Protein AF-A0A2Z3Z080-F1 (afdb_monomer_lite)

Secondary structure (DSSP, 8-state):
-PPPPPHHHHHHHHHHHHHHHHHT--TT-EEEEE--SSHHHHHHHHHHHHTT-EEEEEEEE---STTHHHHHHHHHHHHHHTT-EEEEEE----SSSHHHHHHHHHHHHHHHHTTS-EEE---HHHHHHHHHHHHTTT--HHHHT---SEESSSTTTTTT-S-EE-TTTTS-HHHHHHHHHHTTPPPP--GGGG-TT-HHHHIIIIIHHHHHHHH-TTHHHHHHHHHHHHHHHHHHHHHHHHHHHHHTT--TTS-EEHHHHHTS-HHHHHHHHHHHTTTTSSPPPHHHHHHHHHHHHS-SSPPPEE-PPPTT-S----------------GGG----EEEEEEEETTEEEEEEEE----------SSTTTT-EEEEEE-HHHHHHHHHHHHHHHHHHTTT-SS-EEEEEETTTTHHHHHHHHHH-SS-EEEEEEEEEE--SSSS--S-EEEEE--SS--TTSEEEEEEEEESSSHHHHHHHHHHHHT--SEEEEEEEEE-GGG-SS----SEEEEE--SS-EEBTTB-BTTBSTT-SSEEEEPGGGT-

Foldseek 3Di:
DPPDQDPLLVQLLVLLVVLCVVVVHAAAAEEEEEAQLALLRLSNLLSCVVRNYQYEYEYEQAVPDPCSVVSSVVSQVLSVVSVYHYDYHYFHQDDDDDVSSVLRSLLVSLQVQQAAEYEYRDALLQQLLQLVVQVVVVHDLVSNLGDDQKACDDSSVVNHYNIYGHSHHSRDPCSSNVSCVSVVHDGDDDPVLCDPVDPSSCCVPPVVVVCCVVVHVCSSVVSSVSSNVSNVVVVVLLVVLVVLCVVQVAQAQDWAFLVSLLPDDLSSSLSNVVRNPVPVADDDDPVQSVVLVCLRPVDPPDDWGFTHHDPPPPPPPPPPPDDDPDDPPPCVVVQWDWTWTWHDDPRTIHIDTDTPPPPPPVPCPPCVPPPQFPDFPWDLVLLLVLLLVLLVVVLVVCVPPPDAEEEEEEDQLLPLSCVSNCVSHPTHHDYWYWYKDFDDPDDDTPLDIDTPDDTPDQQAQAHYEYGEAEDAQCSVVVVVVVVVVVSHHVHYAYEYAEYAPVRHNDDDDHPHYNDYDHPAQKAECSRDDPPPRPPHSGMGGGDPVVPD

Structure (mmCIF, N/CA/C/O backbone):
data_AF-A0A2Z3Z080-F1
#
_entry.id   AF-A0A2Z3Z080-F1
#
loop_
_atom_site.group_PDB
_atom_site.id
_atom_site.type_symbol
_atom_site.label_atom_id
_atom_site.label_alt_id
_atom_site.label_comp_id
_atom_site.label_asym_id
_atom_site.label_entity_id
_atom_site.label_seq_id
_atom_site.pdbx_PDB_ins_code
_atom_site.Cartn_x
_atom_site.Cartn_y
_atom_site.Cartn_z
_atom_site.occupancy
_atom_site.B_iso_or_equiv
_atom_site.auth_seq_id
_atom_site.auth_comp_id
_atom_site.auth_asym_id
_atom_site.auth_atom_id
_atom_site.pdbx_PDB_model_num
ATOM 1 N N . MET A 1 1 ? -36.704 11.131 33.958 1.00 38.06 1 MET A N 1
ATOM 2 C CA . MET A 1 1 ? -36.272 12.081 32.907 1.00 38.06 1 MET A CA 1
ATOM 3 C C . MET A 1 1 ? -34.969 11.546 32.338 1.00 38.06 1 MET A C 1
ATOM 5 O O . MET A 1 1 ? -33.997 11.517 33.078 1.00 38.06 1 MET A O 1
ATOM 9 N N . ALA A 1 2 ? -34.948 11.023 31.107 1.00 50.69 2 ALA A N 1
ATOM 10 C CA . ALA A 1 2 ? -33.686 10.606 30.492 1.00 50.69 2 ALA A CA 1
ATOM 11 C C . ALA A 1 2 ? -32.767 11.836 30.397 1.00 50.69 2 ALA A C 1
ATOM 13 O O . ALA A 1 2 ? -33.206 12.886 29.921 1.00 50.69 2 ALA A O 1
ATOM 14 N N . ALA A 1 3 ? -31.544 11.738 30.924 1.00 63.19 3 ALA A N 1
ATOM 15 C CA . ALA A 1 3 ? -30.577 12.829 30.879 1.00 63.19 3 ALA A CA 1
ATOM 16 C C . ALA A 1 3 ? -30.390 13.284 29.424 1.00 63.19 3 ALA A C 1
ATOM 18 O O . ALA A 1 3 ? -30.289 12.453 28.517 1.00 63.19 3 ALA A O 1
ATOM 19 N N . ARG A 1 4 ? -30.391 14.603 29.187 1.00 73.94 4 ARG A N 1
ATOM 20 C CA . ARG A 1 4 ? -30.112 15.137 27.849 1.00 73.94 4 ARG A CA 1
ATOM 21 C C . ARG A 1 4 ? -28.736 14.622 27.406 1.00 73.94 4 ARG A C 1
ATOM 23 O O . ARG A 1 4 ? -27.805 14.699 28.207 1.00 73.94 4 ARG A O 1
ATOM 30 N N . PRO A 1 5 ? -28.604 14.092 26.177 1.00 82.06 5 PRO A N 1
ATOM 31 C CA . PRO A 1 5 ? -27.324 13.595 25.697 1.00 82.06 5 PRO A CA 1
ATOM 32 C C . PRO A 1 5 ? -26.305 14.733 25.711 1.00 82.06 5 PRO A C 1
ATOM 34 O O . PRO A 1 5 ? -26.622 15.860 25.322 1.00 82.06 5 PRO A O 1
ATOM 37 N N . GLY A 1 6 ? -25.096 14.436 26.181 1.00 92.31 6 GLY A N 1
ATOM 38 C CA . GLY A 1 6 ? -24.012 15.404 26.176 1.00 92.31 6 GLY A CA 1
ATOM 39 C C . GLY A 1 6 ? -23.554 15.752 24.752 1.00 92.31 6 GLY A C 1
ATOM 40 O O . GLY A 1 6 ? -23.954 15.109 23.769 1.00 92.31 6 GLY A O 1
ATOM 41 N N . PRO A 1 7 ? -22.737 16.808 24.610 1.00 95.44 7 PRO A N 1
ATOM 42 C CA . PRO A 1 7 ? -22.312 17.314 23.309 1.00 95.44 7 PRO A CA 1
ATOM 43 C C . PRO A 1 7 ? -21.553 16.269 22.480 1.00 95.44 7 PRO A C 1
ATOM 45 O O . PRO A 1 7 ? -21.688 16.252 21.256 1.00 95.44 7 PRO A O 1
ATOM 48 N N . ARG A 1 8 ? -20.793 15.366 23.116 1.00 96.38 8 ARG A N 1
ATOM 49 C CA . ARG A 1 8 ? -20.011 14.346 22.399 1.00 96.38 8 ARG A CA 1
ATOM 50 C C . ARG A 1 8 ? -20.914 13.250 21.840 1.00 96.38 8 ARG A C 1
ATOM 52 O O . ARG A 1 8 ? -20.770 12.854 20.685 1.00 96.38 8 ARG A O 1
ATOM 59 N N . THR A 1 9 ? -21.918 12.834 22.606 1.00 96.94 9 THR A N 1
ATOM 60 C CA . THR A 1 9 ? -22.957 11.902 22.151 1.00 96.94 9 THR A CA 1
ATOM 61 C C . THR A 1 9 ? -23.770 12.475 20.996 1.00 96.94 9 THR A C 1
ATOM 63 O O . THR A 1 9 ? -24.058 11.761 20.034 1.00 96.94 9 THR A O 1
ATOM 66 N N . LEU A 1 10 ? -24.109 13.766 21.044 1.00 96.75 10 LEU A N 1
ATOM 67 C CA . LEU A 1 10 ? -24.788 14.437 19.935 1.00 96.75 10 LEU A CA 1
ATOM 68 C C . LEU A 1 10 ? -23.935 14.454 18.659 1.00 96.75 10 LEU A C 1
ATOM 70 O O . LEU A 1 10 ? -24.469 14.179 17.587 1.00 96.75 10 LEU A O 1
ATOM 74 N N . ALA A 1 11 ? -22.625 14.699 18.760 1.00 96.38 11 ALA A N 1
ATOM 75 C CA . ALA A 1 11 ? -21.721 14.672 17.608 1.00 96.38 11 ALA A CA 1
ATOM 76 C C . ALA A 1 11 ? -21.676 13.288 16.931 1.00 96.38 11 ALA A C 1
ATOM 78 O O . ALA A 1 11 ? -21.833 13.187 15.711 1.00 96.38 11 ALA A O 1
ATOM 79 N N . VAL A 1 12 ? -21.552 12.210 17.717 1.00 97.50 12 VAL A N 1
ATOM 80 C CA . VAL A 1 12 ? -21.576 10.825 17.206 1.00 97.50 12 VAL A CA 1
ATOM 81 C C . VAL A 1 12 ? -22.918 10.505 16.540 1.00 97.50 12 VAL A C 1
ATOM 83 O O . VAL A 1 12 ? -22.949 9.982 15.424 1.00 97.50 12 VAL A O 1
ATOM 86 N N . ARG A 1 13 ? -24.039 10.857 17.185 1.00 97.19 13 ARG A N 1
ATOM 87 C CA . ARG A 1 13 ? -25.385 10.632 16.632 1.00 97.19 13 ARG A CA 1
ATOM 88 C C . ARG A 1 13 ? -25.624 11.430 15.353 1.00 97.19 13 ARG A C 1
ATOM 90 O O . ARG A 1 13 ? -26.212 10.896 14.422 1.00 97.19 13 ARG A O 1
ATOM 97 N N . HIS A 1 14 ? -25.146 12.670 15.274 1.00 96.88 14 HIS A N 1
ATOM 98 C CA . HIS A 1 14 ? -25.257 13.490 14.070 1.00 96.88 14 HIS A CA 1
ATOM 99 C C . HIS A 1 14 ? -24.444 12.908 12.904 1.00 96.88 14 HIS A C 1
ATOM 101 O O . HIS A 1 14 ? -24.949 12.839 11.782 1.00 96.88 14 HIS A O 1
ATOM 107 N N . SER A 1 15 ? -23.223 12.430 13.178 1.00 95.94 15 SER A N 1
ATOM 108 C CA . SER A 1 15 ? -22.387 11.718 12.201 1.00 95.94 15 SER A CA 1
ATOM 109 C C . SER A 1 15 ? -23.121 10.500 11.630 1.00 95.94 15 SER A C 1
ATOM 111 O O . SER A 1 15 ? -23.276 10.386 10.414 1.00 95.94 15 SER A O 1
ATOM 113 N N . LEU A 1 16 ? -23.652 9.637 12.505 1.00 97.62 16 LEU A N 1
ATOM 114 C CA . LEU A 1 16 ? -24.431 8.469 12.094 1.00 97.62 16 LEU A CA 1
ATOM 115 C C . LEU A 1 16 ? -25.700 8.865 11.327 1.00 97.62 16 LEU A C 1
ATOM 117 O O . LEU A 1 16 ? -25.965 8.306 10.271 1.00 97.62 16 LEU A O 1
ATOM 121 N N . ALA A 1 17 ? -26.473 9.837 11.812 1.00 96.94 17 ALA A N 1
ATOM 122 C CA . ALA A 1 17 ? -27.711 10.259 11.158 1.00 96.94 17 ALA A CA 1
ATOM 123 C C . ALA A 1 17 ? -27.462 10.794 9.740 1.00 96.94 17 ALA A C 1
ATOM 125 O O . ALA A 1 17 ? -28.257 10.540 8.836 1.00 96.94 17 ALA A O 1
ATOM 126 N N . SER A 1 18 ? -26.355 11.512 9.526 1.00 95.25 18 SER A N 1
ATOM 127 C CA . SER A 1 18 ? -25.945 11.938 8.185 1.00 95.25 18 SER A CA 1
ATOM 128 C C . SER A 1 18 ? -25.622 10.751 7.287 1.00 95.25 18 SER A C 1
ATOM 130 O O . SER A 1 18 ? -26.094 10.695 6.155 1.00 95.25 18 SER A O 1
ATOM 132 N N . PHE A 1 19 ? -24.878 9.779 7.810 1.00 96.06 19 PHE A N 1
ATOM 133 C CA . PHE A 1 19 ? -24.547 8.556 7.090 1.00 96.06 19 PHE A CA 1
ATOM 134 C C . PHE A 1 19 ? -25.789 7.717 6.728 1.00 96.06 19 PHE A C 1
ATOM 136 O O . PHE A 1 19 ? -25.893 7.207 5.612 1.00 96.06 19 PHE A O 1
ATOM 143 N N . LEU A 1 20 ? -26.758 7.590 7.640 1.00 96.88 20 LEU A N 1
ATOM 144 C CA . LEU A 1 20 ? -27.997 6.841 7.401 1.00 96.88 20 LEU A CA 1
ATOM 145 C C . LEU A 1 20 ? -28.837 7.471 6.284 1.00 96.88 20 LEU A C 1
ATOM 147 O O . LEU A 1 20 ? -29.280 6.760 5.386 1.00 96.88 20 LEU A O 1
ATOM 151 N N . ARG A 1 21 ? -28.944 8.809 6.247 1.00 95.06 21 ARG A N 1
ATOM 152 C CA . ARG A 1 21 ? -29.608 9.518 5.137 1.00 95.06 21 ARG A CA 1
ATOM 153 C C . ARG A 1 21 ? -28.969 9.217 3.783 1.00 95.06 21 ARG A C 1
ATOM 155 O O . ARG A 1 21 ? -29.688 8.990 2.818 1.00 95.06 21 ARG A O 1
ATOM 162 N N . THR A 1 22 ? -27.638 9.209 3.710 1.00 90.75 22 THR A N 1
ATOM 163 C CA . THR A 1 22 ? -26.913 8.938 2.458 1.00 90.75 22 THR A CA 1
ATOM 164 C C . THR A 1 22 ? -27.005 7.470 2.039 1.00 90.75 22 THR A C 1
ATOM 166 O O . THR A 1 22 ? -27.097 7.175 0.852 1.00 90.75 22 THR A O 1
ATOM 169 N N . SER A 1 23 ? -26.986 6.542 3.000 1.00 93.56 23 SER A N 1
ATOM 170 C CA . SER A 1 23 ? -27.059 5.099 2.726 1.00 93.56 23 SER A CA 1
ATOM 171 C C . SER A 1 23 ? -28.476 4.585 2.462 1.00 93.56 23 SER A C 1
ATOM 173 O O . SER A 1 23 ? -28.620 3.489 1.923 1.00 93.56 23 SER A O 1
ATOM 175 N N . GLY A 1 24 ? -29.505 5.361 2.815 1.00 94.75 24 GLY A N 1
ATOM 176 C CA . GLY A 1 24 ? -30.911 4.984 2.666 1.00 94.75 24 GLY A CA 1
ATOM 177 C C . GLY A 1 24 ? -31.420 4.018 3.738 1.00 94.75 24 GLY A C 1
ATOM 178 O O . GLY A 1 24 ? -32.505 3.474 3.572 1.00 94.75 24 GLY A O 1
ATOM 179 N N . LEU A 1 25 ? -30.652 3.803 4.811 1.00 95.19 25 LEU A N 1
ATOM 180 C CA . LEU A 1 25 ? -31.049 2.957 5.937 1.00 95.19 25 LEU A CA 1
ATOM 181 C C . LEU A 1 25 ? -31.880 3.745 6.956 1.00 95.19 25 LEU A C 1
ATOM 183 O O . LEU A 1 25 ? -31.600 4.916 7.228 1.00 95.19 25 LEU A O 1
ATOM 187 N N . GLY A 1 26 ? -32.865 3.083 7.552 1.00 94.31 26 GLY A N 1
ATOM 188 C CA . GLY A 1 26 ? -33.778 3.638 8.544 1.00 94.31 26 GLY A CA 1
ATOM 189 C C . GLY A 1 26 ? -34.028 2.703 9.725 1.00 94.31 26 GLY A C 1
ATOM 190 O O . GLY A 1 26 ? -33.391 1.666 9.879 1.00 94.31 26 GLY A O 1
ATOM 191 N N . GLU A 1 27 ? -34.956 3.101 10.590 1.00 94.94 27 GLU A N 1
ATOM 192 C CA . GLU A 1 27 ? -35.362 2.317 11.759 1.00 94.94 27 GLU A CA 1
ATOM 193 C C . GLU A 1 27 ? -35.834 0.907 11.357 1.00 94.94 27 GLU A C 1
ATOM 195 O O . GLU A 1 27 ? -36.561 0.735 10.380 1.00 94.94 27 GLU A O 1
ATOM 200 N N . GLY A 1 28 ? -35.405 -0.106 12.109 1.00 94.50 28 GLY A N 1
ATOM 201 C CA . GLY A 1 28 ? -35.696 -1.517 11.855 1.00 94.50 28 GLY A CA 1
ATOM 202 C C . GLY A 1 28 ? -34.760 -2.209 10.858 1.00 94.50 28 GLY A C 1
ATOM 203 O O . GLY A 1 28 ? -34.748 -3.439 10.817 1.00 94.50 28 GLY A O 1
ATOM 204 N N . ASP A 1 29 ? -33.939 -1.473 10.101 1.00 97.56 29 ASP A N 1
ATOM 205 C CA . ASP A 1 29 ? -33.005 -2.098 9.163 1.00 97.56 29 ASP A CA 1
ATOM 206 C C . ASP A 1 29 ? -31.899 -2.876 9.887 1.00 97.56 29 ASP A C 1
ATOM 208 O O . ASP A 1 29 ? -31.287 -2.408 10.854 1.00 97.56 29 ASP A O 1
ATOM 212 N N . ALA A 1 30 ? -31.614 -4.078 9.381 1.00 97.69 30 ALA A N 1
ATOM 213 C CA . ALA A 1 30 ? -30.645 -4.985 9.979 1.00 97.69 30 ALA A CA 1
ATOM 2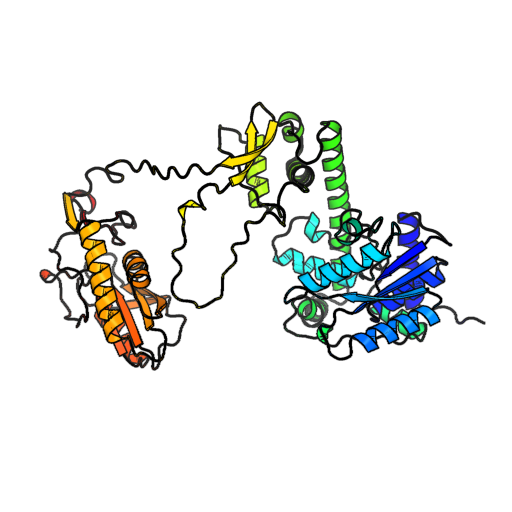14 C C . ALA A 1 30 ? -29.210 -4.666 9.545 1.00 97.69 30 ALA A C 1
ATOM 216 O O . ALA A 1 30 ? -28.875 -4.705 8.358 1.00 97.69 30 ALA A O 1
ATOM 217 N N . VAL A 1 31 ? -28.326 -4.443 10.520 1.00 97.88 31 VAL A N 1
ATOM 218 C CA . VAL A 1 31 ? -26.914 -4.102 10.285 1.00 97.88 31 VAL A CA 1
ATOM 219 C C . VAL A 1 31 ? -25.979 -4.963 11.129 1.00 97.88 31 VAL A C 1
ATOM 221 O O . VAL A 1 31 ? -26.312 -5.376 12.243 1.00 97.88 31 VAL A O 1
ATOM 224 N N . VAL A 1 32 ? -24.773 -5.217 10.614 1.00 98.38 32 VAL A N 1
ATOM 225 C CA . VAL A 1 32 ? -23.707 -5.884 11.372 1.00 98.38 32 VAL A CA 1
ATOM 226 C C . VAL A 1 32 ? -22.625 -4.885 11.767 1.00 98.38 32 VAL A C 1
ATOM 228 O O . VAL A 1 32 ? -21.996 -4.274 10.914 1.00 98.38 32 VAL A O 1
ATOM 231 N N . CYS A 1 33 ? -22.348 -4.740 13.058 1.00 98.12 33 CYS A N 1
ATOM 232 C CA . CYS A 1 33 ? -21.348 -3.807 13.576 1.00 98.12 33 CYS A CA 1
ATOM 233 C C . CYS A 1 33 ? -20.103 -4.555 14.064 1.00 98.12 33 CYS A C 1
ATOM 235 O O . CYS A 1 33 ? -20.171 -5.341 15.007 1.00 98.12 33 CYS A O 1
ATOM 237 N N . GLY A 1 34 ? -18.939 -4.288 13.470 1.00 97.12 34 GLY A N 1
ATOM 238 C CA . GLY A 1 34 ? -17.670 -4.806 13.981 1.00 97.12 34 GLY A CA 1
ATOM 239 C C . GLY A 1 34 ? -17.239 -4.065 15.248 1.00 97.12 34 GLY A C 1
ATOM 240 O O . GLY A 1 34 ? -16.952 -2.867 15.183 1.00 97.12 34 GLY A O 1
ATOM 241 N N . VAL A 1 35 ? -17.152 -4.770 16.381 1.00 95.31 35 VAL A N 1
ATOM 242 C CA . VAL A 1 35 ? -16.845 -4.178 17.695 1.00 95.31 35 VAL A CA 1
ATOM 243 C C . VAL A 1 35 ? -15.589 -4.789 18.299 1.00 95.31 35 VAL A C 1
ATOM 245 O O . VAL A 1 35 ? -15.535 -5.991 18.531 1.00 95.31 35 VAL A O 1
ATOM 248 N N . SER A 1 36 ? -14.578 -3.963 18.582 1.00 90.69 36 SER A N 1
ATOM 249 C CA . SER A 1 36 ? -13.337 -4.400 19.243 1.00 90.69 36 SER A CA 1
ATOM 250 C C . SER A 1 36 ? -13.361 -4.229 20.763 1.00 90.69 36 SER A C 1
ATOM 252 O O . SER A 1 36 ? -12.440 -4.678 21.432 1.00 90.69 36 SER A O 1
ATOM 254 N N . GLY A 1 37 ? -14.373 -3.546 21.307 1.00 87.88 37 GLY A N 1
ATOM 255 C CA . GLY A 1 37 ? -14.436 -3.139 22.716 1.00 87.88 37 GLY A CA 1
ATOM 256 C C . GLY A 1 37 ? -13.801 -1.772 22.993 1.00 87.88 37 GLY A C 1
ATOM 257 O O . GLY A 1 37 ? -13.982 -1.223 24.079 1.00 87.88 37 GLY A O 1
ATOM 258 N N . GLY A 1 38 ? -13.112 -1.187 22.008 1.00 91.38 38 GLY A N 1
ATOM 259 C CA . GLY A 1 38 ? -12.594 0.180 22.083 1.00 91.38 38 GLY A CA 1
ATOM 260 C C . GLY A 1 38 ? -13.682 1.241 21.920 1.00 91.38 38 GLY A C 1
ATOM 261 O O . GLY A 1 38 ? -14.732 0.977 21.323 1.00 91.38 38 GLY A O 1
ATOM 262 N N . GLY A 1 39 ? -13.404 2.454 22.410 1.00 93.56 39 GLY A N 1
ATOM 263 C CA . GLY A 1 39 ? -14.379 3.552 22.480 1.00 93.56 39 GLY A CA 1
ATOM 264 C C . GLY A 1 39 ? -15.040 3.912 21.151 1.00 93.56 39 GLY A C 1
ATOM 265 O O . GLY A 1 39 ? -16.254 4.076 21.110 1.00 93.56 39 GLY A O 1
ATOM 266 N N . ASP A 1 40 ? -14.286 3.924 20.049 1.00 95.88 40 ASP A N 1
ATOM 267 C CA . ASP A 1 40 ? -14.829 4.198 18.710 1.00 95.88 40 ASP A CA 1
ATOM 268 C C . ASP A 1 40 ? -15.944 3.202 18.345 1.00 95.88 40 ASP A C 1
ATOM 270 O O . ASP A 1 40 ? -17.057 3.579 17.972 1.00 95.88 40 ASP A O 1
ATOM 274 N N . SER A 1 41 ? -15.668 1.908 18.518 1.00 96.31 41 SER A N 1
ATOM 275 C CA . SER A 1 41 ? -16.607 0.842 18.166 1.00 96.31 41 SER A CA 1
ATOM 276 C C . SER A 1 41 ? -17.797 0.723 19.114 1.00 96.31 41 SER A C 1
ATOM 278 O O . SER A 1 41 ? -18.903 0.425 18.662 1.00 96.31 41 SER A O 1
ATOM 280 N N . MET A 1 42 ? -17.593 1.012 20.401 1.00 96.88 42 MET A N 1
ATOM 281 C CA . MET A 1 42 ? -18.665 1.021 21.396 1.00 96.88 42 MET A CA 1
ATOM 282 C C . MET A 1 42 ? -19.623 2.197 21.175 1.00 96.88 42 MET A C 1
ATOM 284 O O . MET A 1 42 ? -20.837 1.999 21.179 1.00 96.88 42 MET A O 1
ATOM 288 N N . ALA A 1 43 ? -19.096 3.394 20.893 1.00 97.50 43 ALA A N 1
ATOM 289 C CA . ALA A 1 43 ? -19.905 4.565 20.558 1.00 97.50 43 ALA A CA 1
ATOM 290 C C . ALA A 1 43 ? -20.723 4.345 19.277 1.00 97.50 43 ALA A C 1
ATOM 292 O O . ALA A 1 43 ? -21.905 4.680 19.236 1.00 97.50 43 ALA A O 1
ATOM 293 N N . MET A 1 44 ? -20.120 3.729 18.250 1.00 98.06 44 MET A N 1
ATOM 294 C CA . MET A 1 44 ? -20.827 3.363 17.018 1.00 98.06 44 MET A CA 1
ATOM 295 C C . MET A 1 44 ? -21.999 2.418 17.299 1.00 98.06 44 MET A C 1
ATOM 297 O O . MET A 1 44 ? -23.106 2.670 16.828 1.00 98.06 44 MET A O 1
ATOM 301 N N . ALA A 1 45 ? -21.768 1.345 18.064 1.00 97.50 45 ALA A N 1
ATOM 302 C CA . ALA A 1 45 ? -22.805 0.372 18.397 1.00 97.50 45 ALA A CA 1
ATOM 303 C C . ALA A 1 45 ? -23.952 1.023 19.185 1.00 97.50 45 ALA A C 1
ATOM 305 O O . ALA A 1 45 ? -25.111 0.866 18.808 1.00 97.50 45 ALA A O 1
ATOM 306 N N . ALA A 1 46 ? -23.633 1.821 20.210 1.00 97.44 46 ALA A N 1
ATOM 307 C CA . ALA A 1 46 ? -24.625 2.549 20.999 1.00 97.44 46 ALA A CA 1
ATOM 308 C C . ALA A 1 46 ? -25.447 3.530 20.145 1.00 97.44 46 ALA A C 1
ATOM 310 O O . ALA A 1 46 ? -26.664 3.621 20.296 1.00 97.44 46 ALA A O 1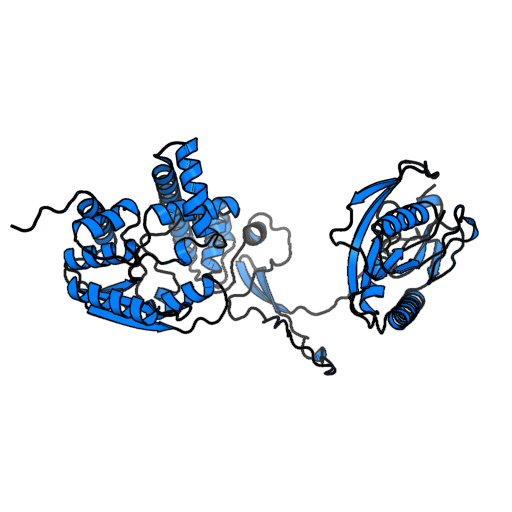
ATOM 311 N N . ALA A 1 47 ? -24.801 4.247 19.219 1.00 97.62 47 ALA A N 1
ATOM 312 C CA . ALA A 1 47 ? -25.488 5.158 18.311 1.00 97.62 47 ALA A CA 1
ATOM 313 C C . ALA A 1 47 ? -26.412 4.415 17.332 1.00 97.62 47 ALA A C 1
ATOM 315 O O . ALA A 1 47 ? -27.523 4.880 17.097 1.00 97.62 47 ALA A O 1
ATOM 316 N N . CYS A 1 48 ? -25.987 3.259 16.805 1.00 98.00 48 CYS A N 1
ATOM 317 C CA . CYS A 1 48 ? -26.805 2.434 15.910 1.00 98.00 48 CYS A CA 1
ATOM 318 C C . CYS A 1 48 ? -28.052 1.890 16.614 1.00 98.00 48 CYS A C 1
ATOM 320 O O . CYS A 1 48 ? -29.144 1.994 16.063 1.00 98.00 48 CYS A O 1
ATOM 322 N N . VAL A 1 49 ? -27.906 1.378 17.842 1.00 97.62 49 VAL A N 1
ATOM 323 C CA . VAL A 1 49 ? -29.059 0.910 18.629 1.00 97.62 49 VAL A CA 1
ATOM 324 C C . VAL A 1 49 ? -29.993 2.073 18.961 1.00 97.62 49 VAL A C 1
ATOM 326 O O . VAL A 1 49 ? -31.204 1.957 18.813 1.00 97.62 49 VAL A O 1
ATOM 329 N N . HIS A 1 50 ? -29.447 3.232 19.341 1.00 96.56 50 HIS A N 1
ATOM 330 C CA . HIS A 1 50 ? -30.261 4.418 19.605 1.00 96.56 50 HIS A CA 1
ATOM 331 C C . HIS A 1 50 ? -31.031 4.912 18.372 1.00 96.56 50 HIS A C 1
ATOM 333 O O . HIS A 1 50 ? -32.131 5.435 18.518 1.00 96.56 50 HIS A O 1
ATOM 339 N N . ALA A 1 51 ? -30.464 4.754 17.174 1.00 96.75 51 ALA A N 1
ATOM 340 C CA . ALA A 1 51 ? -31.124 5.091 15.915 1.00 96.75 51 ALA A CA 1
ATOM 341 C C . ALA A 1 51 ? -32.238 4.098 15.522 1.00 96.75 51 ALA A C 1
ATOM 343 O O . ALA A 1 51 ? -32.857 4.282 14.479 1.00 96.75 51 ALA A O 1
ATOM 344 N N . GLY A 1 52 ? -32.480 3.056 16.328 1.00 97.06 52 GLY A N 1
ATOM 345 C CA . GLY A 1 52 ? -33.530 2.068 16.094 1.00 97.06 52 GLY A CA 1
ATOM 346 C C . GLY A 1 52 ? -33.172 1.003 15.056 1.00 97.06 52 GLY A C 1
ATOM 347 O O . GLY A 1 52 ? -34.059 0.326 14.550 1.00 97.06 52 GLY A O 1
ATOM 348 N N . LEU A 1 53 ? -31.889 0.840 14.714 1.00 97.94 53 LEU A N 1
ATOM 349 C CA . LEU A 1 53 ? -31.443 -0.229 13.815 1.00 97.94 53 LEU A CA 1
ATOM 350 C C . LEU A 1 53 ? -31.519 -1.598 14.503 1.00 97.94 53 LEU A C 1
ATOM 352 O O . LEU A 1 53 ? -31.273 -1.714 15.706 1.00 97.94 53 LEU A O 1
ATOM 356 N N . ASP A 1 54 ? -31.754 -2.657 13.728 1.00 97.69 54 ASP A N 1
ATOM 357 C CA . ASP A 1 54 ? -31.601 -4.032 14.206 1.00 97.69 54 ASP A CA 1
ATOM 358 C C . ASP A 1 54 ? -30.113 -4.428 14.172 1.00 97.69 54 ASP A C 1
ATOM 360 O O . ASP A 1 54 ? -29.567 -4.908 13.172 1.00 97.69 54 ASP A O 1
ATOM 364 N N . VAL A 1 55 ? -29.418 -4.155 15.280 1.00 98.19 55 VAL A N 1
ATOM 365 C CA . VAL A 1 55 ? -27.959 -4.281 15.372 1.00 98.19 55 VAL A CA 1
ATOM 366 C C . VAL A 1 55 ? -27.538 -5.682 15.814 1.00 98.19 55 VAL A C 1
ATOM 368 O O . VAL A 1 55 ? -27.838 -6.128 16.923 1.00 98.19 55 VAL A O 1
ATOM 371 N N . THR A 1 56 ? -26.723 -6.338 14.983 1.00 98.25 56 THR A N 1
ATOM 372 C CA . THR A 1 56 ? -25.892 -7.482 15.387 1.00 98.25 56 THR A CA 1
ATOM 373 C C . THR A 1 56 ? -24.434 -7.036 15.509 1.00 98.25 56 THR A C 1
ATOM 375 O O . THR A 1 56 ? -23.803 -6.683 14.517 1.00 98.25 56 THR A O 1
ATOM 378 N N . THR A 1 57 ? -23.860 -7.037 16.707 1.00 98.06 57 THR A N 1
ATOM 379 C CA . THR A 1 57 ? -22.435 -6.773 16.911 1.00 98.06 57 THR A CA 1
ATOM 380 C C . THR A 1 57 ? -21.617 -8.051 16.787 1.00 98.06 57 THR A C 1
ATOM 382 O O . THR A 1 57 ? -22.024 -9.126 17.227 1.00 98.06 57 THR A O 1
ATOM 385 N N . VAL A 1 58 ? -20.440 -7.927 16.182 1.00 97.69 58 VAL A N 1
ATOM 386 C CA . VAL A 1 58 ? -19.491 -9.027 16.015 1.00 97.69 58 VAL A CA 1
ATOM 387 C C . VAL A 1 58 ? -18.141 -8.596 16.556 1.00 97.69 58 VAL A C 1
ATOM 389 O O . VAL A 1 58 ? -17.515 -7.663 16.038 1.00 97.69 58 VAL A O 1
ATOM 392 N N . THR A 1 59 ? -17.673 -9.305 17.577 1.00 96.12 59 THR A N 1
ATOM 393 C CA . THR A 1 59 ? -16.332 -9.132 18.133 1.00 96.12 59 THR A CA 1
ATOM 394 C C . THR A 1 59 ? -15.428 -10.255 17.659 1.00 96.12 59 THR A C 1
ATOM 396 O O . THR A 1 59 ? -15.712 -11.432 17.870 1.00 96.12 59 THR A O 1
ATOM 399 N N . VAL A 1 60 ? -14.337 -9.888 16.984 1.00 92.69 60 VAL A N 1
ATOM 400 C CA . VAL A 1 60 ? -13.391 -10.854 16.421 1.00 92.69 60 VAL A CA 1
ATOM 401 C C . VAL A 1 60 ? -12.212 -11.048 17.367 1.00 92.69 60 VAL A C 1
ATOM 403 O O . VAL A 1 60 ? -11.376 -10.153 17.509 1.00 92.69 60 VAL A O 1
ATOM 406 N N . ASP A 1 61 ? -12.127 -12.233 17.963 1.00 90.38 61 ASP A N 1
ATOM 407 C CA . ASP A 1 61 ? -10.963 -12.674 18.724 1.00 90.38 61 ASP A CA 1
ATOM 408 C C . ASP A 1 61 ? -9.905 -13.241 17.768 1.00 90.38 61 ASP A C 1
ATOM 410 O O . ASP A 1 61 ? -10.119 -14.245 17.087 1.00 90.38 61 ASP A O 1
ATOM 414 N N . HIS A 1 62 ? -8.760 -12.568 17.705 1.00 82.38 62 HIS A N 1
ATOM 415 C CA . HIS A 1 62 ? -7.643 -12.903 16.829 1.00 82.38 62 HIS A CA 1
ATOM 416 C C . HIS A 1 62 ? -6.588 -13.802 17.499 1.00 82.38 62 HIS A C 1
ATOM 418 O O . HIS A 1 62 ? -5.643 -14.207 16.822 1.00 82.38 62 HIS A O 1
ATOM 424 N N . ARG A 1 63 ? -6.726 -14.109 18.801 1.00 83.50 63 ARG A N 1
ATOM 425 C CA . ARG A 1 63 ? -5.813 -14.955 19.597 1.00 83.50 63 ARG A CA 1
ATOM 426 C C . ARG A 1 63 ? -4.328 -14.559 19.567 1.00 83.50 63 ARG A C 1
ATOM 428 O O . ARG A 1 63 ? -3.468 -15.396 19.821 1.00 83.50 63 ARG A O 1
ATOM 435 N N . LEU A 1 64 ? -4.003 -13.298 19.267 1.00 77.50 64 LEU A N 1
ATOM 436 C CA . LEU A 1 64 ? -2.605 -12.823 19.262 1.00 77.50 64 LEU A CA 1
ATOM 437 C C . LEU A 1 64 ? -2.134 -12.375 20.652 1.00 77.50 64 LEU A C 1
ATOM 439 O O . LEU A 1 64 ? -0.938 -12.198 20.849 1.00 77.50 64 LEU A O 1
ATOM 443 N N . GLN A 1 65 ? -3.051 -12.189 21.608 1.00 76.75 65 GLN A N 1
ATOM 444 C CA . GLN A 1 65 ? -2.736 -11.736 22.965 1.00 76.75 65 GLN A CA 1
ATOM 445 C C . GLN A 1 65 ? -3.336 -12.689 24.012 1.00 76.75 65 GLN A C 1
ATOM 447 O O . GLN A 1 65 ? -4.497 -13.094 23.861 1.00 76.75 65 GLN A O 1
ATOM 452 N N . PRO A 1 66 ? -2.611 -13.020 25.096 1.00 79.31 66 PRO A N 1
ATOM 453 C CA . PRO A 1 66 ? -3.197 -13.697 26.251 1.00 79.31 66 PRO A CA 1
ATOM 454 C C . PRO A 1 66 ? -4.393 -12.907 26.813 1.00 79.31 66 PRO A C 1
ATOM 456 O O . PRO A 1 66 ? -4.313 -11.692 26.976 1.00 79.31 66 PRO A O 1
ATOM 459 N N . GLY A 1 67 ? -5.514 -13.580 27.091 1.00 82.69 67 GLY A N 1
ATOM 460 C CA . GLY A 1 67 ? -6.733 -12.951 27.630 1.00 82.69 67 GLY A CA 1
ATOM 461 C C . GLY A 1 67 ? -7.606 -12.200 26.612 1.00 82.69 67 GLY A C 1
ATOM 462 O O . GLY A 1 67 ? -8.613 -11.599 26.997 1.00 82.69 67 GLY A O 1
ATOM 463 N N . SER A 1 68 ? -7.263 -12.246 25.319 1.00 85.50 68 SER A N 1
ATOM 464 C CA . SER A 1 68 ? -8.075 -11.676 24.227 1.00 85.50 68 SER A CA 1
ATOM 465 C C . SER A 1 68 ? -9.490 -12.265 24.156 1.00 85.50 68 SER A C 1
ATOM 467 O O . SER A 1 68 ? -10.443 -11.555 23.834 1.00 85.50 68 SER A O 1
ATOM 469 N N . ASP A 1 69 ? -9.653 -13.525 24.553 1.00 87.69 69 ASP A N 1
ATOM 470 C CA . ASP A 1 69 ? -10.937 -14.214 24.645 1.00 87.69 69 ASP A CA 1
ATOM 471 C C . ASP A 1 69 ? -11.863 -13.572 25.694 1.00 87.69 69 ASP A C 1
ATOM 473 O O . ASP A 1 69 ? -13.052 -13.363 25.441 1.00 87.69 69 ASP A O 1
ATOM 477 N N . LYS A 1 70 ? -11.320 -13.206 26.864 1.00 89.50 70 LYS A N 1
ATOM 478 C CA . LYS A 1 70 ? -12.062 -12.503 27.915 1.00 89.50 70 LYS A CA 1
ATOM 479 C C . LYS A 1 70 ? -12.455 -11.105 27.456 1.00 89.50 70 LYS A C 1
ATOM 481 O O . LYS A 1 70 ? -13.615 -10.737 27.599 1.00 89.50 70 LYS A O 1
ATOM 486 N N . VAL A 1 71 ? -11.528 -10.361 26.851 1.00 89.19 71 VAL A N 1
ATOM 487 C CA . VAL A 1 71 ? -11.811 -9.028 26.292 1.00 89.19 71 VAL A CA 1
ATOM 488 C C . VAL A 1 71 ? -12.941 -9.095 25.262 1.00 89.19 71 VAL A C 1
ATOM 490 O O . VAL A 1 71 ? -13.866 -8.283 25.304 1.00 89.19 71 VAL A O 1
ATOM 493 N N . ALA A 1 72 ? -12.906 -10.090 24.372 1.00 91.19 72 ALA A N 1
ATOM 494 C CA . ALA A 1 72 ? -13.934 -10.274 23.359 1.00 91.19 72 ALA A CA 1
ATOM 495 C C . ALA A 1 72 ? -15.312 -10.585 23.968 1.00 91.19 72 ALA A C 1
ATOM 497 O O . ALA A 1 72 ? -16.321 -10.014 23.546 1.00 91.19 72 ALA A O 1
ATOM 498 N N . ARG A 1 73 ? -15.360 -11.452 24.990 1.00 92.44 73 ARG A N 1
ATOM 499 C CA . ARG A 1 73 ? -16.597 -11.758 25.729 1.00 92.44 73 ARG A CA 1
ATOM 500 C C . ARG A 1 73 ? -17.137 -10.543 26.485 1.00 92.44 73 ARG A C 1
ATOM 502 O O . ARG A 1 73 ? -18.339 -10.292 26.413 1.00 92.44 73 ARG A O 1
ATOM 509 N N . ASP A 1 74 ? -16.268 -9.782 27.148 1.00 92.69 74 ASP A N 1
ATOM 510 C CA . ASP A 1 74 ? -16.636 -8.577 27.901 1.00 92.69 74 ASP A CA 1
ATOM 511 C C . ASP A 1 74 ? -17.207 -7.497 26.959 1.00 92.69 74 ASP A C 1
ATOM 513 O O . ASP A 1 74 ? -18.221 -6.871 27.269 1.00 92.69 74 ASP A O 1
ATOM 517 N N . ALA A 1 75 ? -16.616 -7.313 25.771 1.00 93.25 75 ALA A N 1
ATOM 518 C CA . ALA A 1 75 ? -17.140 -6.399 24.753 1.00 93.25 75 ALA A CA 1
ATOM 519 C C . ALA A 1 75 ? -18.530 -6.828 24.251 1.00 93.25 75 ALA A C 1
ATOM 521 O O . ALA A 1 75 ? -19.448 -6.009 24.195 1.00 93.25 75 ALA A O 1
ATOM 522 N N . ALA A 1 76 ? -18.713 -8.117 23.945 1.00 94.69 76 ALA A N 1
ATOM 523 C CA . ALA A 1 76 ? -20.004 -8.644 23.511 1.00 94.69 76 ALA A CA 1
ATOM 524 C C . ALA A 1 76 ? -21.085 -8.510 24.597 1.00 94.69 76 ALA A C 1
ATOM 526 O O . ALA A 1 76 ? -22.223 -8.174 24.279 1.00 94.69 76 ALA A O 1
ATOM 527 N N . ALA A 1 77 ? -20.745 -8.728 25.873 1.00 95.19 77 ALA A N 1
ATOM 528 C CA . ALA A 1 77 ? -21.669 -8.535 26.992 1.00 95.19 77 ALA A CA 1
ATOM 529 C C . ALA A 1 77 ? -22.171 -7.085 27.069 1.00 95.19 77 ALA A C 1
ATOM 531 O O . ALA A 1 77 ? -23.380 -6.860 27.087 1.00 95.19 77 ALA A O 1
ATOM 532 N N . ARG A 1 78 ? -21.264 -6.106 26.974 1.00 94.56 78 ARG A N 1
ATOM 533 C CA . ARG A 1 78 ? -21.622 -4.676 26.960 1.00 94.56 78 ARG A CA 1
ATOM 534 C C . ARG A 1 78 ? -22.500 -4.306 25.766 1.00 94.56 78 ARG A C 1
ATOM 536 O O . ARG A 1 78 ? -23.421 -3.512 25.901 1.00 94.56 78 ARG A O 1
ATOM 543 N N . CYS A 1 79 ? -22.267 -4.888 24.589 1.00 95.50 79 CYS A N 1
ATOM 544 C CA . CYS A 1 79 ? -23.157 -4.669 23.445 1.00 95.50 79 CYS A CA 1
ATOM 545 C C . CYS A 1 79 ? -24.582 -5.188 23.689 1.00 95.50 79 CYS A C 1
ATOM 547 O O . CYS A 1 79 ? -25.530 -4.559 23.222 1.00 95.50 79 CYS A O 1
ATOM 549 N N . ARG A 1 80 ? -24.744 -6.291 24.433 1.00 96.69 80 ARG A N 1
ATOM 550 C CA . ARG A 1 80 ? -26.075 -6.792 24.819 1.00 96.69 80 ARG A CA 1
ATOM 551 C C . ARG A 1 80 ? -26.765 -5.859 25.805 1.00 96.69 80 ARG A C 1
ATOM 553 O O . ARG A 1 80 ? -27.949 -5.597 25.642 1.00 96.69 80 ARG A O 1
ATOM 560 N N . GLU A 1 81 ? -26.026 -5.310 26.767 1.00 95.38 81 GLU A N 1
ATOM 561 C CA . GLU A 1 81 ? -26.539 -4.291 27.699 1.00 95.38 81 GLU A CA 1
ATOM 562 C C . GLU A 1 81 ? -27.011 -3.026 26.967 1.00 95.38 81 GLU A C 1
ATOM 564 O O . GLU A 1 81 ? -27.998 -2.412 27.361 1.00 95.38 81 GLU A O 1
ATOM 569 N N . LEU A 1 82 ? -26.348 -2.670 25.861 1.00 93.62 82 LEU A N 1
ATOM 570 C CA . LEU A 1 82 ? -26.753 -1.564 24.991 1.00 93.62 82 LEU A CA 1
ATOM 571 C C . LEU A 1 82 ? -28.000 -1.861 24.144 1.00 93.62 82 LEU A C 1
ATOM 573 O O . LEU A 1 82 ? -28.511 -0.932 23.528 1.00 93.62 82 LEU A O 1
ATOM 577 N N . GLY A 1 83 ? -28.477 -3.110 24.094 1.00 94.81 83 GLY A N 1
ATOM 578 C CA . GLY A 1 83 ? -29.653 -3.525 23.320 1.00 94.81 83 GLY A CA 1
ATOM 579 C C . GLY A 1 83 ? -29.355 -4.165 21.959 1.00 94.81 83 GLY A C 1
ATOM 580 O O . GLY A 1 83 ? -30.280 -4.377 21.181 1.00 94.81 83 GLY A O 1
ATOM 581 N N . ALA A 1 84 ? -28.096 -4.492 21.651 1.00 96.19 84 ALA A N 1
ATOM 582 C CA . ALA A 1 84 ? -27.737 -5.204 20.422 1.00 96.19 84 ALA A CA 1
ATOM 583 C C . ALA A 1 84 ? -27.697 -6.730 20.618 1.00 96.19 84 ALA A C 1
ATOM 585 O O . ALA A 1 84 ? -27.374 -7.239 21.694 1.00 96.19 84 ALA A O 1
ATOM 586 N N . ARG A 1 85 ? -27.913 -7.490 19.538 1.00 97.50 85 ARG A N 1
ATOM 587 C CA . ARG A 1 85 ? -27.497 -8.903 19.485 1.00 97.50 85 ARG A CA 1
ATOM 588 C C . ARG A 1 85 ? -25.974 -8.943 19.379 1.00 97.50 85 ARG A C 1
ATOM 590 O O . ARG A 1 85 ? -25.421 -8.137 18.646 1.00 97.50 85 ARG A O 1
ATOM 597 N N . ALA A 1 86 ? -25.289 -9.844 20.084 1.00 96.88 86 ALA A N 1
ATOM 598 C CA . ALA A 1 86 ? -23.822 -9.853 20.105 1.00 96.88 86 ALA A CA 1
ATOM 599 C C . ALA A 1 86 ? -23.224 -11.254 19.953 1.00 96.88 86 ALA A C 1
ATOM 601 O O . ALA A 1 86 ? -23.525 -12.159 20.744 1.00 96.88 86 ALA A O 1
ATOM 602 N N . GLU A 1 87 ? -22.312 -11.382 18.993 1.00 95.94 87 GLU A N 1
ATOM 603 C CA . GLU A 1 87 ? -21.588 -12.601 18.642 1.00 95.94 87 GLU A CA 1
ATOM 604 C C . GLU A 1 87 ? -20.074 -12.412 18.811 1.00 95.94 87 GLU A C 1
ATOM 606 O O . GLU A 1 87 ? -19.516 -11.353 18.514 1.00 95.94 87 GLU A O 1
ATOM 611 N N . VAL A 1 88 ? -19.392 -13.465 19.267 1.00 96.06 88 VAL A N 1
ATOM 612 C CA . VAL A 1 88 ? -17.926 -13.516 19.322 1.00 96.06 88 VAL A CA 1
ATOM 613 C C . VAL A 1 88 ? -17.453 -14.552 18.316 1.00 96.06 88 VAL A C 1
ATOM 615 O O . VAL A 1 88 ? -17.846 -15.714 18.392 1.00 96.06 88 VAL A O 1
ATOM 618 N N . VAL A 1 89 ? -16.600 -14.134 17.384 1.00 94.19 89 VAL A N 1
ATOM 619 C CA . VAL A 1 89 ? -16.029 -15.009 16.359 1.00 94.19 89 VAL A CA 1
ATOM 620 C C . VAL A 1 89 ? -14.536 -15.112 16.576 1.00 94.19 89 VAL A C 1
ATOM 622 O O . VAL A 1 89 ? -13.827 -14.108 16.580 1.00 94.19 89 VAL A O 1
ATOM 625 N N . THR A 1 90 ? -14.042 -16.333 16.705 1.00 91.38 90 THR A N 1
ATOM 626 C CA . THR A 1 90 ? -12.610 -16.567 16.837 1.00 91.38 90 THR A CA 1
ATOM 627 C C . THR A 1 90 ? -11.982 -16.883 15.486 1.00 91.38 90 THR A C 1
ATOM 629 O O . THR A 1 90 ? -12.513 -17.689 14.720 1.00 91.38 90 THR A O 1
ATOM 632 N N . VAL A 1 91 ? -10.842 -16.262 15.187 1.00 88.44 91 VAL A N 1
ATOM 633 C CA . VAL A 1 91 ? -10.108 -16.460 13.932 1.00 88.44 91 VAL A CA 1
ATOM 634 C C . VAL A 1 91 ? -8.661 -16.852 14.185 1.00 88.44 91 VAL A C 1
ATOM 636 O O . VAL A 1 91 ? -8.016 -16.375 15.114 1.00 88.44 91 VAL A O 1
ATOM 639 N N . THR A 1 92 ? -8.130 -17.688 13.298 1.00 82.69 92 THR A N 1
ATOM 640 C CA . THR A 1 92 ? -6.697 -17.978 13.227 1.00 82.69 92 THR A CA 1
ATOM 641 C C . THR A 1 92 ? -6.067 -17.075 12.174 1.00 82.69 92 THR A C 1
ATOM 643 O O . THR A 1 92 ? -6.488 -17.072 11.015 1.00 82.69 92 THR A O 1
ATOM 646 N N . VAL A 1 93 ? -5.061 -16.295 12.568 1.00 79.81 93 VAL A N 1
ATOM 647 C CA . VAL A 1 93 ? -4.336 -15.403 11.658 1.00 79.81 93 VAL A CA 1
ATOM 648 C C . VAL A 1 93 ? -3.150 -16.155 11.055 1.00 79.81 93 VAL A C 1
ATOM 650 O O . VAL A 1 93 ? -2.216 -16.527 11.757 1.00 79.81 93 VAL A O 1
ATOM 653 N N . ALA A 1 94 ? -3.183 -16.386 9.743 1.00 65.50 94 ALA A N 1
ATOM 654 C CA . ALA A 1 94 ? -2.065 -16.979 9.014 1.00 65.50 94 ALA A CA 1
ATOM 655 C C . ALA A 1 94 ? -1.032 -15.891 8.660 1.00 65.50 94 ALA A C 1
ATOM 657 O O . ALA A 1 94 ? -1.163 -15.221 7.636 1.00 65.50 94 ALA A O 1
ATOM 658 N N . GLY A 1 95 ? -0.026 -15.697 9.518 1.00 63.16 95 GLY A N 1
ATOM 659 C CA . GLY A 1 95 ? 1.125 -14.817 9.265 1.00 63.16 95 GLY A CA 1
ATOM 660 C C . GLY A 1 95 ? 1.361 -13.745 10.334 1.00 63.16 95 GLY A C 1
ATOM 661 O O . GLY A 1 95 ? 0.487 -13.452 11.144 1.00 63.16 95 GLY A O 1
ATOM 662 N N . ALA A 1 96 ? 2.560 -13.156 10.317 1.00 58.72 96 ALA A N 1
ATOM 663 C CA . ALA A 1 96 ? 2.954 -12.074 11.219 1.00 58.72 96 ALA A CA 1
ATOM 664 C C . ALA A 1 96 ? 2.529 -10.693 10.674 1.00 58.72 96 ALA A C 1
ATOM 666 O O . ALA A 1 96 ? 2.640 -10.431 9.475 1.00 58.72 96 ALA A O 1
ATOM 667 N N . GLY A 1 97 ? 2.069 -9.801 11.560 1.00 64.38 97 GLY A N 1
ATOM 668 C CA . GLY A 1 97 ? 1.787 -8.388 11.263 1.00 64.38 97 GLY A CA 1
ATOM 669 C C . GLY A 1 97 ? 0.302 -7.995 11.157 1.00 64.38 97 GLY A C 1
ATOM 670 O O . GLY A 1 97 ? -0.603 -8.828 11.162 1.00 64.38 97 GLY A O 1
ATOM 671 N N . GLU A 1 98 ? 0.047 -6.685 11.041 1.00 69.81 98 GLU A N 1
ATOM 672 C CA . GLU A 1 98 ? -1.304 -6.085 11.073 1.00 69.81 98 GLU A CA 1
ATOM 673 C C . GLU A 1 98 ? -2.170 -6.473 9.854 1.00 69.81 98 GLU A C 1
ATOM 675 O O . GLU A 1 98 ? -3.387 -6.640 9.961 1.00 69.81 98 GLU A O 1
ATOM 680 N N . GLY A 1 99 ? -1.555 -6.649 8.679 1.00 76.25 99 GLY A N 1
ATOM 681 C CA . GLY A 1 99 ? -2.254 -6.924 7.416 1.00 76.25 99 GLY A CA 1
ATOM 682 C C . GLY A 1 99 ? -3.055 -8.239 7.408 1.00 76.25 99 GLY A C 1
ATOM 683 O O . GLY A 1 99 ? -4.263 -8.208 7.127 1.00 76.25 99 GLY A O 1
ATOM 684 N N . PRO A 1 100 ? -2.432 -9.391 7.729 1.00 77.94 100 PRO A N 1
ATOM 685 C CA . PRO A 1 100 ? -3.130 -10.672 7.856 1.00 77.94 100 PRO A CA 1
ATOM 686 C C . PRO A 1 100 ? -4.256 -10.646 8.896 1.00 77.94 100 PRO A C 1
ATOM 688 O O . PRO A 1 100 ? -5.364 -11.101 8.603 1.00 77.94 100 PRO A O 1
ATOM 691 N N . ALA A 1 101 ? -4.024 -10.036 10.066 1.00 80.44 101 ALA A N 1
ATOM 692 C CA . ALA A 1 101 ? -5.034 -9.907 11.119 1.00 80.44 101 ALA A CA 1
ATOM 693 C C . ALA A 1 101 ? -6.236 -9.064 10.658 1.00 80.44 101 ALA A C 1
ATOM 695 O O . ALA A 1 101 ? -7.394 -9.464 10.812 1.00 80.44 101 ALA A O 1
ATOM 696 N N . ARG A 1 102 ? -5.975 -7.928 9.997 1.00 84.50 102 ARG A N 1
ATOM 697 C CA . ARG A 1 102 ? -7.010 -7.064 9.410 1.00 84.50 102 ARG A CA 1
ATOM 698 C C . ARG A 1 102 ? -7.836 -7.809 8.360 1.00 84.50 102 ARG A C 1
ATOM 700 O O . ARG A 1 102 ? -9.058 -7.666 8.339 1.00 84.50 102 ARG A O 1
ATOM 707 N N . THR A 1 103 ? -7.190 -8.614 7.519 1.00 85.06 103 THR A N 1
ATOM 708 C CA . THR A 1 103 ? -7.856 -9.416 6.479 1.00 85.06 103 THR A CA 1
ATOM 709 C C . THR A 1 103 ? -8.735 -10.509 7.086 1.00 85.06 103 THR A C 1
ATOM 711 O O . THR A 1 103 ? -9.896 -10.643 6.696 1.00 85.06 103 THR A O 1
ATOM 714 N N . ALA A 1 104 ? -8.221 -11.253 8.071 1.00 87.94 104 ALA A N 1
ATOM 715 C CA . ALA A 1 104 ? -8.979 -12.279 8.787 1.00 87.94 104 ALA A CA 1
ATOM 716 C C . ALA A 1 104 ? -10.224 -11.689 9.467 1.00 87.94 104 ALA A C 1
ATOM 718 O O . ALA A 1 104 ? -11.321 -12.230 9.321 1.00 87.94 104 ALA A O 1
ATOM 719 N N . ARG A 1 105 ? -10.078 -10.523 10.113 1.00 91.19 105 ARG A N 1
ATOM 720 C CA . ARG A 1 105 ? -11.188 -9.785 10.727 1.00 91.19 105 ARG A CA 1
ATOM 721 C C . ARG A 1 105 ? -12.285 -9.444 9.723 1.00 91.19 105 ARG A C 1
ATOM 723 O O . ARG A 1 105 ? -13.448 -9.730 9.978 1.00 91.19 105 ARG A O 1
ATOM 730 N N . TYR A 1 106 ? -11.938 -8.857 8.577 1.00 93.44 106 TYR A N 1
ATOM 731 C CA . TYR A 1 106 ? -12.950 -8.495 7.580 1.00 93.44 106 TYR A CA 1
ATOM 732 C C . TYR A 1 106 ? -13.643 -9.708 6.964 1.00 93.44 106 TYR A C 1
ATOM 734 O O . TYR A 1 106 ? -14.847 -9.653 6.737 1.00 93.44 106 TYR A O 1
ATOM 742 N N . ARG A 1 107 ? -12.923 -10.814 6.750 1.00 92.38 107 ARG A N 1
ATOM 743 C CA . ARG A 1 107 ? -13.544 -12.060 6.283 1.00 92.38 107 ARG A CA 1
ATOM 744 C C . ARG A 1 107 ? -14.535 -12.623 7.301 1.00 92.38 107 ARG A C 1
ATOM 746 O O . ARG A 1 107 ? -15.608 -13.060 6.908 1.00 92.38 107 ARG A O 1
ATOM 753 N N . ALA A 1 108 ? -14.202 -12.595 8.592 1.00 93.19 108 ALA A N 1
ATOM 754 C CA . ALA A 1 108 ? -15.116 -13.032 9.648 1.00 93.19 108 ALA A CA 1
ATOM 755 C C . ALA A 1 108 ? -16.384 -12.169 9.705 1.00 93.19 108 ALA A C 1
ATOM 757 O O . ALA A 1 108 ? -17.484 -12.711 9.704 1.00 93.19 108 ALA A O 1
ATOM 758 N N . LEU A 1 109 ? -16.232 -10.840 9.666 1.00 95.69 109 LEU A N 1
ATOM 759 C CA . LEU A 1 109 ? -17.368 -9.915 9.632 1.00 95.69 109 LEU A CA 1
ATOM 760 C C . LEU A 1 109 ? -18.277 -10.164 8.421 1.00 95.69 109 LEU A C 1
ATOM 762 O O . LEU A 1 109 ? -19.491 -10.216 8.575 1.00 95.69 109 LEU A O 1
ATOM 766 N N . GLY A 1 110 ? -17.696 -10.356 7.232 1.00 94.69 110 GLY A N 1
ATOM 767 C CA . GLY A 1 110 ? -18.460 -10.593 6.006 1.00 94.69 110 GLY A CA 1
ATOM 768 C C . GLY A 1 110 ? -19.266 -11.890 6.038 1.00 94.69 110 GLY A C 1
ATOM 769 O O . GLY A 1 110 ? -20.419 -11.899 5.619 1.00 94.69 110 GLY A O 1
ATOM 770 N N . ARG A 1 111 ? -18.706 -12.959 6.619 1.00 94.69 111 ARG A N 1
ATOM 771 C CA . ARG A 1 111 ? -19.418 -14.239 6.773 1.00 94.69 111 ARG A CA 1
ATOM 772 C C . ARG A 1 111 ? -20.640 -14.118 7.680 1.00 94.69 111 ARG A C 1
ATOM 774 O O . ARG A 1 111 ? -21.675 -14.690 7.365 1.00 94.69 111 ARG A O 1
ATOM 781 N N . VAL A 1 112 ? -20.529 -13.368 8.779 1.00 95.00 112 VAL A N 1
ATOM 782 C CA . VAL A 1 112 ? -21.661 -13.128 9.693 1.00 95.00 112 VAL A CA 1
ATOM 783 C C . VAL A 1 112 ? -22.688 -12.178 9.072 1.00 95.00 112 VAL A C 1
ATOM 785 O O . VAL A 1 112 ? -23.884 -12.293 9.336 1.00 95.00 112 VAL A O 1
ATOM 788 N N . ALA A 1 113 ? -22.246 -11.255 8.215 1.00 94.56 113 ALA A N 1
ATOM 789 C CA . ALA A 1 113 ? -23.114 -10.278 7.570 1.00 94.56 113 ALA A CA 1
ATOM 790 C C . ALA A 1 113 ? -24.288 -10.922 6.824 1.00 94.56 113 ALA A C 1
ATOM 792 O O . ALA A 1 113 ? -25.407 -10.426 6.941 1.00 94.56 113 ALA A O 1
ATOM 793 N N . ALA A 1 114 ? -24.063 -12.044 6.131 1.00 91.31 114 ALA A N 1
ATOM 794 C CA . ALA A 1 114 ? -25.110 -12.796 5.433 1.00 91.31 114 ALA A CA 1
ATOM 795 C C . ALA A 1 114 ? -26.014 -11.888 4.565 1.00 91.31 114 ALA A C 1
ATOM 797 O O . ALA A 1 114 ? -27.235 -11.907 4.678 1.00 91.31 114 ALA A O 1
ATOM 798 N N . GLY A 1 115 ? -25.400 -11.028 3.746 1.00 93.69 115 GLY A N 1
ATOM 799 C CA . GLY A 1 115 ? -26.085 -10.063 2.878 1.00 93.69 115 GLY A CA 1
ATOM 800 C C . GLY A 1 115 ? -26.442 -8.723 3.533 1.00 93.69 115 GLY A C 1
ATOM 801 O O . GLY A 1 115 ? -26.823 -7.791 2.830 1.00 93.69 115 GLY A O 1
ATOM 802 N N . ARG A 1 116 ? -26.278 -8.568 4.851 1.00 97.12 116 ARG A N 1
ATOM 803 C CA . ARG A 1 116 ? -26.468 -7.283 5.550 1.00 97.12 116 ARG A CA 1
ATOM 804 C C . ARG A 1 116 ? -25.257 -6.359 5.365 1.00 97.12 116 ARG A C 1
ATOM 806 O O . ARG A 1 116 ? -24.145 -6.844 5.118 1.00 97.12 116 ARG A O 1
ATOM 813 N N . PRO A 1 117 ? -25.427 -5.032 5.486 1.00 97.94 117 PRO A N 1
ATOM 814 C CA . PRO A 1 117 ? -24.296 -4.115 5.497 1.00 97.94 117 PRO A CA 1
ATOM 815 C C . PRO A 1 117 ? -23.471 -4.278 6.777 1.00 97.94 117 PRO A C 1
ATOM 817 O O . PRO A 1 117 ? -24.005 -4.557 7.854 1.00 97.94 117 PRO A O 1
ATOM 820 N N . VAL A 1 118 ? -22.156 -4.086 6.658 1.00 98.44 118 VAL A N 1
ATOM 821 C CA . VAL A 1 118 ? -21.226 -4.138 7.796 1.00 98.44 118 VAL A CA 1
ATOM 822 C C . VAL A 1 118 ? -20.719 -2.744 8.123 1.00 98.44 118 VAL A C 1
ATOM 824 O O . VAL A 1 118 ? -20.163 -2.082 7.253 1.00 98.44 118 VAL A O 1
ATOM 827 N N . PHE A 1 119 ? -20.815 -2.315 9.378 1.00 98.31 119 PHE A N 1
ATOM 828 C CA . PHE A 1 119 ? -20.251 -1.057 9.861 1.00 98.31 119 PHE A CA 1
ATOM 829 C C . PHE A 1 119 ? -18.974 -1.277 10.665 1.00 98.31 119 PHE A C 1
ATOM 831 O O . PHE A 1 119 ? -18.856 -2.214 11.459 1.00 98.31 119 PHE A O 1
ATOM 838 N N . VAL A 1 120 ? -18.010 -0.376 10.478 1.00 97.44 120 VAL A N 1
ATOM 839 C CA . VAL A 1 120 ? -16.776 -0.309 11.266 1.00 97.44 120 VAL A CA 1
ATOM 840 C C . VAL A 1 120 ? -16.505 1.122 11.716 1.00 97.44 120 VAL A C 1
ATOM 842 O O . VAL A 1 120 ? -16.699 2.077 10.964 1.00 97.44 120 VAL A O 1
ATOM 845 N N . ALA A 1 121 ? -16.006 1.260 12.940 1.00 95.75 121 ALA A N 1
ATOM 846 C CA . ALA A 1 121 ? -15.853 2.547 13.604 1.00 95.75 121 ALA A CA 1
ATOM 847 C C . ALA A 1 121 ? -14.530 3.242 13.260 1.00 95.75 121 ALA A C 1
ATOM 849 O O . ALA A 1 121 ? -13.676 3.408 14.124 1.00 95.75 121 ALA A O 1
ATOM 850 N N . HIS A 1 122 ? -14.353 3.611 11.990 1.00 94.69 122 HIS A N 1
ATOM 851 C CA . HIS A 1 122 ? -13.301 4.565 11.633 1.00 94.69 122 HIS A CA 1
ATOM 852 C C . HIS A 1 122 ? -13.805 5.994 11.857 1.00 94.69 122 HIS A C 1
ATOM 854 O O . HIS A 1 122 ? -14.938 6.302 11.476 1.00 94.69 122 HIS A O 1
ATOM 860 N N . THR A 1 123 ? -12.968 6.841 12.446 1.00 93.12 123 THR A N 1
ATOM 861 C CA . THR A 1 123 ? -13.267 8.244 12.768 1.00 93.12 123 THR A CA 1
ATOM 862 C C . THR A 1 123 ? -12.589 9.212 11.796 1.00 93.12 123 THR A C 1
ATOM 864 O O . THR A 1 123 ? -11.794 8.800 10.948 1.00 93.12 123 THR A O 1
ATOM 867 N N . ALA A 1 124 ? -12.879 10.511 11.919 1.00 89.75 124 ALA A N 1
ATOM 868 C CA . ALA A 1 124 ? -12.176 11.565 11.182 1.00 89.75 124 ALA A CA 1
ATOM 869 C C . ALA A 1 124 ? -10.647 11.481 11.376 1.00 89.75 124 ALA A C 1
ATOM 871 O O . ALA A 1 124 ? -9.885 11.609 10.419 1.00 89.75 124 ALA A O 1
ATOM 872 N N . ASP A 1 125 ? -10.193 11.169 12.593 1.00 89.00 125 ASP A N 1
ATOM 873 C CA . ASP A 1 125 ? -8.778 10.972 12.908 1.00 89.00 125 ASP A CA 1
ATOM 874 C C . ASP A 1 125 ? -8.136 9.855 12.062 1.00 89.00 125 ASP A C 1
ATOM 876 O O . ASP A 1 125 ? -7.003 10.005 11.609 1.00 89.00 125 ASP A O 1
ATOM 880 N N . ASP A 1 126 ? -8.844 8.747 11.796 1.00 89.81 126 ASP A N 1
ATOM 881 C CA . ASP A 1 126 ? -8.318 7.664 10.948 1.00 89.81 126 ASP A CA 1
ATOM 882 C C . ASP A 1 126 ? -8.129 8.107 9.487 1.00 89.81 126 ASP A C 1
ATOM 884 O O . ASP A 1 126 ? -7.268 7.574 8.778 1.00 89.81 126 ASP A O 1
ATOM 888 N N . ASP A 1 127 ? -8.930 9.074 9.036 1.00 87.06 127 ASP A N 1
ATOM 889 C CA . ASP A 1 127 ? -8.831 9.677 7.708 1.00 87.06 127 ASP A CA 1
ATOM 890 C C . ASP A 1 127 ? -7.598 10.591 7.617 1.00 87.06 127 ASP A C 1
ATOM 892 O O . ASP A 1 127 ? -6.806 10.472 6.679 1.00 87.06 127 ASP A O 1
ATOM 896 N N . ALA A 1 128 ? -7.367 11.422 8.642 1.00 87.44 128 ALA A N 1
ATOM 897 C CA . ALA A 1 128 ? -6.167 12.254 8.764 1.00 87.44 128 ALA A CA 1
ATOM 898 C C . ALA A 1 128 ? -4.878 11.414 8.839 1.00 87.44 128 ALA A C 1
ATOM 900 O O . ALA A 1 128 ? -3.923 11.669 8.100 1.00 87.44 128 ALA A O 1
ATOM 901 N N . GLU A 1 129 ? -4.863 10.366 9.671 1.00 89.06 129 GLU A N 1
ATOM 902 C CA . GLU A 1 129 ? -3.761 9.397 9.745 1.00 89.06 129 GLU A CA 1
ATOM 903 C C . GLU A 1 129 ? -3.516 8.742 8.371 1.00 89.06 129 GLU A C 1
ATOM 905 O O . GLU A 1 129 ? -2.377 8.620 7.908 1.00 89.06 129 GLU A O 1
ATOM 910 N N . GLY A 1 130 ? -4.594 8.340 7.689 1.00 88.06 130 GLY A N 1
ATOM 911 C CA . GLY A 1 130 ? -4.547 7.723 6.365 1.00 88.06 130 GLY A CA 1
ATOM 912 C C . GLY A 1 130 ? -3.976 8.638 5.281 1.00 88.06 130 GLY A C 1
ATOM 913 O O . GLY A 1 130 ? -3.208 8.164 4.435 1.00 88.06 130 GLY A O 1
ATOM 914 N N . LEU A 1 131 ? -4.308 9.931 5.319 1.00 88.88 131 LEU A N 1
ATOM 915 C CA . LEU A 1 131 ? -3.778 10.941 4.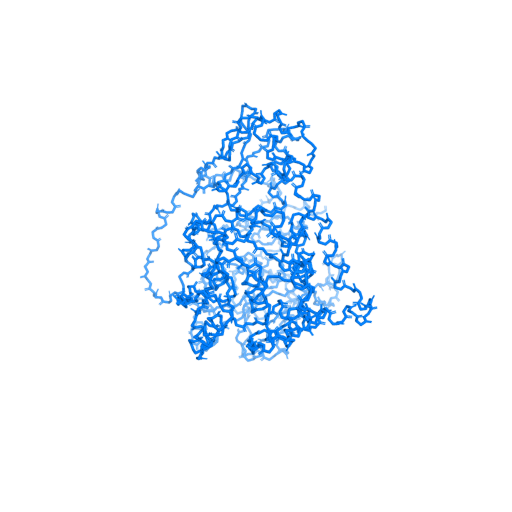406 1.00 88.88 131 LEU A CA 1
ATOM 916 C C . LEU A 1 131 ? -2.261 11.093 4.579 1.00 88.88 131 LEU A C 1
ATOM 918 O O . LEU A 1 131 ? -1.526 10.969 3.598 1.00 88.88 131 LEU A O 1
ATOM 922 N N . LEU A 1 132 ? -1.783 11.271 5.816 1.00 88.31 132 LEU A N 1
ATOM 923 C CA . LEU A 1 132 ? -0.351 11.414 6.117 1.00 88.31 132 LEU A CA 1
ATOM 924 C C . LEU A 1 132 ? 0.457 10.199 5.646 1.00 88.31 132 LEU A C 1
ATOM 926 O O . LEU A 1 132 ? 1.466 10.338 4.955 1.00 88.31 132 LEU A O 1
ATOM 930 N N . LEU A 1 133 ? -0.038 8.993 5.932 1.00 86.06 133 LEU A N 1
ATOM 931 C CA . LEU A 1 133 ? 0.587 7.748 5.476 1.00 86.06 133 LEU A CA 1
ATOM 932 C C . LEU A 1 133 ? 0.559 7.570 3.953 1.00 86.06 133 LEU A C 1
ATOM 934 O O . LEU A 1 133 ? 1.307 6.761 3.405 1.00 86.06 133 LEU A O 1
ATOM 938 N N . SER A 1 134 ? -0.348 8.244 3.251 1.00 84.44 134 SER A N 1
ATOM 939 C CA . SER A 1 134 ? -0.474 8.140 1.795 1.00 84.44 134 SER A CA 1
ATOM 940 C C . SER A 1 134 ? 0.372 9.181 1.064 1.00 84.44 134 SER A C 1
ATOM 942 O O . SER A 1 134 ? 0.881 8.868 -0.018 1.00 84.44 134 SER A O 1
ATOM 944 N N . LEU A 1 135 ? 0.590 10.354 1.671 1.00 83.44 135 LEU A N 1
ATOM 945 C CA . LEU A 1 135 ? 1.492 11.397 1.172 1.00 83.44 135 LEU A CA 1
ATOM 946 C C . LEU A 1 135 ? 2.930 10.884 1.041 1.00 83.44 135 LEU A C 1
ATOM 948 O O . LEU A 1 135 ? 3.540 11.031 -0.015 1.00 83.44 135 LEU A O 1
ATOM 952 N N . THR A 1 136 ? 3.439 10.188 2.059 1.00 75.44 136 THR A N 1
ATOM 953 C CA . THR A 1 136 ? 4.816 9.657 2.065 1.00 75.44 136 THR A CA 1
ATOM 954 C C . THR A 1 136 ? 5.057 8.549 1.036 1.00 75.44 136 THR A C 1
ATOM 956 O O . THR A 1 136 ? 6.198 8.271 0.681 1.00 75.44 136 THR A O 1
ATOM 959 N N . ARG A 1 137 ? 3.993 7.923 0.517 1.00 71.75 137 ARG A N 1
ATOM 960 C CA . ARG A 1 137 ? 4.070 6.824 -0.462 1.00 71.75 137 ARG A CA 1
ATOM 961 C C . ARG A 1 137 ? 3.943 7.279 -1.921 1.00 71.75 137 ARG A C 1
ATOM 963 O O . ARG A 1 137 ? 3.851 6.430 -2.805 1.00 71.75 137 ARG A O 1
ATOM 970 N N . GLY A 1 138 ? 3.907 8.590 -2.184 1.00 62.22 138 GLY A N 1
ATOM 971 C CA . GLY A 1 138 ? 3.764 9.134 -3.543 1.00 62.22 138 GLY A CA 1
ATOM 972 C C . GLY A 1 138 ? 2.432 8.751 -4.195 1.00 62.22 138 GLY A C 1
ATOM 973 O O . GLY A 1 138 ? 2.366 8.439 -5.386 1.00 62.22 138 GLY A O 1
ATOM 974 N N . SER A 1 139 ? 1.367 8.685 -3.394 1.00 67.38 139 SER A N 1
ATOM 975 C CA . SER A 1 139 ? 0.104 8.102 -3.831 1.00 67.38 139 SER A CA 1
ATOM 976 C C . SER A 1 139 ? -0.759 9.098 -4.618 1.00 67.38 139 SER A C 1
ATOM 978 O O . SER A 1 139 ? -0.826 10.274 -4.282 1.00 67.38 139 SER A O 1
ATOM 980 N N . GLY A 1 140 ? -1.455 8.626 -5.660 1.00 74.31 140 GLY A N 1
ATOM 981 C CA . GLY A 1 140 ? -2.383 9.460 -6.438 1.00 74.31 140 GLY A CA 1
ATOM 982 C C . GLY A 1 140 ? -3.624 9.887 -5.642 1.00 74.31 140 GLY A C 1
ATOM 983 O O . GLY A 1 140 ? -3.870 9.389 -4.542 1.00 74.31 140 GLY A O 1
ATOM 984 N N . THR A 1 141 ? -4.454 10.755 -6.228 1.00 80.06 141 THR A N 1
ATOM 985 C CA . THR A 1 141 ? -5.642 11.337 -5.567 1.00 80.06 141 THR A CA 1
ATOM 986 C C . THR A 1 141 ? -6.592 10.299 -4.969 1.00 80.06 141 THR A C 1
ATOM 988 O O . THR A 1 141 ? -7.135 10.529 -3.900 1.00 80.06 141 THR A O 1
ATOM 991 N N . GLY A 1 142 ? -6.723 9.111 -5.572 1.00 78.38 142 GLY A N 1
ATOM 992 C CA . GLY A 1 142 ? -7.529 8.021 -5.003 1.00 78.38 142 GLY A CA 1
ATOM 993 C C . GLY A 1 142 ? -7.021 7.464 -3.664 1.00 78.38 142 GLY A C 1
ATOM 994 O O . GLY A 1 142 ? -7.825 7.003 -2.863 1.00 78.38 142 GLY A O 1
ATOM 995 N N . SER A 1 143 ? -5.715 7.510 -3.395 1.00 81.44 143 SER A N 1
ATOM 996 C CA . SER A 1 143 ? -5.153 7.082 -2.105 1.00 81.44 143 SER A CA 1
ATOM 997 C C . SER A 1 143 ? -5.152 8.207 -1.073 1.00 81.44 143 SER A C 1
ATOM 999 O O . SER A 1 143 ? -5.337 7.950 0.111 1.00 81.44 143 SER A O 1
ATOM 1001 N N . LEU A 1 144 ? -4.940 9.450 -1.520 1.00 85.94 144 LEU A N 1
ATOM 1002 C CA . LEU A 1 144 ? -5.016 10.636 -0.661 1.00 85.94 144 LEU A CA 1
ATOM 1003 C C . LEU A 1 144 ? -6.456 10.958 -0.251 1.00 85.94 144 LEU A C 1
ATOM 1005 O O . LEU A 1 144 ? -6.673 11.557 0.793 1.00 85.94 144 LEU A O 1
ATOM 1009 N N . ALA A 1 145 ? -7.433 10.499 -1.030 1.00 85.12 145 ALA A N 1
ATOM 1010 C CA . ALA A 1 145 ? -8.847 10.594 -0.710 1.00 85.12 145 ALA A CA 1
ATOM 1011 C C . ALA A 1 145 ? -9.229 9.907 0.610 1.00 85.12 145 ALA A C 1
ATOM 1013 O O . ALA A 1 145 ? -10.355 10.072 1.037 1.00 85.12 145 ALA A O 1
ATOM 1014 N N . GLY A 1 146 ? -8.367 9.115 1.258 1.00 85.69 146 GLY A N 1
ATOM 1015 C CA . GLY A 1 146 ? -8.666 8.518 2.562 1.00 85.69 146 GLY A CA 1
ATOM 1016 C C . GLY A 1 146 ? -9.775 7.449 2.532 1.00 85.69 146 GLY A C 1
ATOM 1017 O O . GLY A 1 146 ? -10.044 6.821 1.507 1.00 85.69 146 GLY A O 1
ATOM 1018 N N . LEU A 1 147 ? -10.449 7.220 3.660 1.00 88.19 147 LEU A N 1
ATOM 1019 C CA . LEU A 1 147 ? -11.445 6.159 3.881 1.00 88.19 147 LEU A CA 1
ATOM 1020 C C . LEU A 1 147 ? -12.859 6.516 3.397 1.00 88.19 147 LEU A C 1
ATOM 1022 O O . LEU A 1 147 ? -13.483 7.414 3.939 1.00 88.19 147 LEU A O 1
ATOM 1026 N N . ARG A 1 148 ? -13.414 5.791 2.417 1.00 89.44 148 ARG A N 1
ATOM 1027 C CA . ARG A 1 148 ? -14.768 6.082 1.896 1.00 89.44 148 ARG A CA 1
ATOM 1028 C C . ARG A 1 148 ? -15.856 5.722 2.906 1.00 89.44 148 ARG A C 1
ATOM 1030 O O . ARG A 1 148 ? -15.758 4.680 3.554 1.00 89.44 148 ARG A O 1
ATOM 1037 N N . GLU A 1 149 ? -16.912 6.527 2.989 1.00 90.69 149 GLU A N 1
ATOM 1038 C CA . GLU A 1 149 ? -18.060 6.249 3.866 1.00 90.69 149 GLU A CA 1
ATOM 1039 C C . GLU A 1 149 ? -18.725 4.918 3.521 1.00 90.69 149 GLU A C 1
ATOM 1041 O O . GLU A 1 149 ? -18.942 4.094 4.408 1.00 90.69 149 GLU A O 1
ATOM 1046 N N . MET A 1 150 ? -18.960 4.675 2.231 1.00 92.56 150 MET A N 1
ATOM 1047 C CA . MET A 1 150 ? -19.518 3.430 1.713 1.00 92.56 150 MET A CA 1
ATOM 1048 C C . MET A 1 150 ? -18.526 2.766 0.760 1.00 92.56 150 MET A C 1
ATOM 1050 O O . MET A 1 150 ? -17.850 3.415 -0.040 1.00 92.56 150 MET A O 1
ATOM 1054 N N . SER A 1 151 ? -18.370 1.450 0.867 1.00 91.50 151 SER A N 1
ATOM 1055 C CA . SER A 1 151 ? -17.497 0.675 -0.015 1.00 91.50 151 SER A CA 1
ATOM 1056 C C . SER A 1 151 ? -18.189 -0.605 -0.463 1.00 91.50 151 SER A C 1
ATOM 1058 O O . SER A 1 151 ? -18.406 -1.511 0.337 1.00 91.50 151 SER A O 1
ATOM 1060 N N . HIS A 1 152 ? -18.463 -0.693 -1.765 1.00 89.88 152 HIS A N 1
ATOM 1061 C CA . HIS A 1 152 ? -19.047 -1.871 -2.422 1.00 89.88 152 HIS A CA 1
ATOM 1062 C C . HIS A 1 152 ? -17.990 -2.856 -2.946 1.00 89.88 152 HIS A C 1
ATOM 1064 O O . HIS A 1 152 ? -18.319 -3.923 -3.442 1.00 89.88 152 HIS A O 1
ATOM 1070 N N . ARG A 1 153 ? -16.705 -2.497 -2.851 1.00 84.19 153 ARG A N 1
ATOM 1071 C CA . ARG A 1 153 ? -15.565 -3.354 -3.200 1.00 84.19 153 ARG A CA 1
ATOM 1072 C C . ARG A 1 153 ? -14.615 -3.397 -2.015 1.00 84.19 153 ARG A C 1
ATOM 1074 O O . ARG A 1 153 ? -13.900 -2.429 -1.755 1.00 84.19 153 ARG A O 1
ATOM 1081 N N . HIS A 1 154 ? -14.664 -4.476 -1.244 1.00 88.81 154 HIS A N 1
ATOM 1082 C CA . HIS A 1 154 ? -13.859 -4.634 -0.038 1.00 88.81 154 HIS A CA 1
ATOM 1083 C C . HIS A 1 154 ? -13.831 -6.113 0.382 1.00 88.81 154 HIS A C 1
ATOM 1085 O O . HIS A 1 154 ? -14.861 -6.765 0.245 1.00 88.81 154 HIS A O 1
ATOM 1091 N N . PRO A 1 155 ? -12.761 -6.621 1.031 1.00 88.00 155 PRO A N 1
ATOM 1092 C CA . PRO A 1 155 ? -12.687 -8.018 1.489 1.00 88.00 155 PRO A CA 1
ATOM 1093 C C . PRO A 1 155 ? -13.833 -8.517 2.386 1.00 88.00 155 PRO A C 1
ATOM 1095 O O . PRO A 1 155 ? -13.967 -9.714 2.606 1.00 88.00 155 PRO A O 1
ATOM 1098 N N . VAL A 1 156 ? -14.620 -7.603 2.959 1.00 93.44 156 VAL A N 1
ATOM 1099 C CA . VAL A 1 156 ? -15.818 -7.933 3.751 1.00 93.44 156 VAL A CA 1
ATOM 1100 C C . VAL A 1 156 ? -17.024 -8.222 2.852 1.00 93.44 156 VAL A C 1
ATOM 1102 O O . VAL A 1 156 ? -17.835 -9.080 3.178 1.00 93.44 156 VAL A O 1
ATOM 1105 N N . VAL A 1 157 ? -17.111 -7.535 1.710 1.00 94.00 157 VAL A N 1
ATOM 1106 C CA . VAL A 1 157 ? -18.134 -7.738 0.679 1.00 94.00 157 VAL A CA 1
ATOM 1107 C C . VAL A 1 157 ? -17.868 -9.058 -0.024 1.00 94.00 157 VAL A C 1
ATOM 1109 O O . VAL A 1 157 ? -18.746 -9.910 -0.074 1.00 94.00 157 VAL A O 1
ATOM 1112 N N . ASP A 1 158 ? -16.609 -9.296 -0.404 1.00 89.50 158 ASP A N 1
ATOM 1113 C CA . ASP A 1 158 ? -16.162 -10.568 -0.988 1.00 89.50 158 ASP A CA 1
ATOM 1114 C C . ASP A 1 158 ? -16.444 -11.776 -0.070 1.00 89.50 158 ASP A C 1
ATOM 1116 O O . ASP A 1 158 ? -16.496 -12.915 -0.524 1.00 89.50 158 ASP A O 1
ATOM 1120 N N . ALA A 1 159 ? -16.605 -11.537 1.237 1.00 92.31 159 ALA A N 1
ATOM 1121 C CA . ALA A 1 159 ? -16.881 -12.557 2.242 1.00 92.31 159 ALA A CA 1
ATOM 1122 C C . ALA A 1 159 ? -18.368 -12.700 2.618 1.00 92.31 159 ALA A C 1
ATOM 1124 O O . ALA A 1 159 ? -18.671 -13.573 3.431 1.00 92.31 159 ALA A O 1
ATOM 1125 N N . GLY A 1 160 ? -19.272 -11.885 2.056 1.00 93.81 160 GLY A N 1
ATOM 1126 C CA . GLY A 1 160 ? -20.724 -12.043 2.223 1.00 93.81 160 GLY A CA 1
ATOM 1127 C C . GLY A 1 160 ? -21.504 -10.814 2.705 1.00 93.81 160 GLY A C 1
ATOM 1128 O O . GLY A 1 160 ? -22.719 -10.913 2.857 1.00 93.81 160 GLY A O 1
ATOM 1129 N N . ALA A 1 161 ? -20.868 -9.663 2.949 1.00 96.88 161 ALA A N 1
ATOM 1130 C CA . ALA A 1 161 ? -21.589 -8.417 3.250 1.00 96.88 161 ALA A CA 1
ATOM 1131 C C . ALA A 1 161 ? -22.138 -7.752 1.977 1.00 96.88 161 ALA A C 1
ATOM 1133 O O . ALA A 1 161 ? -21.511 -7.846 0.926 1.00 96.88 161 ALA A O 1
ATOM 1134 N N . SER A 1 162 ? -23.245 -7.006 2.063 1.00 96.88 162 SER A N 1
ATOM 1135 C CA . SER A 1 162 ? -23.732 -6.221 0.909 1.00 96.88 162 SER A CA 1
ATOM 1136 C C . SER A 1 162 ? -22.821 -5.039 0.580 1.00 96.88 162 SER A C 1
ATOM 1138 O O . SER A 1 162 ? -22.550 -4.752 -0.585 1.00 96.88 162 SER A O 1
ATOM 1140 N N . TRP A 1 163 ? -22.331 -4.347 1.609 1.00 96.88 163 TRP A N 1
ATOM 1141 C CA . TRP A 1 163 ? -21.353 -3.267 1.508 1.00 96.88 163 TRP A CA 1
ATOM 1142 C C . TRP A 1 163 ? -20.757 -2.943 2.885 1.00 96.88 163 TRP A C 1
ATOM 1144 O O . TRP A 1 163 ? -21.266 -3.367 3.925 1.00 96.88 163 TRP A O 1
ATOM 1154 N N . LEU A 1 164 ? -19.643 -2.206 2.894 1.00 97.50 164 LEU A N 1
ATOM 1155 C CA . LEU A 1 164 ? -18.983 -1.733 4.113 1.00 97.50 164 LEU A CA 1
ATOM 1156 C C . LEU A 1 164 ? -19.280 -0.252 4.368 1.00 97.50 164 LEU A C 1
ATOM 1158 O O . LEU A 1 164 ? -19.005 0.576 3.502 1.00 97.50 164 LEU A O 1
ATOM 1162 N N . GLY A 1 165 ? -19.764 0.070 5.566 1.00 97.12 165 GLY A N 1
ATOM 1163 C CA . GLY A 1 165 ? -20.030 1.420 6.057 1.00 97.12 165 GLY A CA 1
ATOM 1164 C C . GLY A 1 165 ? -19.019 1.906 7.097 1.00 97.12 165 GLY A C 1
ATOM 1165 O O . GLY A 1 165 ? -18.505 1.128 7.907 1.00 97.12 165 GLY A O 1
ATOM 1166 N N . ARG A 1 166 ? -18.753 3.213 7.096 1.00 96.69 166 ARG A N 1
ATOM 1167 C CA . ARG A 1 166 ? -17.919 3.922 8.082 1.00 96.69 166 ARG A CA 1
ATOM 1168 C C . ARG A 1 166 ? -18.674 5.150 8.616 1.00 96.69 166 ARG A C 1
ATOM 1170 O O . ARG A 1 166 ? -18.343 6.274 8.248 1.00 96.69 166 ARG A O 1
ATOM 1177 N N . PRO A 1 167 ? -19.691 4.954 9.472 1.00 96.69 167 PRO A N 1
ATOM 1178 C CA . PRO A 1 167 ? -20.629 6.014 9.862 1.00 96.69 167 PRO A CA 1
ATOM 1179 C C . PRO A 1 167 ? -20.018 7.148 10.700 1.00 96.69 167 PRO A C 1
ATOM 1181 O O . PRO A 1 167 ? -20.658 8.180 10.900 1.00 96.69 167 PRO A O 1
ATOM 1184 N N . LEU A 1 168 ? -18.801 6.966 11.219 1.00 96.12 168 LEU A N 1
ATOM 1185 C CA . LEU A 1 168 ? -18.165 7.892 12.157 1.00 96.12 168 LEU A CA 1
ATOM 1186 C C . LEU A 1 168 ? -17.082 8.780 11.528 1.00 96.12 168 LEU A C 1
ATOM 1188 O O . LEU A 1 168 ? -16.396 9.488 12.254 1.00 96.12 168 LEU A O 1
ATOM 1192 N N . LEU A 1 169 ? -16.946 8.819 10.198 1.00 92.00 169 LEU A N 1
ATOM 1193 C CA . LEU A 1 169 ? -15.914 9.631 9.528 1.00 92.00 169 LEU A CA 1
ATOM 1194 C C . LEU A 1 169 ? -16.089 11.153 9.680 1.00 92.00 169 LEU A C 1
ATOM 1196 O O . LEU A 1 169 ? -15.177 11.911 9.349 1.00 92.00 169 LEU A O 1
ATOM 1200 N N . ALA A 1 170 ? -17.238 11.624 10.176 1.00 90.38 170 ALA A N 1
ATOM 1201 C CA . ALA A 1 170 ? -17.433 13.025 10.547 1.00 90.38 170 ALA A CA 1
ATOM 1202 C C . ALA A 1 170 ? -17.250 13.295 12.052 1.00 90.38 170 ALA A C 1
ATOM 1204 O O . ALA A 1 170 ? -17.178 14.459 12.439 1.00 90.38 170 ALA A O 1
ATOM 1205 N N . ALA A 1 171 ? -17.151 12.255 12.883 1.00 93.31 171 ALA A N 1
ATOM 1206 C CA . ALA A 1 171 ? -16.894 12.361 14.316 1.00 93.31 171 ALA A CA 1
ATOM 1207 C C . ALA A 1 171 ? -15.408 12.131 14.619 1.00 93.31 171 ALA A C 1
ATOM 1209 O O . ALA A 1 171 ? -14.741 11.333 13.959 1.00 93.31 171 ALA A O 1
ATOM 1210 N N . THR A 1 172 ? -14.883 12.818 15.630 1.00 92.12 172 THR A N 1
ATOM 1211 C CA . THR A 1 172 ? -13.502 12.616 16.087 1.00 92.12 172 THR A CA 1
ATOM 1212 C C . THR A 1 172 ? -13.412 11.488 17.110 1.00 92.12 172 THR A C 1
ATOM 1214 O O . THR A 1 172 ? -14.403 11.090 17.728 1.00 92.12 172 THR A O 1
ATOM 1217 N N . ARG A 1 173 ? -12.195 11.014 17.372 1.00 91.19 173 ARG A N 1
ATOM 1218 C CA . ARG A 1 173 ? -11.922 10.068 18.463 1.00 91.19 173 ARG A CA 1
ATOM 1219 C C . ARG A 1 173 ? -12.215 10.650 19.851 1.00 91.19 173 ARG A C 1
ATOM 1221 O O . ARG A 1 173 ? -12.500 9.915 20.798 1.00 91.19 173 ARG A O 1
ATOM 1228 N N . ALA A 1 174 ? -12.138 11.974 19.992 1.00 91.62 174 ALA A N 1
ATOM 1229 C CA . ALA A 1 174 ? -12.561 12.658 21.209 1.00 91.62 174 ALA A CA 1
ATOM 1230 C C . ALA A 1 174 ? -14.089 12.592 21.384 1.00 91.62 174 ALA A C 1
ATOM 1232 O O . ALA A 1 174 ? -14.567 12.427 22.506 1.00 91.62 174 ALA A O 1
ATOM 1233 N N . ASP A 1 175 ? -14.852 12.655 20.288 1.00 95.25 175 ASP A N 1
ATOM 1234 C CA . ASP A 1 175 ? -16.314 12.544 20.316 1.00 95.25 175 ASP A CA 1
ATOM 1235 C C . ASP A 1 175 ? -16.784 11.140 20.677 1.00 95.25 175 ASP A C 1
ATOM 1237 O O . ASP A 1 175 ? -17.656 10.981 21.526 1.00 95.25 175 ASP A O 1
ATOM 1241 N N . THR A 1 176 ? -16.177 10.106 20.103 1.00 96.44 176 THR A N 1
ATOM 1242 C CA . THR A 1 176 ? -16.534 8.712 20.402 1.00 96.44 176 THR A CA 1
ATOM 1243 C C . THR A 1 176 ? -16.204 8.318 21.840 1.00 96.44 176 THR A C 1
ATOM 1245 O O . THR A 1 176 ? -17.056 7.767 22.542 1.00 96.44 176 THR A O 1
ATOM 1248 N N . ARG A 1 177 ? -14.997 8.639 22.327 1.00 95.19 177 ARG A N 1
ATOM 1249 C CA . ARG A 1 177 ? -14.613 8.383 23.724 1.00 95.19 177 ARG A CA 1
ATOM 1250 C C . ARG A 1 177 ? -15.436 9.213 24.702 1.00 95.19 177 ARG A C 1
ATOM 1252 O O . ARG A 1 177 ? -15.892 8.678 25.709 1.00 95.19 177 ARG A O 1
ATOM 1259 N N . GLY A 1 178 ? -15.663 10.488 24.389 1.00 95.75 178 GLY A N 1
ATOM 1260 C CA . GLY A 1 178 ? -16.519 11.361 25.184 1.00 95.75 178 GLY A CA 1
ATOM 1261 C C . GLY A 1 178 ? -17.959 10.854 25.248 1.00 95.75 178 GLY A C 1
ATOM 1262 O O . GLY A 1 178 ? -18.542 10.826 26.324 1.00 95.75 178 GLY A O 1
ATOM 1263 N N . SER A 1 179 ? -18.506 10.363 24.132 1.00 96.94 179 SER A N 1
ATOM 1264 C CA . SER A 1 179 ? -19.839 9.758 24.105 1.00 96.94 179 SER A CA 1
ATOM 1265 C C . SER A 1 179 ? -19.913 8.498 24.965 1.00 96.94 179 SER A C 1
ATOM 1267 O O . SER A 1 179 ? -20.876 8.332 25.707 1.00 96.94 179 SER A O 1
ATOM 1269 N N . CYS A 1 180 ? -18.888 7.639 24.937 1.00 95.94 180 CYS A N 1
ATOM 1270 C CA . CYS A 1 180 ? -18.837 6.486 25.838 1.00 95.94 180 CYS A CA 1
ATOM 1271 C C . CYS A 1 180 ? -18.869 6.921 27.308 1.00 95.94 180 CYS A C 1
ATOM 1273 O O . CYS A 1 180 ? -19.639 6.362 28.080 1.00 95.94 180 CYS A O 1
ATOM 1275 N N . ALA A 1 181 ? -18.094 7.944 27.683 1.00 95.06 181 ALA A N 1
ATOM 1276 C CA . ALA A 1 181 ? -18.086 8.472 29.046 1.00 95.06 181 ALA A CA 1
ATOM 1277 C C . ALA A 1 181 ? -19.444 9.076 29.452 1.00 95.06 181 ALA A C 1
ATOM 1279 O O . ALA A 1 181 ? -19.956 8.764 30.524 1.00 95.06 181 ALA A O 1
ATOM 1280 N N . GLU A 1 182 ? -20.061 9.884 28.584 1.00 95.56 182 GLU A N 1
ATOM 1281 C CA . GLU A 1 182 ? -21.388 10.479 28.806 1.00 95.56 182 GLU A CA 1
ATOM 1282 C C . GLU A 1 182 ? -22.497 9.423 28.958 1.00 95.56 182 GLU A C 1
ATOM 1284 O O . GLU A 1 182 ? -23.458 9.639 29.693 1.00 95.56 182 GLU A O 1
ATOM 1289 N N . LEU A 1 183 ? -22.364 8.283 28.274 1.00 93.38 183 LEU A N 1
ATOM 1290 C CA . LEU A 1 183 ? -23.304 7.160 28.329 1.00 93.38 183 LEU A CA 1
ATOM 1291 C C . LEU A 1 183 ? -22.954 6.120 29.410 1.00 93.38 183 LEU A C 1
ATOM 1293 O O . LEU A 1 183 ? -23.660 5.123 29.533 1.00 93.38 183 LEU A O 1
ATOM 1297 N N . GLY A 1 184 ? -21.873 6.316 30.175 1.00 93.44 184 GLY A N 1
ATOM 1298 C CA . GLY A 1 184 ? -21.421 5.362 31.196 1.00 93.44 184 GLY A CA 1
ATOM 1299 C C . GLY A 1 184 ? -20.878 4.040 30.635 1.00 93.44 184 GLY A C 1
ATOM 1300 O O . GLY A 1 184 ? -20.837 3.033 31.339 1.00 93.44 184 GLY A O 1
ATOM 1301 N N . ILE A 1 185 ? -20.460 4.014 29.368 1.00 93.12 185 ILE A N 1
ATOM 1302 C CA . ILE A 1 185 ? -19.959 2.816 28.692 1.00 93.12 185 ILE A CA 1
ATOM 1303 C C . ILE A 1 185 ? -18.487 2.606 29.044 1.00 93.12 185 ILE A C 1
ATOM 1305 O O . ILE A 1 185 ? -17.624 3.422 28.714 1.00 93.12 185 ILE A O 1
ATOM 1309 N N . THR A 1 186 ? -18.178 1.459 29.649 1.00 89.69 186 THR A N 1
ATOM 1310 C CA . THR A 1 186 ? -16.790 1.067 29.918 1.00 89.69 186 THR A CA 1
ATOM 1311 C C . THR A 1 186 ? -16.115 0.578 28.638 1.00 89.69 186 THR A C 1
ATOM 1313 O O . THR A 1 186 ? -16.540 -0.403 28.020 1.00 89.69 186 THR A O 1
ATOM 1316 N N . VAL A 1 187 ? -15.026 1.241 28.257 1.00 91.31 187 VAL A N 1
ATOM 1317 C CA . VAL A 1 187 ? -14.250 0.934 27.049 1.00 91.31 187 VAL A CA 1
ATOM 1318 C C . VAL A 1 187 ? -12.979 0.168 27.399 1.00 91.31 187 VAL A C 1
ATOM 1320 O O . VAL A 1 187 ? -12.431 0.312 28.489 1.00 91.31 187 VAL A O 1
ATOM 1323 N N . TRP A 1 188 ? -12.512 -0.665 26.475 1.00 86.88 188 TRP A N 1
ATOM 1324 C CA . TRP A 1 188 ? -11.207 -1.310 26.563 1.00 86.88 188 TRP A CA 1
ATOM 1325 C C . TRP A 1 188 ? -10.184 -0.543 25.719 1.00 86.88 188 TRP A C 1
ATOM 1327 O O . TRP A 1 188 ? -10.405 -0.314 24.530 1.00 86.88 188 TRP A O 1
ATOM 1337 N N . ASP A 1 189 ? -9.062 -0.158 26.322 1.00 80.88 189 ASP A N 1
ATOM 1338 C CA . ASP A 1 189 ? -7.925 0.416 25.604 1.00 80.88 189 ASP A CA 1
ATOM 1339 C C . ASP A 1 189 ? -6.880 -0.677 25.340 1.00 80.88 189 ASP A C 1
ATOM 1341 O O . ASP A 1 189 ? -6.192 -1.125 26.255 1.00 80.88 189 ASP A O 1
ATOM 1345 N N . ASP A 1 190 ? -6.766 -1.106 24.079 1.00 74.75 190 ASP A N 1
ATOM 1346 C CA . ASP A 1 190 ? -5.779 -2.109 23.656 1.00 74.75 190 ASP A CA 1
ATOM 1347 C C . ASP A 1 190 ? -4.341 -1.592 23.875 1.00 74.75 190 ASP A C 1
ATOM 1349 O O . ASP A 1 190 ? -3.980 -0.555 23.298 1.00 74.75 190 ASP A O 1
ATOM 1353 N N 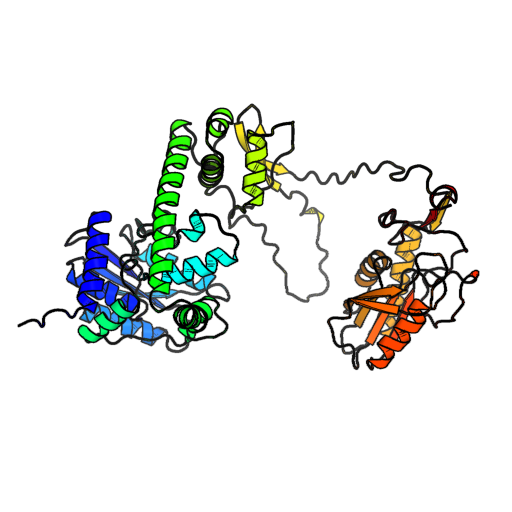. PRO A 1 191 ? -3.495 -2.302 24.648 1.00 69.12 191 PRO A N 1
ATOM 1354 C CA . PRO A 1 191 ? -2.092 -1.944 24.848 1.00 69.12 191 PRO A CA 1
ATOM 1355 C C . PRO A 1 191 ? -1.285 -1.833 23.545 1.00 69.12 191 PRO A C 1
ATOM 1357 O O . PRO A 1 191 ? -0.390 -0.991 23.450 1.00 69.12 191 PRO A O 1
ATOM 1360 N N . HIS A 1 192 ? -1.625 -2.610 22.507 1.00 65.31 192 HIS A N 1
ATOM 1361 C CA . HIS A 1 192 ? -0.917 -2.575 21.221 1.00 65.31 192 HIS A CA 1
ATOM 1362 C C . HIS A 1 192 ? -1.098 -1.246 20.473 1.00 65.31 192 HIS A C 1
ATOM 1364 O O . HIS A 1 192 ? -0.255 -0.888 19.652 1.00 65.31 192 HIS A O 1
ATOM 1370 N N . ASN A 1 193 ? -2.125 -0.451 20.799 1.00 67.12 193 ASN A N 1
ATOM 1371 C CA . ASN A 1 193 ? -2.326 0.881 20.213 1.00 67.12 193 ASN A CA 1
ATOM 1372 C C . ASN A 1 193 ? -1.248 1.906 20.615 1.00 67.12 193 ASN A C 1
ATOM 1374 O O . ASN A 1 193 ? -1.260 3.028 20.104 1.00 67.12 193 ASN A O 1
ATOM 1378 N N . ARG A 1 194 ? -0.357 1.549 21.549 1.00 61.75 194 ARG A N 1
ATOM 1379 C CA . ARG A 1 194 ? 0.748 2.390 22.031 1.00 61.75 194 ARG A CA 1
ATOM 1380 C C . ARG A 1 194 ? 2.129 1.835 21.671 1.00 61.75 194 ARG A C 1
ATOM 1382 O O . ARG A 1 194 ? 3.127 2.413 22.081 1.00 61.75 194 ARG A O 1
ATOM 1389 N N . HIS A 1 195 ? 2.207 0.734 20.918 1.00 66.81 195 HIS A N 1
ATOM 1390 C CA . HIS A 1 195 ? 3.493 0.121 20.584 1.00 66.81 195 HIS A CA 1
ATOM 1391 C C . HIS A 1 195 ? 4.285 1.014 19.607 1.00 66.81 195 HIS A C 1
ATOM 1393 O O . HIS A 1 195 ? 3.704 1.440 18.599 1.00 66.81 195 HIS A O 1
ATOM 1399 N N . PRO A 1 196 ? 5.576 1.302 19.860 1.00 61.50 196 PRO A N 1
ATOM 1400 C CA . PRO A 1 196 ? 6.378 2.188 19.010 1.00 61.50 196 PRO A CA 1
ATOM 1401 C C . PRO A 1 196 ? 6.661 1.581 17.628 1.00 61.50 196 PRO A C 1
ATOM 1403 O O . PRO A 1 196 ? 6.741 2.304 16.644 1.00 61.50 196 PRO A O 1
ATOM 1406 N N . ASP A 1 197 ? 6.710 0.255 17.501 1.00 66.19 197 ASP A N 1
ATOM 1407 C CA . ASP A 1 197 ? 7.035 -0.400 16.219 1.00 66.19 197 ASP A CA 1
ATOM 1408 C C . ASP A 1 197 ? 5.922 -0.319 15.158 1.00 66.19 197 ASP A C 1
ATOM 1410 O O . ASP A 1 197 ? 6.123 -0.666 13.993 1.00 66.19 197 ASP A O 1
ATOM 1414 N N . ILE A 1 198 ? 4.724 0.142 15.531 1.00 73.31 198 ILE A N 1
ATOM 1415 C CA . ILE A 1 198 ? 3.591 0.250 14.611 1.00 73.31 198 ILE A CA 1
ATOM 1416 C C . ILE A 1 198 ? 3.558 1.665 14.029 1.00 73.31 198 ILE A C 1
ATOM 1418 O O . ILE A 1 198 ? 3.238 2.628 14.720 1.00 73.31 198 ILE A O 1
ATOM 1422 N N . LEU A 1 199 ? 3.799 1.802 12.720 1.00 80.62 199 LEU A N 1
ATOM 1423 C CA . LEU A 1 199 ? 3.837 3.109 12.044 1.00 80.62 199 LEU A CA 1
ATOM 1424 C C . LEU A 1 199 ? 2.571 3.956 12.288 1.00 80.62 199 LEU A C 1
ATOM 1426 O O . LEU A 1 199 ? 2.669 5.153 12.535 1.00 80.62 199 LEU A O 1
ATOM 1430 N N . ARG A 1 200 ? 1.379 3.340 12.270 1.00 81.56 200 ARG A N 1
ATOM 1431 C CA . ARG A 1 200 ? 0.111 4.023 12.602 1.00 81.56 200 ARG A CA 1
ATOM 1432 C C . ARG A 1 200 ? 0.080 4.545 14.044 1.00 81.56 200 ARG A C 1
ATOM 1434 O O . ARG A 1 200 ? -0.409 5.646 14.272 1.00 81.56 200 ARG A O 1
ATOM 1441 N N . SER A 1 201 ? 0.625 3.783 14.994 1.00 83.44 201 SER A N 1
ATOM 1442 C CA . SER A 1 201 ? 0.751 4.194 16.399 1.00 83.44 201 SER A CA 1
ATOM 1443 C C . SER A 1 201 ? 1.664 5.414 16.522 1.00 83.44 201 SER A C 1
ATOM 1445 O O . SER A 1 201 ? 1.274 6.402 17.139 1.00 83.44 201 SER A O 1
ATOM 1447 N N . ARG A 1 202 ? 2.818 5.415 15.843 1.00 85.44 202 ARG A N 1
ATOM 1448 C CA . ARG A 1 202 ? 3.728 6.573 15.816 1.00 85.44 202 ARG A CA 1
ATOM 1449 C C . ARG A 1 202 ? 3.096 7.812 15.186 1.00 85.44 202 ARG A C 1
ATOM 1451 O O . ARG A 1 202 ? 3.221 8.903 15.729 1.00 85.44 202 ARG A O 1
ATOM 1458 N N . VAL A 1 203 ? 2.354 7.663 14.084 1.00 87.25 203 VAL A N 1
ATOM 1459 C CA . VAL A 1 203 ? 1.629 8.801 13.484 1.00 87.25 203 VAL A CA 1
ATOM 1460 C C . VAL A 1 203 ? 0.645 9.412 14.484 1.00 87.25 203 VAL A C 1
ATOM 1462 O O . VAL A 1 203 ? 0.576 10.632 14.614 1.00 87.25 203 VAL A O 1
ATOM 1465 N N . ARG A 1 204 ? -0.083 8.572 15.223 1.00 85.88 204 ARG A N 1
ATOM 1466 C CA . ARG A 1 204 ? -1.066 9.014 16.216 1.00 85.88 204 ARG A CA 1
ATOM 1467 C C . ARG A 1 204 ? -0.439 9.648 17.457 1.00 85.88 204 ARG A C 1
ATOM 1469 O O . ARG A 1 204 ? -0.973 10.636 17.953 1.00 85.88 204 ARG A O 1
ATOM 1476 N N . ASN A 1 205 ? 0.629 9.052 17.980 1.00 86.00 205 ASN A N 1
ATOM 1477 C CA . ASN A 1 205 ? 1.167 9.372 19.303 1.00 86.00 205 ASN A CA 1
ATOM 1478 C C . ASN A 1 205 ? 2.370 10.330 19.262 1.00 86.00 205 ASN A C 1
ATOM 1480 O O . ASN A 1 205 ? 2.635 10.989 20.261 1.00 86.00 205 ASN A O 1
ATOM 1484 N N . GLU A 1 206 ? 3.070 10.433 18.130 1.00 89.56 206 GLU A N 1
ATOM 1485 C CA . GLU A 1 206 ? 4.225 11.325 17.946 1.00 89.56 206 GLU A CA 1
ATOM 1486 C C . GLU A 1 206 ? 3.890 12.424 16.927 1.00 89.56 206 GLU A C 1
ATOM 1488 O O . GLU A 1 206 ? 3.832 13.601 17.272 1.00 89.56 206 GLU A O 1
ATOM 1493 N N . LEU A 1 207 ? 3.593 12.046 15.676 1.00 89.69 207 LEU A N 1
ATOM 1494 C CA . LEU A 1 207 ? 3.521 13.002 14.565 1.00 89.69 207 LEU A CA 1
ATOM 1495 C C . LEU A 1 207 ? 2.346 13.980 14.675 1.00 89.69 207 LEU A C 1
ATOM 1497 O O . LEU A 1 207 ? 2.556 15.184 14.570 1.00 89.69 207 LEU A O 1
ATOM 1501 N N . LEU A 1 208 ? 1.116 13.490 14.861 1.00 88.12 208 LEU A N 1
ATOM 1502 C CA . LEU A 1 208 ? -0.061 14.361 14.959 1.00 88.12 208 LEU A CA 1
ATOM 1503 C C . LEU A 1 208 ? 0.050 15.348 16.135 1.00 88.12 208 LEU A C 1
ATOM 1505 O O . LEU A 1 208 ? -0.179 16.535 15.910 1.00 88.12 208 LEU A O 1
ATOM 1509 N N . PRO A 1 209 ? 0.453 14.932 17.354 1.00 89.69 209 PRO A N 1
ATOM 1510 C CA . PRO A 1 209 ? 0.743 15.865 18.439 1.00 89.69 209 PRO A CA 1
ATOM 1511 C C . PRO A 1 209 ? 1.780 16.929 18.070 1.00 89.69 209 PRO A C 1
ATOM 1513 O O . PRO A 1 209 ? 1.507 18.110 18.269 1.00 89.69 209 PRO A O 1
ATOM 1516 N N . THR A 1 210 ? 2.914 16.548 17.470 1.00 92.12 210 THR A N 1
ATOM 1517 C CA . THR A 1 210 ? 3.929 17.515 17.020 1.00 92.12 210 THR A CA 1
ATOM 1518 C C . THR A 1 210 ? 3.378 18.468 15.962 1.00 92.12 210 THR A C 1
ATOM 1520 O O . THR A 1 210 ? 3.622 19.667 16.020 1.00 92.12 210 THR A O 1
ATOM 1523 N N . MET A 1 211 ? 2.587 17.978 15.007 1.00 91.25 211 MET A N 1
ATOM 1524 C CA . MET A 1 211 ? 1.961 18.844 14.010 1.00 91.25 211 MET A CA 1
ATOM 1525 C C . MET A 1 211 ? 0.957 19.813 14.642 1.00 91.25 211 MET A C 1
ATOM 1527 O O . MET A 1 211 ? 0.897 20.961 14.219 1.00 91.25 211 MET A O 1
ATOM 1531 N N . ARG A 1 212 ? 0.190 19.395 15.657 1.00 90.12 212 ARG A N 1
ATOM 1532 C CA . ARG A 1 212 ? -0.718 20.296 16.388 1.00 90.12 212 ARG A CA 1
ATOM 1533 C C . ARG A 1 212 ? 0.035 21.368 17.166 1.00 90.12 212 ARG A C 1
ATOM 1535 O O . ARG A 1 212 ? -0.444 22.494 17.228 1.00 90.12 212 ARG A O 1
ATOM 1542 N N . ASP A 1 213 ? 1.177 21.013 17.743 1.00 92.69 213 ASP A N 1
ATOM 1543 C CA . ASP A 1 213 ? 2.046 21.948 18.458 1.00 92.69 213 ASP A CA 1
ATOM 1544 C C . ASP A 1 213 ? 2.632 23.002 17.505 1.00 92.69 213 ASP A C 1
ATOM 1546 O O . ASP A 1 213 ? 2.532 24.200 17.752 1.00 92.69 213 ASP A O 1
ATOM 1550 N N . VAL A 1 214 ? 3.138 22.564 16.347 1.00 94.62 214 VAL A N 1
ATOM 1551 C CA . VAL A 1 214 ? 3.805 23.442 15.372 1.00 94.62 214 VAL A CA 1
ATOM 1552 C C . VAL A 1 214 ? 2.821 24.242 14.507 1.00 94.62 214 VAL A C 1
ATOM 1554 O O . VAL A 1 214 ? 3.039 25.423 14.251 1.00 94.62 214 VAL A O 1
ATOM 1557 N N . LEU A 1 215 ? 1.756 23.608 14.008 1.00 91.62 215 LEU A N 1
ATOM 1558 C CA . LEU A 1 215 ? 0.829 24.178 13.014 1.00 91.62 215 LEU A CA 1
ATOM 1559 C C . LEU A 1 215 ? -0.505 24.635 13.623 1.00 91.62 215 LEU A C 1
ATOM 1561 O O . LEU A 1 215 ? -1.304 25.293 12.953 1.00 91.62 215 LEU A O 1
ATOM 1565 N N . GLY A 1 216 ? -0.760 24.289 14.885 1.00 90.19 216 GLY A N 1
ATOM 1566 C CA . GLY A 1 216 ? -1.951 24.668 15.633 1.00 90.19 216 GLY A CA 1
ATOM 1567 C C . GLY A 1 216 ? -2.996 23.549 15.792 1.00 90.19 216 GLY A C 1
ATOM 1568 O O . GLY A 1 216 ? -3.003 22.543 15.069 1.00 90.19 216 GLY A O 1
ATOM 1569 N N . PRO A 1 217 ? -3.953 23.733 16.721 1.00 83.19 217 PRO A N 1
ATOM 1570 C CA . PRO A 1 217 ? -4.890 22.690 17.154 1.00 83.19 217 PRO A CA 1
ATOM 1571 C C . PRO A 1 217 ? -5.902 22.259 16.080 1.00 83.19 217 PRO A C 1
ATOM 1573 O O . PRO A 1 217 ? -6.519 21.205 16.204 1.00 83.19 217 PRO A O 1
ATOM 1576 N N . ALA A 1 218 ? -6.077 23.044 15.012 1.00 85.62 218 ALA A N 1
ATOM 1577 C CA . ALA A 1 218 ? -7.007 22.740 13.922 1.00 85.62 218 ALA A CA 1
ATOM 1578 C C . ALA A 1 218 ? -6.442 21.761 12.868 1.00 85.62 218 ALA A C 1
ATOM 1580 O O . ALA A 1 218 ? -7.143 21.431 11.907 1.00 85.62 218 ALA A O 1
ATOM 1581 N N . THR A 1 219 ? -5.198 21.299 13.031 1.00 87.00 219 THR A N 1
ATOM 1582 C CA . THR A 1 219 ? -4.472 20.497 12.032 1.00 87.00 219 THR A CA 1
ATOM 1583 C C . THR A 1 219 ? -5.215 19.225 11.620 1.00 87.00 219 THR A C 1
ATOM 1585 O O . THR A 1 219 ? -5.411 18.983 10.431 1.00 87.00 219 THR A O 1
ATOM 1588 N N . ASP A 1 220 ? -5.708 18.442 12.576 1.00 84.50 220 ASP A N 1
ATOM 1589 C CA . ASP A 1 220 ? -6.411 17.181 12.308 1.00 84.50 220 ASP A CA 1
ATOM 1590 C C . ASP A 1 220 ? -7.673 17.395 11.463 1.00 84.50 220 ASP A C 1
ATOM 1592 O O . ASP A 1 220 ? -7.954 16.654 10.516 1.00 84.50 220 ASP A O 1
ATOM 1596 N N . HIS A 1 221 ? -8.420 18.457 11.776 1.00 83.38 221 HIS A N 1
ATOM 1597 C CA . HIS A 1 221 ? -9.614 18.842 11.035 1.00 83.38 221 HIS A CA 1
ATOM 1598 C C . HIS A 1 221 ? -9.274 19.316 9.622 1.00 83.38 221 HIS A C 1
ATOM 1600 O O . HIS A 1 221 ? -10.009 19.000 8.687 1.00 83.38 221 HIS A O 1
ATOM 1606 N N . ALA A 1 222 ? -8.171 20.049 9.451 1.00 88.56 222 ALA A N 1
ATOM 1607 C CA . ALA A 1 222 ? -7.700 20.474 8.138 1.00 88.56 222 ALA A CA 1
ATOM 1608 C C . ALA A 1 222 ? -7.283 19.271 7.276 1.00 88.56 222 ALA A C 1
ATOM 1610 O O . ALA A 1 222 ? -7.709 19.175 6.127 1.00 88.56 222 ALA A O 1
ATOM 1611 N N . LEU A 1 223 ? -6.536 18.314 7.840 1.00 89.75 223 LEU A N 1
ATOM 1612 C CA . LEU A 1 223 ? -6.146 17.076 7.155 1.00 89.75 223 LEU A CA 1
ATOM 1613 C C . LEU A 1 223 ? -7.370 16.248 6.745 1.00 89.75 223 LEU A C 1
ATOM 1615 O O . LEU A 1 223 ? -7.493 15.867 5.582 1.00 89.75 223 LEU A O 1
ATOM 1619 N N . SER A 1 224 ? -8.309 16.036 7.669 1.00 86.31 224 SER A N 1
ATOM 1620 C CA . SER A 1 224 ? -9.550 15.295 7.399 1.00 86.31 224 SER A CA 1
ATOM 1621 C C . SER A 1 224 ? -10.394 15.969 6.310 1.00 86.31 224 SER A C 1
ATOM 1623 O O . SER A 1 224 ? -10.931 15.310 5.421 1.00 86.31 224 SER A O 1
ATOM 1625 N N . ARG A 1 225 ? -10.490 17.307 6.337 1.00 86.56 225 ARG A N 1
ATOM 1626 C CA . ARG A 1 225 ? -11.202 18.088 5.313 1.00 86.56 225 ARG A CA 1
ATOM 1627 C C . ARG A 1 225 ? -10.537 17.959 3.945 1.00 86.56 225 ARG A C 1
ATOM 1629 O O . ARG A 1 225 ? -11.239 17.751 2.962 1.00 86.56 225 ARG A O 1
ATOM 1636 N N . SER A 1 226 ? -9.210 18.038 3.882 1.00 89.25 226 SER A N 1
ATOM 1637 C CA . SER A 1 226 ? -8.456 17.851 2.639 1.00 89.25 226 SER A CA 1
ATOM 1638 C C . SER A 1 226 ? -8.660 16.453 2.055 1.00 89.25 226 SER A C 1
ATOM 1640 O O . SER A 1 226 ? -8.920 16.330 0.860 1.00 89.25 226 SER A O 1
ATOM 1642 N N . ALA A 1 227 ? -8.619 15.405 2.886 1.00 88.38 227 ALA A N 1
ATOM 1643 C CA . ALA A 1 227 ? -8.912 14.040 2.444 1.00 88.38 227 ALA A CA 1
ATOM 1644 C C . ALA A 1 227 ? -10.337 13.927 1.869 1.00 88.38 227 ALA A C 1
ATOM 1646 O O . ALA A 1 227 ? -10.529 13.326 0.813 1.00 88.38 227 ALA A O 1
ATOM 1647 N N . ARG A 1 228 ? -11.326 14.572 2.506 1.00 84.62 228 ARG A N 1
ATOM 1648 C CA . ARG A 1 228 ? -12.717 14.610 2.025 1.00 84.62 228 ARG A CA 1
ATOM 1649 C C . ARG A 1 228 ? -12.876 15.324 0.681 1.00 84.62 228 ARG A C 1
ATOM 1651 O O . ARG A 1 228 ? -13.505 14.763 -0.205 1.00 84.62 228 ARG A O 1
ATOM 1658 N N . LEU A 1 229 ? -12.278 16.501 0.500 1.00 88.00 229 LEU A N 1
ATOM 1659 C CA . LEU A 1 229 ? -12.330 17.217 -0.784 1.00 88.00 229 LEU A CA 1
ATOM 1660 C C . LEU A 1 229 ? -11.695 16.384 -1.908 1.00 88.00 229 LEU A C 1
ATOM 1662 O O . LEU A 1 229 ? -12.279 16.210 -2.973 1.00 88.00 229 LEU A O 1
ATOM 1666 N N . LEU A 1 230 ? -10.540 15.768 -1.635 1.00 89.88 230 LEU A N 1
ATOM 1667 C CA . LEU A 1 230 ? -9.882 14.863 -2.583 1.00 89.88 230 LEU A CA 1
ATOM 1668 C C . LEU A 1 230 ? -10.730 13.627 -2.907 1.00 89.88 230 LEU A C 1
ATOM 1670 O O . LEU A 1 230 ? -10.620 13.079 -4.006 1.00 89.88 230 LEU A O 1
ATOM 1674 N N . ARG A 1 231 ? -11.553 13.169 -1.958 1.00 87.81 231 ARG A N 1
ATOM 1675 C CA . ARG A 1 231 ? -12.490 12.059 -2.146 1.00 87.81 231 ARG A CA 1
ATOM 1676 C C . ARG A 1 231 ? -13.603 12.421 -3.112 1.00 87.81 231 ARG A C 1
ATOM 1678 O O . ARG A 1 231 ? -13.850 11.641 -4.018 1.00 87.81 231 ARG A O 1
ATOM 1685 N N . GLU A 1 232 ? -14.226 13.584 -2.964 1.00 86.62 232 GLU A N 1
ATOM 1686 C CA . GLU A 1 232 ? -15.290 14.037 -3.871 1.00 86.62 232 GLU A CA 1
ATOM 1687 C C . GLU A 1 232 ? -14.800 14.061 -5.329 1.00 86.62 232 GLU A C 1
ATOM 1689 O O . GLU A 1 232 ? -15.416 13.453 -6.211 1.00 86.62 232 GLU A O 1
ATOM 1694 N N . ASP A 1 233 ? -13.616 14.634 -5.559 1.00 90.00 233 ASP A N 1
ATOM 1695 C CA . ASP A 1 233 ? -12.975 14.644 -6.876 1.00 90.00 233 ASP A CA 1
ATOM 1696 C C . ASP A 1 233 ? -12.630 13.232 -7.368 1.00 90.00 233 ASP A C 1
ATOM 1698 O O . ASP A 1 233 ? -12.835 12.884 -8.537 1.00 90.00 233 ASP A O 1
ATOM 1702 N N . ALA A 1 234 ? -12.074 12.391 -6.490 1.00 89.19 234 ALA A N 1
ATOM 1703 C CA . ALA A 1 234 ? -11.696 11.034 -6.854 1.00 89.19 234 ALA A CA 1
ATOM 1704 C C . ALA A 1 234 ? -12.909 10.176 -7.230 1.00 89.19 234 ALA A C 1
ATOM 1706 O O . ALA A 1 234 ? -12.820 9.414 -8.195 1.00 89.19 234 ALA A O 1
ATOM 1707 N N . ASP A 1 235 ? -14.018 10.327 -6.511 1.00 86.88 235 ASP A N 1
ATOM 1708 C CA . ASP A 1 235 ? -15.263 9.585 -6.690 1.00 86.88 235 ASP A CA 1
ATOM 1709 C C . ASP A 1 235 ? -15.962 9.994 -7.988 1.00 86.88 235 ASP A C 1
ATOM 1711 O O . ASP A 1 235 ? -16.422 9.129 -8.744 1.00 86.88 235 ASP A O 1
ATOM 1715 N N . LEU A 1 236 ? -15.969 11.292 -8.306 1.00 90.12 236 LEU A N 1
ATOM 1716 C CA . LEU A 1 236 ? -16.454 11.792 -9.590 1.00 90.12 236 LEU A CA 1
ATOM 1717 C C . LEU A 1 236 ? -15.635 11.221 -10.754 1.00 90.12 236 LEU A C 1
ATOM 1719 O O . LEU A 1 236 ? -16.203 10.720 -11.727 1.00 90.12 236 LEU A O 1
ATOM 1723 N N . LEU A 1 237 ? -14.304 11.266 -10.658 1.00 91.56 237 LEU A N 1
ATOM 1724 C CA . LEU A 1 237 ? -13.420 10.770 -11.712 1.00 91.56 237 LEU A CA 1
ATOM 1725 C C . LEU A 1 237 ? -13.510 9.245 -11.891 1.00 91.56 237 LEU A C 1
ATOM 1727 O O . LEU A 1 237 ? -13.463 8.769 -13.024 1.00 91.56 237 LEU A O 1
ATOM 1731 N N . ASP A 1 238 ? -13.655 8.479 -10.806 1.00 89.44 238 ASP A N 1
ATOM 1732 C CA . ASP A 1 238 ? -13.911 7.031 -10.876 1.00 89.44 238 ASP A CA 1
ATOM 1733 C C . ASP A 1 238 ? -15.269 6.746 -11.539 1.00 89.44 238 ASP A C 1
ATOM 1735 O O . ASP A 1 238 ? -15.376 5.877 -12.405 1.00 89.44 238 ASP A O 1
ATOM 1739 N N . SER A 1 239 ? -16.299 7.532 -11.209 1.00 89.94 239 SER A N 1
ATOM 1740 C CA . SER A 1 239 ? -17.631 7.406 -11.813 1.00 89.94 239 SER A CA 1
ATOM 1741 C C . SER A 1 239 ? -17.623 7.724 -13.309 1.00 89.94 239 SER A C 1
ATOM 1743 O O . SER A 1 239 ? -18.243 7.015 -14.100 1.00 89.94 239 SER A O 1
ATOM 1745 N N . LEU A 1 240 ? -16.898 8.767 -13.723 1.00 93.31 240 LEU A N 1
ATOM 1746 C CA . LEU A 1 240 ? -16.701 9.098 -15.136 1.00 93.31 240 LEU A CA 1
ATOM 1747 C C . LEU A 1 240 ? -15.954 7.978 -15.872 1.00 93.31 240 LEU A C 1
ATOM 1749 O O . LEU A 1 240 ? -16.350 7.618 -16.978 1.00 93.31 240 LEU A O 1
ATOM 1753 N N . ALA A 1 241 ? -14.925 7.387 -15.254 1.00 92.25 241 ALA A N 1
ATOM 1754 C CA . ALA A 1 241 ? -14.161 6.299 -15.860 1.00 92.25 241 ALA A CA 1
ATOM 1755 C C . ALA A 1 241 ? -15.031 5.052 -16.058 1.00 92.25 241 ALA A C 1
ATOM 1757 O O . ALA A 1 241 ? -15.003 4.435 -17.122 1.00 92.25 241 ALA A O 1
ATOM 1758 N N . ALA A 1 242 ? -15.838 4.705 -15.051 1.00 89.69 242 ALA A N 1
ATOM 1759 C CA . ALA A 1 242 ? -16.778 3.594 -15.126 1.00 89.69 242 ALA A CA 1
ATOM 1760 C C . ALA A 1 242 ? -17.848 3.812 -16.209 1.00 89.69 242 ALA A C 1
ATOM 1762 O O . ALA A 1 242 ? -18.145 2.889 -16.970 1.00 89.69 242 ALA A O 1
ATOM 1763 N N . ARG A 1 243 ? -18.389 5.035 -16.331 1.00 91.06 243 ARG A N 1
ATOM 1764 C CA . ARG A 1 243 ? -19.332 5.390 -17.405 1.00 91.06 243 ARG A CA 1
ATOM 1765 C C . ARG A 1 243 ? -18.696 5.287 -18.788 1.00 91.06 243 ARG A C 1
ATOM 1767 O O . ARG A 1 243 ? -19.324 4.726 -19.678 1.00 91.06 243 ARG A O 1
ATOM 1774 N N . ALA A 1 244 ? -17.464 5.768 -18.958 1.00 91.94 244 ALA A N 1
ATOM 1775 C CA . ALA A 1 244 ? -16.748 5.676 -20.230 1.00 91.94 244 ALA A CA 1
ATOM 1776 C C . ALA A 1 244 ? -16.527 4.214 -20.660 1.00 91.94 244 ALA A C 1
ATOM 1778 O O . ALA A 1 244 ? -16.765 3.871 -21.813 1.00 91.94 244 ALA A O 1
ATOM 1779 N N . LEU A 1 245 ? -16.148 3.334 -19.725 1.00 91.00 245 LEU A N 1
ATOM 1780 C CA . LEU A 1 245 ? -16.012 1.895 -19.993 1.00 91.00 245 LEU A CA 1
ATOM 1781 C C . LEU A 1 245 ? -17.354 1.235 -20.340 1.00 91.00 245 LEU A C 1
ATOM 1783 O O . LEU A 1 245 ? -17.436 0.461 -21.289 1.00 91.00 245 LEU A O 1
ATOM 1787 N N . THR A 1 246 ? -18.416 1.583 -19.610 1.00 89.06 246 THR A N 1
ATOM 1788 C CA . THR A 1 246 ? -19.765 1.048 -19.860 1.00 89.06 246 THR A CA 1
ATOM 1789 C C . THR A 1 246 ? -20.294 1.489 -21.226 1.00 89.06 246 THR A C 1
ATOM 1791 O O . THR A 1 246 ? -20.832 0.672 -21.965 1.00 89.06 246 THR A O 1
ATOM 1794 N N . GLY A 1 247 ? -20.096 2.758 -21.597 1.00 88.38 247 GLY A N 1
ATOM 1795 C CA . GLY A 1 247 ? -20.469 3.284 -22.915 1.00 88.38 247 GLY A CA 1
ATOM 1796 C C . GLY A 1 247 ? -19.704 2.630 -24.070 1.00 88.38 247 GLY A C 1
ATOM 1797 O O . GLY A 1 247 ? -20.226 2.546 -25.175 1.00 88.38 247 GLY A O 1
ATOM 1798 N N . ALA A 1 248 ? -18.506 2.106 -23.802 1.00 87.06 248 ALA A N 1
ATOM 1799 C CA . ALA A 1 248 ? -17.720 1.322 -24.752 1.00 87.06 248 ALA A CA 1
ATOM 1800 C C . ALA A 1 248 ? -18.172 -0.143 -24.872 1.00 87.06 248 ALA A C 1
ATOM 1802 O O . ALA A 1 248 ? -17.568 -0.905 -25.626 1.00 87.06 248 ALA A O 1
ATOM 1803 N N . GLY A 1 249 ? -19.173 -0.567 -24.092 1.00 86.19 249 GLY A N 1
ATOM 1804 C CA . GLY A 1 249 ? -19.609 -1.961 -24.022 1.00 86.19 249 GLY A CA 1
ATOM 1805 C C . GLY A 1 249 ? -18.535 -2.909 -23.479 1.00 86.19 249 GLY A C 1
ATOM 1806 O O . GLY A 1 249 ? -18.580 -4.097 -23.769 1.00 86.19 249 GLY A O 1
ATOM 1807 N N . THR A 1 250 ? -17.548 -2.395 -22.736 1.00 82.75 250 THR A N 1
ATOM 1808 C CA . THR A 1 250 ? -16.403 -3.172 -22.242 1.00 82.75 250 THR A CA 1
ATOM 1809 C C . THR A 1 250 ? -16.569 -3.468 -20.752 1.00 82.75 250 THR A C 1
ATOM 1811 O O . THR A 1 250 ? -16.715 -2.543 -19.947 1.00 82.75 250 THR A O 1
ATOM 1814 N N . VAL A 1 251 ? -16.493 -4.742 -20.357 1.00 81.75 251 VAL A N 1
ATOM 1815 C CA . VAL A 1 251 ? -16.389 -5.134 -18.939 1.00 81.75 251 VAL A CA 1
ATOM 1816 C C . VAL A 1 251 ? -14.923 -5.370 -18.536 1.00 81.75 251 VAL A C 1
ATOM 1818 O O . VAL A 1 251 ? -14.044 -5.425 -19.400 1.00 81.75 251 VAL A O 1
ATOM 1821 N N . PRO A 1 252 ? -14.588 -5.445 -17.231 1.00 80.25 252 PRO A N 1
ATOM 1822 C CA . PRO A 1 252 ? -13.213 -5.706 -16.811 1.00 80.25 252 PRO A CA 1
ATOM 1823 C C . PRO A 1 252 ? -12.639 -6.979 -17.451 1.00 80.25 252 PRO A C 1
ATOM 1825 O O . PRO A 1 252 ? -13.252 -8.038 -17.365 1.00 80.25 252 PRO A O 1
ATOM 1828 N N . GLY A 1 253 ? -11.459 -6.864 -18.067 1.00 75.38 253 GLY A N 1
ATOM 1829 C CA . GLY A 1 253 ? -10.768 -7.957 -18.762 1.00 75.38 253 GLY A CA 1
ATOM 1830 C C . GLY A 1 253 ? -11.010 -8.052 -20.276 1.00 75.38 253 GLY A C 1
ATOM 1831 O O . GLY A 1 253 ? -10.147 -8.590 -20.972 1.00 75.38 253 GLY A O 1
ATOM 1832 N N . ASP A 1 254 ? -12.099 -7.484 -20.802 1.00 87.06 254 ASP A N 1
ATOM 1833 C CA . ASP A 1 254 ? -12.429 -7.534 -22.236 1.00 87.06 254 ASP A CA 1
ATOM 1834 C C . ASP A 1 254 ? -11.484 -6.681 -23.098 1.00 87.06 254 ASP A C 1
ATOM 1836 O O . ASP A 1 254 ? -10.835 -5.768 -22.586 1.00 87.06 254 ASP A O 1
ATOM 1840 N N . PRO A 1 255 ? -11.404 -6.907 -24.420 1.00 92.31 255 PRO A N 1
ATOM 1841 C CA . PRO A 1 255 ? -10.714 -5.989 -25.318 1.00 92.31 255 PRO A CA 1
ATOM 1842 C C . PRO A 1 255 ? -11.268 -4.561 -25.205 1.00 92.31 255 PRO A C 1
ATOM 1844 O O . PRO A 1 255 ? -12.450 -4.320 -25.434 1.00 92.31 255 PRO A O 1
ATOM 1847 N N . LEU A 1 256 ? -10.402 -3.604 -24.877 1.00 94.50 256 LEU A N 1
ATOM 1848 C CA . LEU A 1 256 ? -10.754 -2.201 -24.670 1.00 94.50 256 LEU A CA 1
ATOM 1849 C C . LEU A 1 256 ? -10.382 -1.371 -25.912 1.00 94.50 256 LEU A C 1
ATOM 1851 O O . LEU A 1 256 ? -9.189 -1.239 -26.208 1.00 94.50 256 LEU A O 1
ATOM 1855 N N . PRO A 1 257 ? -11.345 -0.781 -26.644 1.00 95.44 257 PRO A N 1
ATOM 1856 C CA . PRO A 1 257 ? -11.051 0.008 -27.839 1.00 95.44 257 PRO A CA 1
ATOM 1857 C C . PRO A 1 257 ? -10.130 1.198 -27.560 1.00 95.44 257 PRO A C 1
ATOM 1859 O O . PRO A 1 257 ? -10.411 2.044 -26.710 1.00 95.44 257 PRO A O 1
ATOM 1862 N N . VAL A 1 258 ? -9.031 1.297 -28.314 1.00 95.25 258 VAL A N 1
ATOM 1863 C CA . VAL A 1 258 ? -8.061 2.391 -28.156 1.00 95.25 258 VAL A CA 1
ATOM 1864 C C . VAL A 1 258 ? -8.688 3.736 -28.513 1.00 95.25 258 VAL A C 1
ATOM 1866 O O . VAL A 1 258 ? -8.356 4.723 -27.868 1.00 95.25 258 VAL A O 1
ATOM 1869 N N . SER A 1 259 ? -9.599 3.782 -29.491 1.00 93.81 259 SER A N 1
ATOM 1870 C CA . SER A 1 259 ? -10.316 5.005 -29.889 1.00 93.81 259 SER A CA 1
ATOM 1871 C C . SER A 1 259 ? -11.072 5.627 -28.714 1.00 93.81 259 SER A C 1
ATOM 1873 O O . SER A 1 259 ? -10.842 6.786 -28.388 1.00 93.81 259 SER A O 1
ATOM 1875 N N . VAL A 1 260 ? -11.868 4.822 -28.004 1.00 92.94 260 VAL A N 1
ATOM 1876 C CA . VAL A 1 260 ? -12.626 5.248 -26.816 1.00 92.94 260 VAL A CA 1
ATOM 1877 C C . VAL A 1 260 ? -11.697 5.819 -25.750 1.00 92.94 260 VAL A C 1
ATOM 1879 O O . VAL A 1 260 ? -11.985 6.855 -25.158 1.00 92.94 260 VAL A O 1
ATOM 1882 N N . VAL A 1 261 ? -10.584 5.136 -25.476 1.00 94.81 261 VAL A N 1
ATOM 1883 C CA . VAL A 1 261 ? -9.637 5.565 -24.442 1.00 94.81 261 VAL A CA 1
ATOM 1884 C C . VAL A 1 261 ? -8.895 6.833 -24.866 1.00 94.81 261 VAL A C 1
ATOM 1886 O O . VAL A 1 261 ? -8.703 7.724 -24.042 1.00 94.81 261 VAL A O 1
ATOM 1889 N N . ALA A 1 262 ? -8.476 6.928 -26.128 1.00 94.69 262 ALA A N 1
ATOM 1890 C CA . ALA A 1 262 ? -7.712 8.055 -26.659 1.00 94.69 262 ALA A CA 1
ATOM 1891 C C . ALA A 1 262 ? -8.486 9.380 -26.588 1.00 94.69 262 ALA A C 1
ATOM 1893 O O . ALA A 1 262 ? -7.872 10.420 -26.357 1.00 94.69 262 ALA A O 1
ATOM 1894 N N . GLU A 1 263 ? -9.814 9.335 -26.713 1.00 94.12 263 GLU A N 1
ATOM 1895 C CA . GLU A 1 263 ? -10.701 10.499 -26.575 1.00 94.12 263 GLU A CA 1
ATOM 1896 C C . GLU A 1 263 ? -10.773 11.045 -25.141 1.00 94.12 263 GLU A C 1
ATOM 1898 O O . GLU A 1 263 ? -11.169 12.191 -24.925 1.00 94.12 263 GLU A O 1
ATOM 1903 N N . GLN A 1 264 ? -10.375 10.255 -24.139 1.00 95.75 264 GLN A N 1
ATOM 1904 C CA . GLN A 1 264 ? -10.471 10.668 -22.744 1.00 95.75 264 GLN A CA 1
ATOM 1905 C C . GLN A 1 264 ? -9.237 11.464 -22.284 1.00 95.75 264 GLN A C 1
ATOM 1907 O O . GLN A 1 264 ? -8.099 11.148 -22.659 1.00 95.75 264 GLN A O 1
ATOM 1912 N N . PRO A 1 265 ? -9.406 12.441 -21.372 1.00 94.88 265 PRO A N 1
ATOM 1913 C CA . PRO A 1 265 ? -8.290 13.132 -20.733 1.00 94.88 265 PRO A CA 1
ATOM 1914 C C . PRO A 1 265 ? -7.369 12.179 -19.958 1.00 94.88 265 PRO A C 1
ATOM 1916 O O . PRO A 1 265 ? -7.811 11.192 -19.368 1.00 94.88 265 PRO A O 1
ATOM 1919 N N . GLY A 1 266 ? -6.077 12.508 -19.867 1.00 92.62 266 GLY A N 1
ATOM 1920 C CA . GLY A 1 266 ? -5.064 11.650 -19.232 1.00 92.62 266 GLY A CA 1
ATOM 1921 C C . GLY A 1 266 ? -5.372 11.169 -17.801 1.00 92.62 266 GLY A C 1
ATOM 1922 O O . GLY A 1 266 ? -5.077 10.014 -17.482 1.00 92.62 266 GLY A O 1
ATOM 1923 N N . PRO A 1 267 ? -5.943 11.987 -16.892 1.00 90.12 267 PRO A N 1
ATOM 1924 C CA . PRO A 1 267 ? -6.399 11.505 -15.584 1.00 90.12 267 PRO A CA 1
ATOM 1925 C C . PRO A 1 267 ? -7.492 10.432 -15.676 1.00 90.12 267 PRO A C 1
ATOM 1927 O O . PRO A 1 267 ? -7.471 9.473 -14.903 1.00 90.12 267 PRO A O 1
ATOM 1930 N N . LEU A 1 268 ? -8.408 10.570 -16.637 1.00 93.38 268 LEU A N 1
ATOM 1931 C CA . LEU A 1 268 ? -9.528 9.659 -16.830 1.00 93.38 268 LEU A CA 1
ATOM 1932 C C . LEU A 1 268 ? -9.069 8.336 -17.451 1.00 93.38 268 LEU A C 1
ATOM 1934 O O . LEU A 1 268 ? -9.412 7.283 -16.922 1.00 93.38 268 LEU A O 1
ATOM 1938 N N . ARG A 1 269 ? -8.180 8.374 -18.456 1.00 94.81 269 ARG A N 1
ATOM 1939 C CA . ARG A 1 269 ? -7.544 7.169 -19.031 1.00 94.81 269 ARG A CA 1
ATOM 1940 C C . ARG A 1 269 ? -6.877 6.303 -17.966 1.00 94.81 269 ARG A C 1
ATOM 1942 O O . ARG A 1 269 ? -7.139 5.108 -17.864 1.00 94.81 269 ARG A O 1
ATOM 1949 N N . ARG A 1 270 ? -6.077 6.924 -17.090 1.00 92.12 270 ARG A N 1
ATOM 1950 C CA . ARG A 1 270 ? -5.399 6.229 -15.980 1.00 92.12 270 ARG A CA 1
ATOM 1951 C C . ARG A 1 270 ? -6.374 5.523 -15.038 1.00 92.12 270 ARG A C 1
ATOM 1953 O O . ARG A 1 270 ? -6.053 4.445 -14.538 1.00 92.12 270 ARG A O 1
ATOM 1960 N N . ARG A 1 271 ? -7.551 6.107 -14.791 1.00 91.94 271 ARG A N 1
ATOM 1961 C CA . ARG A 1 271 ? -8.611 5.467 -13.998 1.00 91.94 271 ARG A CA 1
ATOM 1962 C C . ARG A 1 271 ? -9.315 4.367 -14.779 1.00 91.94 271 ARG A C 1
ATOM 1964 O O . ARG A 1 271 ? -9.497 3.289 -14.220 1.00 91.94 271 ARG A O 1
ATOM 1971 N N . MET A 1 272 ? -9.609 4.576 -16.062 1.00 93.69 272 MET A N 1
ATOM 1972 C CA . MET A 1 272 ? -10.161 3.533 -16.932 1.00 93.69 272 MET A CA 1
ATOM 1973 C C . MET A 1 272 ? -9.278 2.286 -16.931 1.00 93.69 272 MET A C 1
ATOM 1975 O O . MET A 1 272 ? -9.803 1.205 -16.707 1.00 93.69 272 MET A O 1
ATOM 1979 N N . TYR A 1 273 ? -7.950 2.413 -17.052 1.00 93.56 273 TYR A N 1
ATOM 1980 C CA . TYR A 1 273 ? -7.043 1.258 -16.974 1.00 93.56 273 TYR A CA 1
ATOM 1981 C C . TYR A 1 273 ? -7.162 0.503 -15.645 1.00 93.56 273 TYR A C 1
ATOM 1983 O O . TYR A 1 273 ? -7.198 -0.724 -15.639 1.00 93.56 273 TYR A O 1
ATOM 1991 N N . ARG A 1 274 ? -7.249 1.214 -14.510 1.00 90.62 274 ARG A N 1
ATOM 1992 C CA . ARG A 1 274 ? -7.427 0.578 -13.192 1.00 90.62 274 ARG A CA 1
ATOM 1993 C C . ARG A 1 274 ? -8.765 -0.160 -13.097 1.00 90.62 274 ARG A C 1
ATOM 1995 O O . ARG A 1 274 ? -8.797 -1.281 -12.595 1.00 90.62 274 ARG A O 1
ATOM 2002 N N . HIS A 1 275 ? -9.850 0.451 -13.571 1.00 89.38 275 HIS A N 1
ATOM 2003 C CA . HIS A 1 275 ? -11.175 -0.173 -13.581 1.00 89.38 275 HIS A CA 1
ATOM 2004 C C . HIS A 1 275 ? -11.220 -1.391 -14.508 1.00 89.38 275 HIS A C 1
ATOM 2006 O O . HIS A 1 275 ? -11.683 -2.450 -14.093 1.00 89.38 275 HIS A O 1
ATOM 2012 N N . TRP A 1 276 ? -10.683 -1.252 -15.717 1.00 92.44 276 TRP A N 1
ATOM 2013 C CA . TRP A 1 276 ? -10.618 -2.296 -16.734 1.00 92.44 276 TRP A CA 1
ATOM 2014 C C . TRP A 1 276 ? -9.796 -3.512 -16.286 1.00 92.44 276 TRP A C 1
ATOM 2016 O O . TRP A 1 276 ? -10.214 -4.645 -16.491 1.00 92.44 276 TRP A O 1
ATOM 2026 N N . LEU A 1 277 ? -8.665 -3.298 -15.606 1.00 90.69 277 LEU A N 1
ATOM 2027 C CA . LEU A 1 277 ? -7.779 -4.376 -15.141 1.00 90.69 277 LEU A CA 1
ATOM 2028 C C . LEU A 1 277 ? -8.149 -4.937 -13.760 1.00 90.69 277 LEU A C 1
ATOM 2030 O O . LEU A 1 277 ? -7.467 -5.830 -13.247 1.00 90.69 277 LEU A O 1
ATOM 2034 N N . THR A 1 278 ? -9.218 -4.433 -13.135 1.00 85.88 278 THR A N 1
ATOM 2035 C CA . THR A 1 278 ? -9.672 -4.925 -11.828 1.00 85.88 278 THR A CA 1
ATOM 2036 C C . THR A 1 278 ? -9.982 -6.422 -11.910 1.00 85.88 278 THR A C 1
ATOM 2038 O O . THR A 1 278 ? -10.690 -6.865 -12.806 1.00 85.88 278 THR A O 1
ATOM 2041 N N . GLY A 1 279 ? -9.433 -7.211 -10.982 1.00 77.44 279 GLY A N 1
ATOM 2042 C CA . GLY A 1 279 ? -9.608 -8.670 -10.943 1.00 77.44 279 GLY A CA 1
ATOM 2043 C C . GLY A 1 279 ? -8.739 -9.447 -11.939 1.00 77.44 279 GLY A C 1
ATOM 2044 O O . GLY A 1 279 ? -8.512 -10.635 -11.733 1.00 77.44 279 GLY A O 1
ATOM 2045 N N . THR A 1 280 ? -8.187 -8.778 -12.956 1.00 82.94 280 THR A N 1
ATOM 2046 C CA . THR A 1 280 ? -7.310 -9.401 -13.960 1.00 82.94 280 THR A CA 1
ATOM 2047 C C . THR A 1 280 ? -5.834 -9.278 -13.580 1.00 82.94 280 THR A C 1
ATOM 2049 O O . THR A 1 280 ? -5.046 -10.175 -13.864 1.00 82.94 280 THR A O 1
ATOM 2052 N N . THR A 1 281 ? -5.443 -8.193 -12.900 1.00 85.50 281 THR A N 1
ATOM 2053 C CA . THR A 1 281 ? -4.053 -7.936 -12.483 1.00 85.50 281 THR A CA 1
ATOM 2054 C C . THR A 1 281 ? -3.923 -7.755 -10.972 1.00 85.50 281 THR A C 1
ATOM 2056 O O . THR A 1 281 ? -4.888 -7.475 -10.261 1.00 85.50 281 THR A O 1
ATOM 2059 N N . GLY A 1 282 ? -2.690 -7.835 -10.474 1.00 84.38 282 GLY A N 1
ATOM 2060 C CA . GLY A 1 282 ? -2.314 -7.342 -9.151 1.00 84.38 282 GLY A CA 1
ATOM 2061 C C . GLY A 1 282 ? -2.261 -5.809 -9.088 1.00 84.38 282 GLY A C 1
ATOM 2062 O O . GLY A 1 282 ? -2.662 -5.106 -10.019 1.00 84.38 282 GLY A O 1
ATOM 2063 N N . ALA A 1 283 ? -1.753 -5.274 -7.976 1.00 82.44 283 ALA A N 1
ATOM 2064 C CA . ALA A 1 283 ? -1.738 -3.834 -7.716 1.00 82.44 283 ALA A CA 1
ATOM 2065 C C . ALA A 1 283 ? -0.895 -3.050 -8.744 1.00 82.44 283 ALA A C 1
ATOM 2067 O O . ALA A 1 283 ? 0.311 -3.254 -8.879 1.00 82.44 283 ALA A O 1
ATOM 2068 N N . LEU A 1 284 ? -1.523 -2.103 -9.447 1.00 86.12 284 LEU A N 1
ATOM 2069 C CA . LEU A 1 284 ? -0.867 -1.290 -10.474 1.00 86.12 284 LEU A CA 1
ATOM 2070 C C . LEU A 1 284 ? -0.205 -0.034 -9.883 1.00 86.12 284 LEU A C 1
ATOM 2072 O O . LEU A 1 284 ? -0.884 0.846 -9.338 1.00 86.12 284 LEU A O 1
ATOM 2076 N N . ALA A 1 285 ? 1.114 0.073 -10.057 1.00 85.38 285 ALA A N 1
ATOM 2077 C CA . ALA A 1 285 ? 1.901 1.271 -9.778 1.00 85.38 285 ALA A CA 1
ATOM 2078 C C . ALA A 1 285 ? 1.750 2.338 -10.880 1.00 85.38 285 ALA A C 1
ATOM 2080 O O . ALA A 1 285 ? 1.306 2.047 -11.991 1.00 85.38 285 ALA A O 1
ATOM 2081 N N . SER A 1 286 ? 2.173 3.573 -10.583 1.00 84.31 286 SER A N 1
ATOM 2082 C CA . SER A 1 286 ? 2.148 4.692 -11.542 1.00 84.31 286 SER A CA 1
ATOM 2083 C C . SER A 1 286 ? 2.912 4.364 -12.833 1.00 84.31 286 SER A C 1
ATOM 2085 O O . SER A 1 286 ? 2.392 4.571 -13.925 1.00 84.31 286 SER A O 1
ATOM 2087 N N . GLY A 1 287 ? 4.087 3.732 -12.715 1.00 87.56 287 GLY A N 1
ATOM 2088 C CA . GLY A 1 287 ? 4.893 3.323 -13.870 1.00 87.56 287 GLY A CA 1
ATOM 2089 C C . GLY A 1 287 ? 4.182 2.342 -14.810 1.00 87.56 287 GLY A C 1
ATOM 2090 O O . GLY A 1 287 ? 4.328 2.456 -16.024 1.00 87.56 287 GLY A O 1
ATOM 2091 N N . HIS A 1 288 ? 3.359 1.425 -14.284 1.00 91.56 288 HIS A N 1
ATOM 2092 C CA . HIS A 1 288 ? 2.550 0.538 -15.129 1.00 91.56 288 HIS A CA 1
ATOM 2093 C C . HIS A 1 288 ? 1.517 1.338 -15.924 1.00 91.56 288 HIS A C 1
ATOM 2095 O O . HIS A 1 288 ? 1.394 1.153 -17.130 1.00 91.56 288 HIS A O 1
ATOM 2101 N N . LEU A 1 289 ? 0.815 2.263 -15.265 1.00 92.25 289 LEU A N 1
ATOM 2102 C CA . LEU A 1 289 ? -0.216 3.072 -15.912 1.00 92.25 289 LEU A CA 1
ATOM 2103 C C . LEU A 1 289 ? 0.351 3.993 -16.988 1.00 92.25 289 LEU A C 1
ATOM 2105 O O . LEU A 1 289 ? -0.247 4.087 -18.051 1.00 92.25 289 LEU A O 1
ATOM 2109 N N . SER A 1 290 ? 1.497 4.632 -16.745 1.00 92.12 290 SER A N 1
ATOM 2110 C CA . SER A 1 290 ? 2.144 5.483 -17.750 1.00 92.12 290 SER A CA 1
ATOM 2111 C C . SER A 1 290 ? 2.572 4.683 -18.980 1.00 92.12 290 SER A C 1
ATOM 2113 O O . SER A 1 290 ? 2.395 5.136 -20.106 1.00 92.12 290 SER A O 1
ATOM 2115 N N . ARG A 1 291 ? 3.087 3.462 -18.784 1.00 93.94 291 ARG A N 1
ATOM 2116 C CA . ARG A 1 291 ? 3.472 2.580 -19.894 1.00 93.94 291 ARG A CA 1
ATOM 2117 C C . ARG A 1 291 ? 2.263 2.062 -20.672 1.00 93.94 291 ARG A C 1
ATOM 2119 O O . ARG A 1 291 ? 2.336 1.989 -21.892 1.00 93.94 291 ARG A O 1
ATOM 2126 N N . ILE A 1 292 ? 1.163 1.730 -19.991 1.00 95.31 292 ILE A N 1
ATOM 2127 C CA . ILE A 1 292 ? -0.107 1.386 -20.649 1.00 95.31 292 ILE A CA 1
ATOM 2128 C C . ILE A 1 292 ? -0.625 2.591 -21.445 1.00 95.31 292 ILE A C 1
ATOM 2130 O O . ILE A 1 292 ? -1.008 2.429 -22.598 1.00 95.31 292 ILE A O 1
ATOM 2134 N N . ASP A 1 293 ? -0.575 3.801 -20.876 1.00 96.25 293 ASP A N 1
ATOM 2135 C CA . ASP A 1 293 ? -1.024 5.018 -21.561 1.00 96.25 293 ASP A CA 1
ATOM 2136 C C . ASP A 1 293 ? -0.219 5.302 -22.832 1.00 96.25 293 ASP A C 1
ATOM 2138 O O . ASP A 1 293 ? -0.790 5.705 -23.844 1.00 96.25 293 ASP A O 1
ATOM 2142 N N . ALA A 1 294 ? 1.086 5.014 -22.819 1.00 94.94 294 ALA A N 1
ATOM 2143 C CA . ALA A 1 294 ? 1.939 5.154 -23.995 1.00 94.94 294 ALA A CA 1
ATOM 2144 C C . ALA A 1 294 ? 1.493 4.258 -25.166 1.00 94.94 294 ALA A C 1
ATOM 2146 O O . ALA A 1 294 ? 1.645 4.663 -26.316 1.00 94.94 294 ALA A O 1
ATOM 2147 N N . LEU A 1 295 ? 0.887 3.087 -24.906 1.00 95.19 295 LEU A N 1
ATOM 2148 C CA . LEU A 1 295 ? 0.315 2.235 -25.962 1.00 95.19 295 LEU A CA 1
ATOM 2149 C C . LEU A 1 295 ? -0.852 2.917 -26.697 1.00 95.19 295 LEU A C 1
ATOM 2151 O O . LEU A 1 295 ? -1.157 2.564 -27.838 1.00 95.19 295 LEU A O 1
ATOM 2155 N N . VAL A 1 296 ? -1.511 3.879 -26.050 1.00 94.75 296 VAL A N 1
ATOM 2156 C CA . VAL A 1 296 ? -2.642 4.638 -26.595 1.00 94.75 296 VAL A CA 1
ATOM 2157 C C . VAL A 1 296 ? -2.154 5.917 -27.269 1.00 94.75 296 VAL A C 1
ATOM 2159 O O . VAL A 1 296 ? -2.442 6.124 -28.446 1.00 94.75 296 VAL A O 1
ATOM 2162 N N . THR A 1 297 ? -1.403 6.752 -26.547 1.00 93.81 297 THR A N 1
ATOM 2163 C CA . THR A 1 297 ? -1.083 8.132 -26.957 1.00 93.81 297 THR A CA 1
ATOM 2164 C C . THR A 1 297 ? 0.195 8.277 -27.774 1.00 93.81 297 THR A C 1
ATOM 2166 O O . THR A 1 297 ? 0.302 9.209 -28.564 1.00 93.81 297 THR A O 1
ATOM 2169 N N . GLY A 1 298 ? 1.157 7.371 -27.600 1.00 89.56 298 GLY A N 1
ATOM 2170 C CA . GLY A 1 298 ? 2.482 7.440 -28.217 1.00 89.56 298 GLY A CA 1
ATOM 2171 C C . GLY A 1 298 ? 2.825 6.158 -28.959 1.00 89.56 298 GLY A C 1
ATOM 2172 O O . GLY A 1 298 ? 3.915 5.624 -28.784 1.00 89.56 298 GLY A O 1
ATOM 2173 N N . TRP A 1 299 ? 1.878 5.600 -29.716 1.00 89.19 299 TRP A N 1
ATOM 2174 C CA . TRP A 1 299 ? 2.091 4.330 -30.405 1.00 89.19 299 TRP A CA 1
ATOM 2175 C C . TRP A 1 299 ? 3.028 4.473 -31.607 1.00 89.19 299 TRP A C 1
ATOM 2177 O O . TRP A 1 299 ? 2.712 5.157 -32.575 1.00 89.19 299 TRP A O 1
ATOM 2187 N N . HIS A 1 300 ? 4.144 3.756 -31.560 1.00 88.81 300 HIS A N 1
ATOM 2188 C CA . HIS A 1 300 ? 5.157 3.664 -32.608 1.00 88.81 300 HIS A CA 1
ATOM 2189 C C . HIS A 1 300 ? 5.609 2.204 -32.832 1.00 88.81 300 HIS A C 1
ATOM 2191 O O . HIS A 1 300 ? 6.712 1.952 -33.309 1.00 88.81 300 HIS A O 1
ATOM 2197 N N . GLY A 1 301 ? 4.775 1.228 -32.444 1.00 81.75 301 GLY A N 1
ATOM 2198 C CA . GLY A 1 301 ? 5.098 -0.202 -32.527 1.00 81.75 301 GLY A CA 1
ATOM 2199 C C . GLY A 1 301 ? 5.818 -0.766 -31.298 1.00 81.75 301 GLY A C 1
ATOM 2200 O O . GLY A 1 301 ? 6.422 -1.833 -31.380 1.00 81.75 301 GLY A O 1
ATOM 2201 N N . GLN A 1 302 ? 5.775 -0.069 -30.158 1.00 87.38 302 GLN A N 1
ATOM 2202 C CA . GLN A 1 302 ? 6.378 -0.551 -28.919 1.00 87.38 302 GLN A CA 1
ATOM 2203 C C . GLN A 1 302 ? 5.754 -1.867 -28.436 1.00 87.38 302 GLN A C 1
ATOM 2205 O O . GLN A 1 302 ? 4.568 -2.146 -28.617 1.00 87.38 302 GLN A O 1
ATOM 2210 N N . GLY A 1 303 ? 6.580 -2.672 -27.772 1.00 87.81 303 GLY A N 1
ATOM 2211 C CA . GLY A 1 303 ? 6.173 -3.961 -27.237 1.00 87.81 303 GLY A CA 1
ATOM 2212 C C . GLY A 1 303 ? 5.155 -3.888 -26.082 1.00 87.81 303 GLY A C 1
ATOM 2213 O O . GLY A 1 303 ? 4.859 -2.821 -25.538 1.00 87.81 303 GLY A O 1
ATOM 2214 N N . PRO A 1 304 ? 4.632 -5.053 -25.675 1.00 92.06 304 PRO A N 1
ATOM 2215 C CA . PRO A 1 304 ? 3.658 -5.192 -24.595 1.00 92.06 304 PRO A CA 1
ATOM 2216 C C . PRO A 1 304 ? 4.198 -4.757 -23.220 1.00 92.06 304 PRO A C 1
ATOM 2218 O O . PRO A 1 304 ? 5.390 -4.854 -22.925 1.00 92.06 304 PRO A O 1
ATOM 2221 N N . VAL A 1 305 ? 3.299 -4.312 -22.341 1.00 93.00 305 VAL A N 1
ATOM 2222 C CA . VAL A 1 305 ? 3.607 -3.814 -20.993 1.00 93.00 305 VAL A CA 1
ATOM 2223 C C . VAL A 1 305 ? 3.337 -4.899 -19.959 1.00 93.00 305 VAL A C 1
ATOM 2225 O O . VAL A 1 305 ? 2.203 -5.335 -19.795 1.00 93.00 305 VAL A O 1
ATOM 2228 N N . ALA A 1 306 ? 4.369 -5.314 -19.224 1.00 91.06 306 ALA A N 1
ATOM 2229 C CA . ALA A 1 306 ? 4.218 -6.266 -18.127 1.00 91.06 306 ALA A CA 1
ATOM 2230 C C . ALA A 1 306 ? 3.401 -5.675 -16.969 1.00 91.06 306 ALA A C 1
ATOM 2232 O O . ALA A 1 306 ? 3.636 -4.535 -16.557 1.00 91.06 306 ALA A O 1
ATOM 2233 N N . VAL A 1 307 ? 2.475 -6.471 -16.432 1.00 90.75 307 VAL A N 1
ATOM 2234 C CA . VAL A 1 307 ? 1.628 -6.106 -15.290 1.00 90.75 307 VAL A CA 1
ATOM 2235 C C . VAL A 1 307 ? 1.667 -7.198 -14.209 1.00 90.75 307 VAL A C 1
ATOM 2237 O O . VAL A 1 307 ? 1.923 -8.362 -14.521 1.00 90.75 307 VAL A O 1
ATOM 2240 N N . PRO A 1 308 ? 1.450 -6.858 -12.925 1.00 87.44 308 PRO A N 1
ATOM 2241 C CA . PRO A 1 308 ? 1.497 -7.836 -11.839 1.00 87.44 308 PRO A CA 1
ATOM 2242 C C . PRO A 1 308 ? 0.372 -8.873 -11.929 1.00 87.44 308 PRO A C 1
ATOM 2244 O O . PRO A 1 308 ? -0.737 -8.551 -12.354 1.00 87.44 308 PRO A O 1
ATOM 2247 N N . TRP A 1 309 ? 0.623 -10.088 -11.442 1.00 81.38 309 TRP A N 1
ATOM 2248 C CA . TRP A 1 309 ? -0.394 -11.137 -11.310 1.00 81.38 309 TRP A CA 1
ATOM 2249 C C . TRP A 1 309 ? -1.377 -10.855 -10.156 1.00 81.38 309 TRP A C 1
ATOM 2251 O O . TRP A 1 309 ? -0.963 -10.298 -9.133 1.00 81.38 309 TRP A O 1
ATOM 2261 N N . PRO A 1 310 ? -2.661 -11.243 -10.275 1.00 75.94 310 PRO A N 1
ATOM 2262 C CA . PRO A 1 310 ? -3.607 -11.197 -9.163 1.00 75.94 310 PRO A CA 1
ATOM 2263 C C . PRO A 1 310 ? -3.232 -12.250 -8.103 1.00 75.94 310 PRO A C 1
ATOM 2265 O O . PRO A 1 310 ? -2.832 -13.364 -8.435 1.00 75.94 310 PRO A O 1
ATOM 2268 N N . ALA A 1 311 ? -3.357 -11.927 -6.812 1.00 55.66 311 ALA A N 1
ATOM 2269 C CA . ALA A 1 311 ? -3.137 -12.891 -5.727 1.00 55.66 311 ALA A CA 1
ATOM 2270 C C . ALA A 1 311 ? -4.361 -13.829 -5.649 1.00 55.66 311 ALA A C 1
ATOM 2272 O O . ALA A 1 311 ? -5.423 -13.370 -5.227 1.00 55.66 311 ALA A O 1
ATOM 2273 N N . PRO A 1 312 ? -4.257 -15.088 -6.129 1.00 50.44 312 PRO A N 1
ATOM 2274 C CA . PRO A 1 312 ? -3.261 -16.056 -5.657 1.00 50.44 312 PRO A CA 1
ATOM 2275 C C . PRO A 1 312 ? -2.326 -16.641 -6.737 1.00 50.44 312 PRO A C 1
ATOM 2277 O O . PRO A 1 312 ? -1.559 -17.546 -6.433 1.00 50.44 312 PRO A O 1
ATOM 2280 N N . TYR A 1 313 ? -2.344 -16.121 -7.967 1.00 48.00 313 TYR A N 1
ATOM 2281 C CA . TYR A 1 313 ? -1.514 -16.589 -9.090 1.00 48.00 313 TYR A CA 1
ATOM 2282 C C . TYR A 1 313 ? -0.113 -15.973 -9.137 1.00 48.00 313 TYR A C 1
ATOM 2284 O O . TYR A 1 313 ? 0.621 -16.187 -10.100 1.00 48.00 313 TYR A O 1
ATOM 2292 N N . ALA A 1 314 ? 0.293 -15.222 -8.109 1.00 41.28 314 ALA A N 1
ATOM 2293 C CA . ALA A 1 314 ? 1.712 -14.958 -7.921 1.00 41.28 314 ALA A CA 1
ATOM 2294 C C . ALA A 1 314 ? 2.393 -16.329 -7.798 1.00 41.28 314 ALA A C 1
ATOM 2296 O O . ALA A 1 314 ? 2.050 -17.056 -6.862 1.00 41.28 314 ALA A O 1
ATOM 2297 N N . PRO A 1 315 ? 3.311 -16.716 -8.708 1.00 36.59 315 PRO A N 1
ATOM 2298 C CA . PRO A 1 315 ? 4.097 -17.918 -8.504 1.00 36.59 315 PRO A CA 1
ATOM 2299 C C . PRO A 1 315 ? 4.715 -17.756 -7.126 1.00 36.59 315 PRO A C 1
ATOM 2301 O O . PRO A 1 315 ? 5.451 -16.794 -6.885 1.00 36.59 315 PRO A O 1
ATOM 2304 N N . THR A 1 316 ? 4.339 -18.616 -6.186 1.00 34.47 316 THR A N 1
ATOM 2305 C CA . THR A 1 316 ? 4.979 -18.639 -4.884 1.00 34.47 316 THR A CA 1
ATOM 2306 C C . THR A 1 316 ? 6.439 -18.952 -5.161 1.00 34.47 316 THR A C 1
ATOM 2308 O O . THR A 1 316 ? 6.802 -20.112 -5.341 1.00 34.47 316 THR A O 1
ATOM 2311 N N . LEU A 1 317 ? 7.290 -17.925 -5.192 1.00 35.34 317 LEU A N 1
ATOM 2312 C CA . LEU A 1 317 ? 8.692 -18.074 -4.843 1.00 35.34 317 LEU A CA 1
ATOM 2313 C C . LEU A 1 317 ? 8.677 -18.463 -3.371 1.00 35.34 317 LEU A C 1
ATOM 2315 O O . LEU A 1 317 ? 8.800 -17.637 -2.468 1.00 35.34 317 LEU A O 1
ATOM 2319 N N . ARG A 1 318 ? 8.404 -19.745 -3.133 1.00 29.34 318 ARG A N 1
ATOM 2320 C CA . ARG A 1 318 ? 8.556 -20.383 -1.846 1.00 29.34 318 ARG A CA 1
ATOM 2321 C C . ARG A 1 318 ? 10.050 -20.276 -1.569 1.00 29.34 318 ARG A C 1
ATOM 2323 O O . ARG A 1 318 ? 10.830 -21.081 -2.064 1.00 29.34 318 ARG A O 1
ATOM 2330 N N . ARG A 1 319 ? 10.462 -19.233 -0.840 1.00 33.06 319 ARG A N 1
ATOM 2331 C CA . ARG A 1 319 ? 11.751 -19.218 -0.147 1.00 33.06 319 ARG A CA 1
ATOM 2332 C C . ARG A 1 319 ? 11.713 -20.424 0.783 1.00 33.06 319 ARG A C 1
ATOM 2334 O O . ARG A 1 319 ? 11.153 -20.350 1.874 1.00 33.06 319 ARG A O 1
ATOM 2341 N N . ALA A 1 320 ? 12.220 -21.555 0.307 1.00 28.67 320 ALA A N 1
ATOM 2342 C CA . ALA A 1 320 ? 12.483 -22.710 1.133 1.00 28.67 320 ALA A CA 1
ATOM 2343 C C . ALA A 1 320 ? 13.616 -22.312 2.082 1.00 28.67 320 ALA A C 1
ATOM 2345 O O . ALA A 1 320 ? 14.792 -22.426 1.762 1.00 28.67 320 ALA A O 1
ATOM 2346 N N . ARG A 1 321 ? 13.254 -21.780 3.252 1.00 34.41 321 ARG A N 1
ATOM 2347 C CA . ARG A 1 321 ? 14.117 -21.874 4.425 1.00 34.41 321 ARG A CA 1
ATOM 2348 C C . ARG A 1 321 ? 14.020 -23.315 4.907 1.00 34.41 321 ARG A C 1
ATOM 2350 O O . ARG A 1 321 ? 13.195 -23.596 5.760 1.00 34.41 321 ARG A O 1
ATOM 2357 N N . HIS A 1 322 ? 14.801 -24.210 4.318 1.00 30.59 322 HIS A N 1
ATOM 2358 C CA . HIS A 1 322 ? 15.194 -25.458 4.960 1.00 30.59 322 HIS A CA 1
ATOM 2359 C C . HIS A 1 322 ? 16.582 -25.843 4.462 1.00 30.59 322 HIS A C 1
ATOM 2361 O O . HIS A 1 322 ? 16.784 -26.146 3.291 1.00 30.59 322 HIS A O 1
ATOM 2367 N N . HIS A 1 323 ? 17.526 -25.786 5.398 1.00 34.84 323 HIS A N 1
ATOM 2368 C CA . HIS A 1 323 ? 18.756 -26.558 5.391 1.00 34.84 323 HIS A CA 1
ATOM 2369 C C . HIS A 1 323 ? 18.392 -28.038 5.208 1.00 34.84 323 HIS A C 1
ATOM 2371 O O . HIS A 1 323 ? 17.830 -28.661 6.110 1.00 34.84 323 HIS A O 1
ATOM 2377 N N . THR A 1 324 ? 18.667 -28.601 4.036 1.00 26.69 324 THR A N 1
ATOM 2378 C CA . THR A 1 324 ? 18.853 -30.045 3.853 1.00 26.69 324 THR A CA 1
ATOM 2379 C C . THR A 1 324 ? 19.770 -30.233 2.642 1.00 26.69 324 THR A C 1
ATOM 2381 O O . THR A 1 324 ? 19.489 -29.647 1.594 1.00 26.69 324 THR A O 1
ATOM 2384 N N . PRO A 1 325 ? 20.882 -30.978 2.760 1.00 36.16 325 PRO A N 1
ATOM 2385 C CA . PRO A 1 325 ? 21.778 -31.204 1.641 1.00 36.16 325 PRO A CA 1
ATOM 2386 C C . PRO A 1 325 ? 21.173 -32.255 0.703 1.00 36.16 325 PRO A C 1
ATOM 2388 O O . PRO A 1 325 ? 20.573 -33.228 1.150 1.00 36.16 325 PRO A O 1
ATOM 2391 N N . ALA A 1 326 ? 21.362 -32.040 -0.598 1.00 37.34 326 ALA A N 1
ATOM 2392 C CA . ALA A 1 326 ? 20.986 -32.922 -1.702 1.00 37.34 326 ALA A CA 1
ATOM 2393 C C . ALA A 1 326 ? 19.476 -33.109 -1.962 1.00 37.34 326 ALA A C 1
ATOM 2395 O O . ALA A 1 326 ? 18.822 -34.043 -1.506 1.00 37.34 326 ALA A O 1
ATOM 2396 N N . THR A 1 327 ? 18.950 -32.306 -2.885 1.00 29.73 327 THR A N 1
ATOM 2397 C CA . THR A 1 327 ? 18.123 -32.848 -3.971 1.00 29.73 327 THR A CA 1
ATOM 2398 C C . THR A 1 327 ? 18.342 -31.965 -5.189 1.00 29.73 327 THR A C 1
ATOM 2400 O O . THR A 1 327 ? 18.089 -30.763 -5.138 1.00 29.73 327 THR A O 1
ATOM 2403 N N . THR A 1 328 ? 18.871 -32.545 -6.263 1.00 31.22 328 THR A N 1
ATOM 2404 C CA . THR A 1 328 ? 18.984 -31.916 -7.578 1.00 31.22 328 THR A CA 1
ATOM 2405 C C . THR A 1 328 ? 17.662 -31.236 -7.918 1.00 31.22 328 THR A C 1
ATOM 2407 O O . THR A 1 328 ? 16.638 -31.902 -8.073 1.00 31.22 328 THR A O 1
ATOM 2410 N N . ILE A 1 329 ? 17.665 -29.904 -7.989 1.00 34.16 329 ILE A N 1
ATOM 2411 C CA . ILE A 1 329 ? 16.528 -29.161 -8.523 1.00 34.16 329 ILE A CA 1
ATOM 2412 C C . ILE A 1 329 ? 16.499 -29.486 -10.011 1.00 34.16 329 ILE A C 1
ATOM 2414 O O . ILE A 1 329 ? 17.339 -29.012 -10.775 1.00 34.16 329 ILE A O 1
ATOM 2418 N N . ASP A 1 330 ? 15.551 -30.321 -10.422 1.00 35.41 330 ASP A N 1
ATOM 2419 C CA . ASP A 1 330 ? 15.264 -30.527 -11.832 1.00 35.41 330 ASP A CA 1
ATOM 2420 C C . ASP A 1 330 ? 14.639 -29.244 -12.407 1.00 35.41 330 ASP A C 1
ATOM 2422 O O . ASP A 1 330 ? 13.429 -29.010 -12.360 1.00 35.41 330 ASP A O 1
ATOM 2426 N N . LEU A 1 331 ? 15.502 -28.376 -12.936 1.00 39.78 331 LEU A N 1
ATOM 2427 C CA . LEU A 1 331 ? 15.127 -27.135 -13.614 1.00 39.78 331 LEU A CA 1
ATOM 2428 C C . LEU A 1 331 ? 14.397 -27.390 -14.948 1.00 39.78 331 LEU A C 1
ATOM 2430 O O . LEU A 1 331 ? 13.907 -26.439 -15.563 1.00 39.78 331 LEU A O 1
ATOM 2434 N N . SER A 1 332 ? 14.272 -28.644 -15.410 1.00 37.56 332 SER A N 1
ATOM 2435 C CA . SER A 1 332 ? 13.538 -28.968 -16.640 1.00 37.56 332 SER A CA 1
ATOM 2436 C C . SER A 1 332 ? 12.029 -28.720 -16.522 1.00 37.56 332 SER A C 1
ATOM 2438 O O . SER A 1 332 ? 11.383 -28.444 -17.535 1.00 37.56 332 SER A O 1
ATOM 2440 N N . GLN A 1 333 ? 11.477 -28.692 -15.301 1.00 38.22 333 GLN A N 1
ATOM 2441 C CA . GLN A 1 333 ? 10.069 -28.353 -15.056 1.00 38.22 333 GLN A CA 1
ATOM 2442 C C . GLN A 1 333 ? 9.793 -26.842 -14.951 1.00 38.22 333 GLN A C 1
ATOM 2444 O O . GLN A 1 333 ? 8.638 -26.423 -14.904 1.00 38.22 333 GLN A O 1
ATOM 2449 N N . GLN A 1 334 ? 10.822 -25.986 -14.978 1.00 40.19 334 GLN A N 1
ATOM 2450 C CA . GLN A 1 334 ? 10.674 -24.525 -14.890 1.00 40.19 334 GLN A CA 1
ATOM 2451 C C . GLN A 1 334 ? 10.472 -23.841 -16.260 1.00 40.19 334 GLN A C 1
ATOM 2453 O O . GLN A 1 334 ? 10.724 -22.644 -16.417 1.00 40.19 334 GLN A O 1
ATOM 2458 N N . ARG A 1 335 ? 10.039 -24.597 -17.278 1.00 40.47 335 ARG A N 1
ATOM 2459 C CA . ARG A 1 335 ? 10.109 -24.183 -18.690 1.00 40.47 335 ARG A CA 1
ATOM 2460 C C . ARG A 1 335 ? 9.005 -23.252 -19.193 1.00 40.47 335 ARG A C 1
ATOM 2462 O O . ARG A 1 335 ? 9.155 -22.742 -20.294 1.00 40.47 335 ARG A O 1
ATOM 2469 N N . ASP A 1 336 ? 7.981 -22.924 -18.404 1.00 43.06 336 ASP A N 1
ATOM 2470 C CA . ASP A 1 336 ? 6.865 -22.088 -18.882 1.00 43.06 336 ASP A CA 1
ATOM 2471 C C . ASP A 1 336 ? 6.490 -20.950 -17.919 1.00 43.06 336 ASP A C 1
ATOM 2473 O O . ASP A 1 336 ? 5.393 -20.889 -17.358 1.00 43.06 336 ASP A O 1
ATOM 2477 N N . THR A 1 337 ? 7.398 -19.982 -17.744 1.00 49.69 337 THR A N 1
ATOM 2478 C CA . THR A 1 337 ? 7.045 -18.728 -17.056 1.00 49.69 337 THR A CA 1
ATOM 2479 C C . THR A 1 337 ? 6.253 -17.820 -17.998 1.00 49.69 337 THR A C 1
ATOM 2481 O O . THR A 1 337 ? 6.794 -17.161 -18.885 1.00 49.69 337 THR A O 1
ATOM 2484 N N . HIS A 1 338 ? 4.936 -17.794 -17.812 1.00 63.97 338 HIS A N 1
ATOM 2485 C CA . HIS A 1 338 ? 4.060 -16.847 -18.489 1.00 63.97 338 HIS A CA 1
ATOM 2486 C C . HIS A 1 338 ? 4.184 -15.474 -17.810 1.00 63.97 338 HIS A C 1
ATOM 2488 O O . HIS A 1 338 ? 4.186 -15.370 -16.580 1.00 63.97 338 HIS A O 1
ATOM 2494 N N . ARG A 1 339 ? 4.296 -14.398 -18.593 1.00 80.62 339 ARG A N 1
ATOM 2495 C CA . ARG A 1 339 ? 4.171 -13.018 -18.101 1.00 80.62 339 ARG A CA 1
ATOM 2496 C C . ARG A 1 339 ? 2.796 -12.487 -18.481 1.00 80.62 339 ARG A C 1
ATOM 2498 O O . ARG A 1 339 ? 2.458 -12.481 -19.663 1.00 80.62 339 ARG A O 1
ATOM 2505 N N . LEU A 1 340 ? 2.033 -12.019 -17.496 1.00 87.94 340 LEU A N 1
ATOM 2506 C CA . LEU A 1 340 ? 0.813 -11.261 -17.752 1.00 87.94 340 LEU A CA 1
ATOM 2507 C C . LEU A 1 340 ? 1.195 -9.876 -18.284 1.00 87.94 340 LEU A C 1
ATOM 2509 O O . LEU A 1 340 ? 1.980 -9.149 -17.667 1.00 87.94 340 LEU A O 1
ATOM 2513 N N . VAL A 1 341 ? 0.665 -9.524 -19.450 1.00 92.12 341 VAL A N 1
ATOM 2514 C CA . VAL A 1 341 ? 0.930 -8.244 -20.103 1.00 92.12 341 VAL A CA 1
ATOM 2515 C C . VAL A 1 341 ? -0.356 -7.574 -20.560 1.00 92.12 341 VAL A C 1
ATOM 2517 O O . VAL A 1 341 ? -1.351 -8.237 -20.835 1.00 92.12 341 VAL A O 1
ATOM 2520 N N . VAL A 1 342 ? -0.293 -6.256 -20.712 1.00 94.25 342 VAL A N 1
ATOM 2521 C CA . VAL A 1 342 ? -1.228 -5.468 -21.514 1.00 94.25 342 VAL A CA 1
ATOM 2522 C C . VAL A 1 342 ? -0.561 -5.165 -22.847 1.00 94.25 342 VAL A C 1
ATOM 2524 O O . VAL A 1 342 ? 0.581 -4.702 -22.880 1.00 94.25 342 VAL A O 1
ATOM 2527 N N . ARG A 1 343 ? -1.255 -5.411 -23.955 1.00 93.94 343 ARG A N 1
ATOM 2528 C CA . ARG A 1 343 ? -0.749 -5.113 -25.298 1.00 93.94 343 ARG A CA 1
ATOM 2529 C C . ARG A 1 343 ? -1.795 -4.393 -26.129 1.00 93.94 343 ARG A C 1
ATOM 2531 O O . ARG A 1 343 ? -2.987 -4.572 -25.906 1.00 93.94 343 ARG A O 1
ATOM 2538 N N . ARG A 1 344 ? -1.338 -3.619 -27.113 1.00 94.19 344 ARG A N 1
ATOM 2539 C CA . ARG A 1 344 ? -2.192 -3.087 -28.175 1.00 94.19 344 ARG A CA 1
ATOM 2540 C C . ARG A 1 344 ? -2.125 -4.018 -29.380 1.00 94.19 344 ARG A C 1
ATOM 2542 O O . ARG A 1 344 ? -1.037 -4.283 -29.884 1.00 94.19 344 ARG A O 1
ATOM 2549 N N . ARG A 1 345 ? -3.273 -4.500 -29.852 1.00 91.75 345 ARG A N 1
ATOM 2550 C CA . ARG A 1 345 ? -3.392 -5.319 -31.066 1.00 91.75 345 ARG A CA 1
ATOM 2551 C C . ARG A 1 345 ? -4.665 -4.926 -31.801 1.00 91.75 345 ARG A C 1
ATOM 2553 O O . ARG A 1 345 ? -5.689 -4.741 -31.166 1.00 91.75 345 ARG A O 1
ATOM 2560 N N . SER A 1 346 ? -4.600 -4.755 -33.120 1.00 89.94 346 SER A N 1
ATOM 2561 C CA . SER A 1 346 ? -5.783 -4.474 -33.957 1.00 89.94 346 SER A CA 1
ATOM 2562 C C . SER A 1 346 ? -6.678 -3.325 -33.448 1.00 89.94 346 SER A C 1
ATOM 2564 O O . SER A 1 346 ? -7.896 -3.398 -33.535 1.00 89.94 346 SER A O 1
ATOM 2566 N N . GLY A 1 347 ? -6.082 -2.265 -32.886 1.00 91.44 347 GLY A N 1
ATOM 2567 C CA . GLY A 1 347 ? -6.829 -1.096 -32.395 1.00 91.44 347 GLY A CA 1
ATOM 2568 C C . GLY A 1 347 ? -7.500 -1.258 -31.025 1.00 91.44 347 GLY A C 1
ATOM 2569 O O . GLY A 1 347 ? -8.179 -0.335 -30.583 1.00 91.44 347 GLY A O 1
ATOM 2570 N N . VAL A 1 348 ? -7.273 -2.369 -30.323 1.00 94.69 348 VAL A N 1
ATOM 2571 C CA . VAL A 1 348 ? -7.748 -2.600 -28.951 1.00 94.69 348 VAL A CA 1
ATOM 2572 C C . VAL A 1 348 ? -6.572 -2.819 -27.997 1.00 94.69 348 VAL A C 1
ATOM 2574 O O . VAL A 1 348 ? -5.495 -3.265 -28.404 1.00 94.69 348 VAL A O 1
ATOM 2577 N N . LEU A 1 349 ? -6.764 -2.481 -26.724 1.00 95.62 349 LEU A N 1
ATOM 2578 C CA . LEU A 1 349 ? -5.939 -2.954 -25.620 1.00 95.62 349 LEU A CA 1
ATOM 2579 C C . LEU A 1 349 ? -6.504 -4.282 -25.123 1.00 95.62 349 LEU A C 1
ATOM 2581 O O . LEU A 1 349 ? -7.700 -4.396 -24.883 1.00 95.62 349 LEU A O 1
ATOM 2585 N N . GLU A 1 350 ? -5.647 -5.271 -24.928 1.00 93.81 350 GLU A N 1
ATOM 2586 C CA . GLU A 1 350 ? -6.038 -6.574 -24.393 1.00 93.81 350 GLU A CA 1
ATOM 2587 C C . GLU A 1 350 ? -5.009 -7.072 -23.379 1.00 93.81 350 GLU A C 1
ATOM 2589 O O . GLU A 1 350 ? -3.825 -6.707 -23.432 1.00 93.81 350 GLU A O 1
ATOM 2594 N N . THR A 1 351 ? -5.461 -7.910 -22.446 1.00 91.69 351 THR A N 1
ATOM 2595 C CA . THR A 1 351 ? -4.552 -8.666 -21.582 1.00 91.69 351 THR A CA 1
ATOM 2596 C C . THR A 1 351 ? -4.137 -9.954 -22.281 1.00 91.69 351 THR A C 1
ATOM 2598 O O . THR A 1 351 ? -4.923 -10.578 -22.990 1.00 91.69 351 THR A O 1
ATOM 2601 N N . ALA A 1 352 ? -2.876 -10.342 -22.132 1.00 88.12 352 ALA A N 1
ATOM 2602 C CA . ALA A 1 352 ? -2.355 -11.561 -22.731 1.00 88.12 352 ALA A CA 1
ATOM 2603 C C . ALA A 1 352 ? -1.332 -12.222 -21.811 1.00 88.12 352 ALA A C 1
ATOM 2605 O O . ALA A 1 352 ? -0.640 -11.558 -21.036 1.00 88.12 352 ALA A O 1
ATOM 2606 N N . LEU A 1 353 ? -1.204 -13.539 -21.943 1.00 85.44 353 LEU A N 1
ATOM 2607 C CA . LEU A 1 353 ? -0.092 -14.286 -21.379 1.00 85.44 353 LEU A CA 1
ATOM 2608 C C . LEU A 1 353 ? 0.975 -14.434 -22.450 1.00 85.44 353 LEU A C 1
ATOM 2610 O O . LEU A 1 353 ? 0.775 -15.114 -23.454 1.00 85.44 353 LEU A O 1
ATOM 2614 N N . LEU A 1 354 ? 2.116 -13.786 -22.243 1.00 76.19 354 LEU A N 1
ATOM 2615 C CA . LEU A 1 354 ? 3.283 -14.042 -23.071 1.00 76.19 354 LEU A CA 1
ATOM 2616 C C . LEU A 1 354 ? 4.052 -15.203 -22.476 1.00 76.19 354 LEU A C 1
ATOM 2618 O O . LEU A 1 354 ? 4.564 -15.109 -21.357 1.00 76.19 354 LEU A O 1
ATOM 2622 N N . ARG A 1 355 ? 4.154 -16.281 -23.249 1.00 64.50 355 ARG A N 1
ATOM 2623 C CA . ARG A 1 355 ? 5.125 -17.331 -22.986 1.00 64.50 355 ARG A CA 1
ATOM 2624 C C . ARG A 1 355 ? 6.506 -16.700 -23.088 1.00 64.50 355 ARG A C 1
ATOM 2626 O O . ARG A 1 355 ? 6.846 -16.102 -24.110 1.00 64.50 355 ARG A O 1
ATOM 2633 N N . ARG A 1 356 ? 7.304 -16.810 -22.029 1.00 49.16 356 ARG A N 1
ATOM 2634 C CA . ARG A 1 356 ? 8.737 -16.592 -22.163 1.00 49.16 356 ARG A CA 1
ATOM 2635 C C . ARG A 1 356 ? 9.277 -17.794 -22.932 1.00 49.16 356 ARG A C 1
ATOM 2637 O O . ARG A 1 356 ? 9.624 -18.799 -22.324 1.00 49.16 356 ARG A O 1
ATOM 2644 N N . GLU A 1 357 ? 9.321 -17.717 -24.261 1.00 43.47 357 GLU A N 1
ATOM 2645 C CA . GLU A 1 357 ? 10.279 -18.546 -24.985 1.00 43.47 357 GLU A CA 1
ATOM 2646 C C . GLU A 1 357 ? 11.642 -18.154 -24.434 1.00 43.47 357 GLU A C 1
ATOM 2648 O O . GLU A 1 357 ? 12.101 -17.023 -24.597 1.00 43.47 357 GLU A O 1
ATOM 2653 N N . ASN A 1 358 ? 12.265 -19.063 -23.694 1.00 38.81 358 ASN A N 1
ATOM 2654 C CA . ASN A 1 358 ? 13.612 -18.869 -23.194 1.00 38.81 358 ASN A CA 1
ATOM 2655 C C . ASN A 1 358 ? 14.599 -19.065 -24.359 1.00 38.81 358 ASN A C 1
ATOM 2657 O O . ASN A 1 358 ? 15.512 -19.874 -24.283 1.00 38.81 358 ASN A O 1
ATOM 2661 N N . ARG A 1 359 ? 14.418 -18.326 -25.459 1.00 35.03 359 ARG A N 1
ATOM 2662 C CA . ARG A 1 359 ? 15.522 -17.971 -26.340 1.00 35.03 359 ARG A CA 1
ATOM 2663 C C . ARG A 1 359 ? 16.168 -16.744 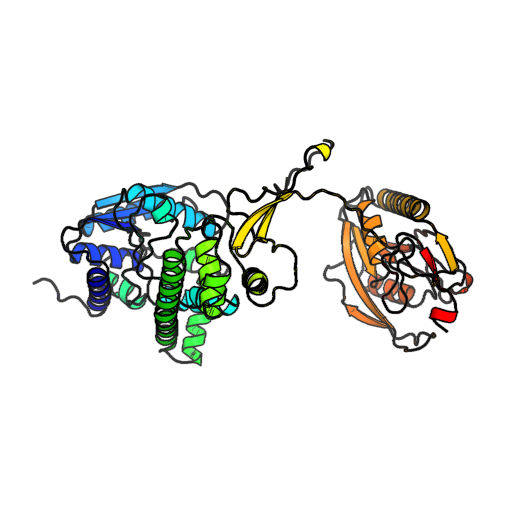-25.718 1.00 35.03 359 ARG A C 1
ATOM 2665 O O . ARG A 1 359 ? 15.943 -15.619 -26.145 1.00 35.03 359 ARG A O 1
ATOM 2672 N N . MET A 1 360 ? 17.021 -16.965 -24.719 1.00 35.06 360 MET A N 1
ATOM 2673 C CA . MET A 1 360 ? 18.234 -16.151 -24.660 1.00 35.06 360 MET A CA 1
ATOM 2674 C C . MET A 1 360 ? 19.102 -16.584 -25.842 1.00 35.06 360 MET A C 1
ATOM 2676 O O . MET A 1 360 ? 20.094 -17.280 -25.691 1.00 35.06 360 MET A O 1
ATOM 2680 N N . GLN A 1 361 ? 18.675 -16.211 -27.043 1.00 34.69 361 GLN A N 1
ATOM 2681 C CA . GLN A 1 361 ? 19.617 -15.910 -28.094 1.00 34.69 361 GLN A CA 1
ATOM 2682 C C . GLN A 1 361 ? 19.783 -14.405 -27.945 1.00 34.69 361 GLN A C 1
ATOM 2684 O O . GLN A 1 361 ? 19.023 -13.615 -28.500 1.00 34.69 361 GLN A O 1
ATOM 2689 N N . VAL A 1 362 ? 20.660 -14.016 -27.017 1.00 35.19 362 VAL A N 1
ATOM 2690 C CA . VAL A 1 362 ? 21.179 -12.658 -27.054 1.00 35.19 362 VAL A CA 1
ATOM 2691 C C . VAL A 1 362 ? 21.982 -12.649 -28.343 1.00 35.19 362 VAL A C 1
ATOM 2693 O O . VAL A 1 362 ? 23.052 -13.248 -28.393 1.00 35.19 362 VAL A O 1
ATOM 2696 N N . ASP A 1 363 ? 21.424 -12.063 -29.399 1.00 37.69 363 ASP A N 1
ATOM 2697 C CA . ASP A 1 363 ? 22.198 -11.654 -30.568 1.00 37.69 363 ASP A CA 1
ATOM 2698 C C . ASP A 1 363 ? 23.094 -10.500 -30.099 1.00 37.69 363 ASP A C 1
ATOM 2700 O O . ASP A 1 363 ? 22.865 -9.322 -30.373 1.00 37.69 363 ASP A O 1
ATOM 2704 N N . MET A 1 364 ? 24.090 -10.839 -29.276 1.00 37.00 364 MET A N 1
ATOM 2705 C CA . MET A 1 364 ? 25.287 -10.031 -29.200 1.00 37.00 364 MET A CA 1
ATOM 2706 C C . MET A 1 364 ? 25.895 -10.134 -30.596 1.00 37.00 364 MET A C 1
ATOM 2708 O O . MET A 1 364 ? 26.066 -11.256 -31.085 1.00 37.00 364 MET A O 1
ATOM 2712 N N . PRO A 1 365 ? 26.222 -9.011 -31.256 1.00 46.50 365 PRO A N 1
ATOM 2713 C CA . PRO A 1 365 ? 27.115 -9.069 -32.403 1.00 46.50 365 PRO A CA 1
ATOM 2714 C C . PRO A 1 365 ? 28.303 -9.956 -32.015 1.00 46.50 365 PRO A C 1
ATOM 2716 O O . PRO A 1 365 ? 28.758 -9.858 -30.876 1.00 46.50 365 PRO A O 1
ATOM 2719 N N . ALA A 1 366 ? 28.814 -10.800 -32.918 1.00 51.84 366 ALA A N 1
ATOM 2720 C CA . ALA A 1 366 ? 29.983 -11.643 -32.619 1.00 51.84 366 ALA A CA 1
ATOM 2721 C C . ALA A 1 366 ? 31.159 -10.824 -32.034 1.00 51.84 366 ALA A C 1
ATOM 2723 O O . ALA A 1 366 ? 31.972 -11.352 -31.279 1.00 51.84 366 ALA A O 1
ATOM 2724 N N . HIS A 1 367 ? 31.170 -9.511 -32.313 1.00 58.91 367 HIS A N 1
ATOM 2725 C CA . HIS A 1 367 ? 32.074 -8.506 -31.767 1.00 58.91 367 HIS A CA 1
ATOM 2726 C C . HIS A 1 367 ? 31.288 -7.232 -31.370 1.00 58.91 367 HIS A C 1
ATOM 2728 O O . HIS A 1 367 ? 31.190 -6.301 -32.170 1.00 58.91 367 HIS A O 1
ATOM 2734 N N . PRO A 1 368 ? 30.696 -7.133 -30.159 1.00 57.66 368 PRO A N 1
ATOM 2735 C CA . PRO A 1 368 ? 29.912 -5.954 -29.751 1.00 57.66 368 PRO A CA 1
ATOM 2736 C C . PRO A 1 368 ? 30.755 -4.678 -29.601 1.00 57.66 368 PRO A C 1
ATOM 2738 O O . PRO A 1 368 ? 30.206 -3.587 -29.463 1.00 57.66 368 PRO A O 1
ATOM 2741 N N . PHE A 1 369 ? 32.078 -4.822 -29.662 1.00 64.62 369 PHE A N 1
ATOM 2742 C CA . PHE A 1 369 ? 33.050 -3.739 -29.637 1.00 64.62 369 PHE A CA 1
ATOM 2743 C C . PHE A 1 369 ? 33.979 -3.744 -30.869 1.00 64.62 369 PHE A C 1
ATOM 2745 O O . PHE A 1 369 ? 35.092 -3.243 -30.799 1.00 64.62 369 PHE A O 1
ATOM 2752 N N . GLY A 1 370 ? 33.547 -4.332 -31.994 1.00 69.25 370 GLY A N 1
ATOM 2753 C CA . GLY A 1 370 ? 34.311 -4.315 -33.250 1.00 69.25 370 GLY A CA 1
ATOM 2754 C C . GLY A 1 370 ? 35.740 -4.862 -33.119 1.00 69.25 370 GLY A C 1
ATOM 2755 O O . GLY A 1 370 ? 35.954 -5.879 -32.460 1.00 69.25 370 GLY A O 1
ATOM 2756 N N . ASP A 1 371 ? 36.698 -4.161 -33.733 1.00 78.69 371 ASP A N 1
ATOM 2757 C CA . ASP A 1 371 ? 38.127 -4.514 -33.783 1.00 78.69 371 ASP A CA 1
ATOM 2758 C C . ASP A 1 371 ? 38.967 -3.821 -32.684 1.00 78.69 371 ASP A C 1
ATOM 2760 O O . ASP A 1 371 ? 40.196 -3.729 -32.802 1.00 78.69 371 ASP A O 1
ATOM 2764 N N . ASP A 1 372 ? 38.323 -3.324 -31.617 1.00 87.19 372 ASP A N 1
ATOM 2765 C CA . ASP A 1 372 ? 38.972 -2.607 -30.502 1.00 87.19 372 ASP A CA 1
ATOM 2766 C C . ASP A 1 372 ? 39.913 -3.515 -29.685 1.00 87.19 372 ASP A C 1
ATOM 2768 O O . ASP A 1 372 ? 40.785 -3.031 -28.964 1.00 87.19 372 ASP A O 1
ATOM 2772 N N . ILE A 1 373 ? 39.754 -4.838 -29.789 1.00 84.94 373 ILE A N 1
ATOM 2773 C CA . ILE A 1 373 ? 40.531 -5.838 -29.050 1.00 84.94 373 ILE A CA 1
ATOM 2774 C C . ILE A 1 373 ? 41.585 -6.459 -29.968 1.00 84.94 373 ILE A C 1
ATOM 2776 O O . ILE A 1 373 ? 41.260 -7.050 -30.995 1.00 84.94 373 ILE A O 1
ATOM 2780 N N . THR A 1 374 ? 42.854 -6.368 -29.569 1.00 83.50 374 THR A N 1
ATOM 2781 C CA . THR A 1 374 ? 43.996 -6.903 -30.326 1.00 83.50 374 THR A CA 1
ATOM 2782 C C . THR A 1 374 ? 44.062 -8.427 -30.243 1.00 83.50 374 THR A C 1
ATOM 2784 O O . THR A 1 374 ? 44.273 -9.102 -31.249 1.00 83.50 374 THR A O 1
ATOM 2787 N N . LYS A 1 375 ? 43.908 -8.977 -29.033 1.00 82.62 375 LYS A N 1
ATOM 2788 C CA . LYS A 1 375 ? 43.946 -10.420 -28.757 1.00 82.62 375 LYS A CA 1
ATOM 2789 C C . LYS A 1 375 ? 43.252 -10.741 -27.436 1.00 82.62 375 LYS A C 1
ATOM 2791 O O . LYS A 1 375 ? 43.270 -9.932 -26.509 1.00 82.62 375 LYS A O 1
ATOM 2796 N N . VAL A 1 376 ? 42.686 -11.941 -27.344 1.00 87.25 376 VAL A N 1
ATOM 2797 C CA . VAL A 1 376 ? 42.234 -12.521 -26.071 1.00 87.25 376 VAL A CA 1
ATOM 2798 C C . VAL A 1 376 ? 43.460 -13.085 -25.355 1.00 87.25 376 VAL A C 1
ATOM 2800 O O . VAL A 1 376 ? 44.208 -13.863 -25.944 1.00 87.25 376 VAL A O 1
ATOM 2803 N N . LEU A 1 377 ? 43.683 -12.659 -24.112 1.00 89.44 377 LEU A N 1
ATOM 2804 C CA . LEU A 1 377 ? 44.780 -13.130 -23.263 1.00 89.44 377 LEU A CA 1
ATOM 2805 C C . LEU A 1 377 ? 44.350 -14.334 -22.422 1.00 89.44 377 LEU A C 1
ATOM 2807 O O . LEU A 1 377 ? 45.118 -15.277 -22.266 1.00 89.44 377 LEU A O 1
ATOM 2811 N N . ILE A 1 378 ? 43.123 -14.297 -21.894 1.00 91.88 378 ILE A N 1
ATOM 2812 C CA . ILE A 1 378 ? 42.548 -15.355 -21.058 1.00 91.88 378 ILE A CA 1
ATOM 2813 C C . ILE A 1 378 ? 41.104 -15.559 -21.505 1.00 91.88 378 ILE A C 1
ATOM 2815 O O . ILE A 1 378 ? 40.284 -14.649 -21.378 1.00 91.88 378 ILE A O 1
ATOM 2819 N N . ASP A 1 379 ? 40.797 -16.737 -22.045 1.00 90.50 379 ASP A N 1
ATOM 2820 C CA . ASP A 1 379 ? 39.440 -17.089 -22.462 1.00 90.50 379 ASP A CA 1
ATOM 2821 C C . ASP A 1 379 ? 38.515 -17.390 -21.266 1.00 90.50 379 ASP A C 1
ATOM 2823 O O . ASP A 1 379 ? 38.960 -17.624 -20.142 1.00 90.50 379 ASP A O 1
ATOM 2827 N N . GLU A 1 380 ? 37.204 -17.398 -21.521 1.00 91.00 380 GLU A N 1
ATOM 2828 C CA . GLU A 1 380 ? 36.170 -17.591 -20.498 1.00 91.00 380 GLU A CA 1
ATOM 2829 C C . GLU A 1 380 ? 36.301 -18.934 -19.764 1.00 91.00 380 GLU A C 1
ATOM 2831 O O . GLU A 1 380 ? 36.154 -18.989 -18.544 1.00 91.00 380 GLU A O 1
ATOM 2836 N N . ALA A 1 381 ? 36.595 -20.028 -20.471 1.00 89.19 381 ALA A N 1
ATOM 2837 C CA . ALA A 1 381 ? 36.656 -21.353 -19.860 1.00 89.19 381 ALA A CA 1
ATOM 2838 C C . ALA A 1 381 ? 37.865 -21.478 -18.923 1.00 89.19 381 ALA A C 1
ATOM 2840 O O . ALA A 1 381 ? 37.730 -21.976 -17.800 1.00 89.19 381 ALA A O 1
ATOM 2841 N N . THR A 1 382 ? 39.021 -20.976 -19.365 1.00 91.31 382 THR A N 1
ATOM 2842 C CA . THR A 1 382 ? 40.252 -20.894 -18.572 1.00 91.31 382 THR A CA 1
ATOM 2843 C C . THR A 1 382 ? 40.033 -20.039 -17.326 1.00 91.31 382 THR A C 1
ATOM 2845 O O . THR A 1 382 ? 40.352 -20.462 -16.212 1.00 91.31 382 THR A O 1
ATOM 2848 N N . LEU A 1 383 ? 39.401 -18.876 -17.491 1.00 95.31 383 LEU A N 1
ATOM 2849 C CA . LEU A 1 383 ? 39.090 -17.970 -16.395 1.00 95.31 383 LEU A CA 1
ATOM 2850 C C . LEU A 1 383 ? 38.174 -18.638 -15.358 1.00 95.31 383 LEU A C 1
ATOM 2852 O O . LEU A 1 383 ? 38.505 -18.684 -14.174 1.00 95.31 383 LEU A O 1
ATOM 2856 N N . GLN A 1 384 ? 37.051 -19.215 -15.792 1.00 96.44 384 GLN A N 1
ATOM 2857 C CA . GLN A 1 384 ? 36.083 -19.868 -14.902 1.00 96.44 384 GLN A CA 1
ATOM 2858 C C . GLN A 1 384 ? 36.646 -21.126 -14.224 1.00 96.44 384 GLN A C 1
ATOM 2860 O O . GLN A 1 384 ? 36.192 -21.503 -13.141 1.00 96.44 384 GLN A O 1
ATOM 2865 N N . SER A 1 385 ? 37.612 -21.817 -14.842 1.00 96.38 385 SER A N 1
ATOM 2866 C CA . SER A 1 385 ? 38.357 -22.891 -14.170 1.00 96.38 385 SER A CA 1
ATOM 2867 C C . SER A 1 385 ? 39.188 -22.334 -13.024 1.00 96.38 385 SER A C 1
ATOM 2869 O O . SER A 1 385 ? 39.033 -22.780 -11.888 1.00 96.38 385 SER A O 1
ATOM 2871 N N . ARG A 1 386 ? 39.987 -21.295 -13.291 1.00 97.44 386 ARG A N 1
ATOM 2872 C CA . ARG A 1 386 ? 40.879 -20.720 -12.285 1.00 97.44 386 ARG A CA 1
ATOM 2873 C C . ARG A 1 386 ? 40.123 -20.102 -11.114 1.00 97.44 386 ARG A C 1
ATOM 2875 O O . ARG A 1 386 ? 40.507 -20.308 -9.972 1.00 97.44 386 ARG A O 1
ATOM 2882 N N . VAL A 1 387 ? 39.004 -19.420 -11.364 1.00 97.88 387 VAL A N 1
ATOM 2883 C CA . VAL A 1 387 ? 38.149 -18.871 -10.294 1.00 97.88 387 VAL A CA 1
ATOM 2884 C C . VAL A 1 387 ? 37.664 -19.971 -9.341 1.00 97.88 387 VAL A C 1
ATOM 2886 O O . VAL A 1 387 ? 37.661 -19.770 -8.127 1.00 97.88 387 VAL A O 1
ATOM 2889 N N . ARG A 1 388 ? 37.296 -21.148 -9.868 1.00 97.75 388 ARG A N 1
ATOM 2890 C CA . ARG A 1 388 ? 36.885 -22.298 -9.046 1.00 97.75 388 ARG A CA 1
ATOM 2891 C C . ARG A 1 388 ? 38.043 -22.887 -8.245 1.00 97.75 388 ARG A C 1
ATOM 2893 O O . ARG A 1 388 ? 37.827 -23.284 -7.106 1.00 97.75 388 ARG A O 1
ATOM 2900 N N . GLU A 1 389 ? 39.243 -22.931 -8.816 1.00 97.44 389 GLU A N 1
ATOM 2901 C CA . GLU A 1 389 ? 40.454 -23.368 -8.107 1.00 97.44 389 GLU A CA 1
ATOM 2902 C C . GLU A 1 389 ? 40.773 -22.435 -6.932 1.00 97.44 389 GLU A C 1
ATOM 2904 O O . GLU A 1 389 ? 40.886 -22.906 -5.804 1.00 97.44 389 GLU A O 1
ATOM 2909 N N . LEU A 1 390 ? 40.794 -21.115 -7.161 1.00 97.44 390 LEU A N 1
ATOM 2910 C CA . LEU A 1 390 ? 41.024 -20.119 -6.106 1.00 97.44 390 LEU A CA 1
ATOM 2911 C C . LEU A 1 390 ? 39.971 -20.221 -4.993 1.00 97.44 390 LEU A C 1
ATOM 2913 O O . LEU A 1 390 ? 40.295 -20.158 -3.808 1.00 97.44 390 LEU A O 1
ATOM 2917 N N . ALA A 1 391 ? 38.698 -20.393 -5.361 1.00 97.56 391 ALA A N 1
ATOM 2918 C CA . ALA A 1 391 ? 37.621 -20.550 -4.390 1.00 97.56 391 ALA A CA 1
ATOM 2919 C C . ALA A 1 391 ? 37.765 -21.843 -3.574 1.00 97.56 391 ALA A C 1
ATOM 2921 O O . ALA A 1 391 ? 37.475 -21.841 -2.377 1.00 97.56 391 ALA A O 1
ATOM 2922 N N . ALA A 1 392 ? 38.234 -22.934 -4.184 1.00 96.75 392 ALA A N 1
ATOM 2923 C CA . ALA A 1 392 ? 38.511 -24.180 -3.478 1.00 96.75 392 ALA A CA 1
ATOM 2924 C C . ALA A 1 392 ? 39.689 -24.031 -2.500 1.00 96.75 392 ALA A C 1
ATOM 2926 O O . ALA A 1 392 ? 39.571 -24.466 -1.357 1.00 96.75 392 ALA A O 1
ATOM 2927 N N . GLU A 1 393 ? 40.777 -23.368 -2.907 1.00 96.75 393 GLU A N 1
ATOM 2928 C CA . GLU A 1 393 ? 41.930 -23.074 -2.040 1.00 96.75 393 GLU A CA 1
ATOM 2929 C C . GLU A 1 393 ? 41.510 -22.264 -0.802 1.00 96.75 393 GLU A C 1
ATOM 2931 O O . GLU A 1 393 ? 41.820 -22.635 0.331 1.00 96.75 393 GLU A O 1
ATOM 2936 N N . VAL A 1 394 ? 40.731 -21.196 -1.001 1.00 96.62 394 VAL A N 1
ATOM 2937 C CA . VAL A 1 394 ? 40.243 -20.339 0.092 1.00 96.62 394 VAL A CA 1
ATOM 2938 C C . VAL A 1 394 ? 39.235 -21.080 0.970 1.00 96.62 394 VAL A C 1
ATOM 2940 O O . VAL A 1 394 ? 39.300 -20.995 2.195 1.00 96.62 394 VAL A O 1
ATOM 2943 N N . SER A 1 395 ? 38.329 -21.856 0.371 1.00 95.69 395 SER A N 1
ATOM 2944 C CA . SER A 1 395 ? 37.369 -22.661 1.136 1.00 95.69 395 SER A CA 1
ATOM 2945 C C . SER A 1 395 ? 38.056 -23.713 2.002 1.00 95.69 395 SER A C 1
ATOM 2947 O O . SER A 1 395 ? 37.564 -24.014 3.085 1.00 95.69 395 SER A O 1
ATOM 2949 N N . GLU A 1 396 ? 39.185 -24.261 1.550 1.00 95.19 396 GLU A N 1
ATOM 2950 C CA . GLU A 1 396 ? 39.960 -25.219 2.333 1.00 95.19 396 GLU A CA 1
ATOM 2951 C C . GLU A 1 396 ? 40.603 -24.568 3.554 1.00 95.19 396 GLU A C 1
ATOM 2953 O O . GLU A 1 396 ? 40.491 -25.104 4.656 1.00 95.19 396 GLU A O 1
ATOM 2958 N N . ARG A 1 397 ? 41.220 -23.391 3.384 1.00 94.06 397 ARG A N 1
ATOM 2959 C CA . ARG A 1 397 ? 41.846 -22.653 4.494 1.00 94.06 397 ARG A CA 1
ATOM 2960 C C . ARG A 1 397 ? 40.849 -22.271 5.587 1.00 94.06 397 ARG A C 1
ATOM 2962 O O . ARG A 1 397 ? 41.205 -22.271 6.760 1.00 94.06 397 ARG A O 1
ATOM 2969 N N . HIS A 1 398 ? 39.603 -21.993 5.205 1.00 93.44 398 HIS A N 1
ATOM 2970 C CA . HIS A 1 398 ? 38.552 -21.508 6.107 1.00 93.44 398 HIS A CA 1
ATOM 2971 C C . HIS A 1 398 ? 37.468 -22.540 6.412 1.00 93.44 398 HIS A C 1
ATOM 2973 O O . HIS A 1 398 ? 36.399 -22.187 6.908 1.00 93.44 398 HIS A O 1
ATOM 2979 N N . ARG A 1 399 ? 37.727 -23.822 6.138 1.00 91.81 399 ARG A N 1
ATOM 2980 C CA . ARG A 1 399 ? 36.755 -24.905 6.340 1.00 91.81 399 ARG A CA 1
ATOM 2981 C C . ARG A 1 399 ? 36.235 -24.976 7.781 1.00 91.81 399 ARG A C 1
ATOM 2983 O O . ARG A 1 399 ? 35.056 -25.255 7.984 1.00 91.81 399 ARG A O 1
ATOM 2990 N N . ASP A 1 400 ? 37.110 -24.709 8.749 1.00 89.25 400 ASP A N 1
ATOM 2991 C CA . ASP A 1 400 ? 36.830 -24.802 10.187 1.00 89.25 400 ASP A CA 1
ATOM 2992 C C . ASP A 1 400 ? 36.592 -23.427 10.847 1.00 89.25 400 ASP A C 1
ATOM 2994 O O . ASP A 1 400 ? 36.618 -23.309 12.075 1.00 89.25 400 ASP A O 1
ATOM 2998 N N . ALA A 1 401 ? 36.376 -22.369 10.054 1.00 85.06 401 ALA A N 1
ATOM 2999 C CA . ALA A 1 401 ? 36.089 -21.037 10.579 1.00 85.06 401 ALA A CA 1
ATOM 3000 C C . ALA A 1 401 ? 34.762 -21.027 11.362 1.00 85.06 401 ALA A C 1
ATOM 3002 O O . ALA A 1 401 ? 33.753 -21.581 10.924 1.00 85.06 401 ALA A O 1
ATOM 3003 N N . ALA A 1 402 ? 34.762 -20.390 12.538 1.00 80.06 402 ALA A N 1
ATOM 3004 C CA . ALA A 1 402 ? 33.583 -20.318 13.404 1.00 80.06 402 ALA A CA 1
ATOM 3005 C C . ALA A 1 402 ? 32.515 -19.333 12.893 1.00 80.06 402 ALA A C 1
ATOM 3007 O O . ALA A 1 402 ? 31.328 -19.526 13.156 1.00 80.06 402 ALA A O 1
ATOM 3008 N N . ASP A 1 403 ? 32.943 -18.303 12.160 1.00 88.00 403 ASP A N 1
ATOM 3009 C CA . ASP A 1 403 ? 32.108 -17.235 11.613 1.00 88.00 403 ASP A CA 1
ATOM 3010 C C . ASP A 1 403 ? 32.177 -17.212 10.079 1.00 88.00 403 ASP A C 1
ATOM 3012 O O . ASP A 1 403 ? 33.152 -17.672 9.482 1.00 88.00 403 ASP A O 1
ATOM 3016 N N . ASP A 1 404 ? 31.164 -16.621 9.433 1.00 91.69 404 ASP A N 1
ATOM 3017 C CA . ASP A 1 404 ? 31.171 -16.402 7.982 1.00 91.69 404 ASP A CA 1
ATOM 3018 C C . ASP A 1 404 ? 32.376 -15.541 7.564 1.00 91.69 404 ASP A C 1
ATOM 3020 O O . ASP A 1 404 ? 32.646 -14.497 8.179 1.00 91.69 404 ASP A O 1
ATOM 3024 N N . LEU A 1 405 ? 33.011 -15.904 6.447 1.00 94.75 405 LEU A N 1
ATOM 3025 C CA . LEU A 1 405 ? 34.045 -15.088 5.811 1.00 94.75 405 LEU A CA 1
ATOM 3026 C C . LEU A 1 405 ? 33.505 -13.723 5.389 1.00 94.75 405 LEU A C 1
ATOM 3028 O O . LEU A 1 405 ? 32.396 -13.628 4.868 1.00 94.75 405 LEU A O 1
ATOM 3032 N N . VAL A 1 406 ? 34.303 -12.667 5.536 1.00 96.81 406 VAL A N 1
ATOM 3033 C CA . VAL A 1 406 ? 33.985 -11.348 4.971 1.00 96.81 406 VAL A CA 1
ATOM 3034 C C . VAL A 1 406 ? 34.792 -11.145 3.697 1.00 96.81 406 VAL A C 1
ATOM 3036 O O . VAL A 1 406 ? 36.001 -10.942 3.747 1.00 96.81 406 VAL A O 1
ATOM 3039 N N . LEU A 1 407 ? 34.124 -11.183 2.548 1.00 97.44 407 LEU A N 1
ATOM 3040 C CA . LEU A 1 407 ? 34.733 -10.898 1.254 1.00 97.44 407 LEU A CA 1
ATOM 3041 C C . LEU A 1 407 ? 34.611 -9.404 0.961 1.00 97.44 407 LEU A C 1
ATOM 3043 O O . LEU A 1 407 ? 33.503 -8.892 0.797 1.00 97.44 407 LEU A O 1
ATOM 3047 N N . VAL A 1 408 ? 35.737 -8.707 0.868 1.00 96.56 408 VAL A N 1
ATOM 3048 C CA . VAL A 1 408 ? 35.777 -7.273 0.571 1.00 96.56 408 VAL A CA 1
ATOM 3049 C C . VAL A 1 408 ? 36.078 -7.088 -0.911 1.00 96.56 408 VAL A C 1
ATOM 3051 O O . VAL A 1 408 ? 37.196 -7.321 -1.361 1.00 96.56 408 VAL A O 1
ATOM 3054 N N . CYS A 1 409 ? 35.066 -6.675 -1.675 1.00 94.06 409 CYS A N 1
ATOM 3055 C CA . CYS A 1 409 ? 35.214 -6.290 -3.074 1.00 94.06 409 CYS A CA 1
ATOM 3056 C C . CYS A 1 409 ? 35.673 -4.841 -3.144 1.00 94.06 409 CYS A C 1
ATOM 3058 O O . CYS A 1 409 ? 34.980 -3.933 -2.666 1.00 94.06 409 CYS A O 1
ATOM 3060 N N . VAL A 1 410 ? 36.806 -4.628 -3.787 1.00 80.62 410 VAL A N 1
ATOM 3061 C CA . VAL A 1 410 ? 37.411 -3.311 -3.931 1.00 80.62 410 VAL A CA 1
ATOM 3062 C C . VAL A 1 410 ? 37.104 -2.807 -5.331 1.00 80.62 410 VAL A C 1
ATOM 3064 O O . VAL A 1 410 ? 37.295 -3.517 -6.317 1.00 80.62 410 VAL A O 1
ATOM 3067 N N . LEU A 1 411 ? 36.584 -1.582 -5.424 1.00 75.88 411 LEU A N 1
ATOM 3068 C CA . LEU A 1 411 ? 36.233 -0.942 -6.697 1.00 75.88 411 LEU A CA 1
ATOM 3069 C C . LEU A 1 411 ? 35.188 -1.724 -7.524 1.00 75.88 411 LEU A C 1
ATOM 3071 O O . LEU A 1 411 ? 34.617 -2.735 -7.115 1.00 75.88 411 LEU A O 1
ATOM 3075 N N . LYS A 1 412 ? 34.853 -1.188 -8.702 1.00 84.44 412 LYS A N 1
ATOM 3076 C CA . LYS A 1 412 ? 33.896 -1.819 -9.627 1.00 84.44 412 LYS A CA 1
ATOM 3077 C C . LYS A 1 412 ? 34.512 -2.971 -10.421 1.00 84.44 412 LYS A C 1
ATOM 3079 O O . LYS A 1 412 ? 33.768 -3.830 -10.887 1.00 84.44 412 LYS A O 1
ATOM 3084 N N . GLY A 1 413 ? 35.832 -2.962 -10.601 1.00 87.62 413 GLY A N 1
ATOM 3085 C CA . GLY A 1 413 ? 36.537 -3.898 -11.473 1.00 87.62 413 GLY A CA 1
ATOM 3086 C C . GLY A 1 413 ? 36.456 -5.342 -10.982 1.00 87.62 413 GLY A C 1
ATOM 3087 O O . GLY A 1 413 ? 36.055 -6.231 -11.733 1.00 87.62 413 GLY A O 1
ATOM 3088 N N . ALA A 1 414 ? 36.641 -5.554 -9.678 1.00 92.38 414 ALA A N 1
ATOM 3089 C CA . ALA A 1 414 ? 36.539 -6.871 -9.054 1.00 92.38 414 ALA A CA 1
ATOM 3090 C C . ALA A 1 414 ? 35.107 -7.422 -8.945 1.00 92.38 414 ALA A C 1
ATOM 3092 O O . ALA A 1 414 ? 34.932 -8.570 -8.554 1.00 92.38 414 ALA A O 1
ATOM 3093 N N . ALA A 1 415 ? 34.060 -6.670 -9.308 1.00 93.25 415 ALA A N 1
ATOM 3094 C CA . ALA A 1 415 ? 32.676 -7.084 -9.059 1.00 93.25 415 ALA A CA 1
ATOM 3095 C C . ALA A 1 415 ? 32.279 -8.384 -9.785 1.00 93.25 415 ALA A C 1
ATOM 3097 O O . ALA A 1 415 ? 31.541 -9.199 -9.222 1.00 93.25 415 ALA A O 1
ATOM 3098 N N . MET A 1 416 ? 32.765 -8.592 -11.015 1.00 94.44 416 MET A N 1
ATOM 3099 C CA . MET A 1 416 ? 32.508 -9.829 -11.767 1.00 94.44 416 MET A CA 1
ATOM 3100 C C . MET A 1 416 ? 33.243 -11.007 -11.127 1.00 94.44 416 MET A C 1
ATOM 3102 O O . MET A 1 416 ? 32.620 -12.024 -10.818 1.00 94.44 416 MET A O 1
ATOM 3106 N N . PHE A 1 417 ? 34.531 -10.817 -10.824 1.00 96.38 417 PHE A N 1
ATOM 3107 C CA . PHE A 1 417 ? 35.353 -11.814 -10.147 1.00 96.38 417 PHE A CA 1
ATOM 3108 C C . PHE A 1 417 ? 34.783 -12.195 -8.779 1.00 96.38 417 PHE A C 1
ATOM 3110 O O . PHE A 1 417 ? 34.545 -13.372 -8.538 1.00 96.38 417 PHE A O 1
ATOM 3117 N N . MET A 1 418 ? 34.458 -11.216 -7.932 1.00 96.19 418 MET A N 1
ATOM 3118 C CA . MET A 1 418 ? 33.792 -11.406 -6.643 1.00 96.19 418 MET A CA 1
ATOM 3119 C C . MET A 1 418 ? 32.515 -12.236 -6.784 1.00 96.19 418 MET A C 1
ATOM 3121 O O . MET A 1 418 ? 32.272 -13.150 -5.994 1.00 96.19 418 MET A O 1
ATOM 3125 N N . SER A 1 419 ? 31.679 -11.938 -7.782 1.00 95.81 419 SER A N 1
ATOM 3126 C CA . SER A 1 419 ? 30.407 -12.640 -7.957 1.00 95.81 419 SER A CA 1
ATOM 3127 C C . SER A 1 419 ? 30.597 -14.116 -8.308 1.00 95.81 419 SER A C 1
ATOM 3129 O O . SER A 1 419 ? 29.897 -14.964 -7.756 1.00 95.81 419 SER A O 1
ATOM 3131 N N . ASP A 1 420 ? 31.527 -14.431 -9.207 1.00 96.31 420 ASP A N 1
ATOM 3132 C CA . ASP A 1 420 ? 31.805 -15.811 -9.611 1.00 96.31 420 ASP A CA 1
ATOM 3133 C C . ASP A 1 420 ? 32.585 -16.572 -8.526 1.00 96.31 420 ASP A C 1
ATOM 3135 O O . ASP A 1 420 ? 32.222 -17.700 -8.191 1.00 96.31 420 ASP A O 1
ATOM 3139 N N . PHE A 1 421 ? 33.573 -15.926 -7.901 1.00 97.56 421 PHE A N 1
ATOM 3140 C CA . PHE A 1 421 ? 34.368 -16.463 -6.795 1.00 97.56 421 PHE A CA 1
ATOM 3141 C C . PHE A 1 421 ? 33.495 -16.828 -5.589 1.00 97.56 421 PHE A C 1
ATOM 3143 O O . PHE A 1 421 ? 33.507 -17.971 -5.139 1.00 97.56 421 PHE A O 1
ATOM 3150 N N . SER A 1 422 ? 32.657 -15.900 -5.115 1.00 97.19 422 SER A N 1
ATOM 3151 C CA . SER A 1 422 ? 31.757 -16.140 -3.975 1.00 97.19 422 SER A CA 1
ATOM 3152 C C . SER A 1 422 ? 30.730 -17.245 -4.228 1.00 97.19 422 SER A C 1
ATOM 3154 O O . SER A 1 422 ? 30.362 -17.961 -3.301 1.00 97.19 422 SER A O 1
ATOM 3156 N N . ARG A 1 423 ? 30.280 -17.426 -5.478 1.00 95.81 423 ARG A N 1
ATOM 3157 C CA . ARG A 1 423 ? 29.399 -18.542 -5.865 1.00 95.81 423 ARG A CA 1
ATOM 3158 C C . ARG A 1 423 ? 30.118 -19.891 -5.883 1.00 95.81 423 ARG A C 1
ATOM 3160 O O . ARG A 1 423 ? 29.447 -20.913 -5.753 1.00 95.81 423 ARG A O 1
ATOM 3167 N N . ALA A 1 424 ? 31.435 -19.896 -6.081 1.00 96.06 424 ALA A N 1
ATOM 3168 C CA . ALA A 1 424 ? 32.257 -21.100 -6.117 1.00 96.06 424 ALA A CA 1
ATOM 3169 C C . ALA A 1 424 ? 32.777 -21.532 -4.732 1.00 96.06 424 ALA A C 1
ATOM 3171 O O . ALA A 1 424 ? 33.208 -22.675 -4.593 1.00 96.06 424 ALA A O 1
ATOM 3172 N N . LEU A 1 425 ? 32.722 -20.659 -3.717 1.00 94.88 425 LEU A N 1
ATOM 3173 C CA . LEU A 1 425 ? 33.095 -21.004 -2.342 1.00 94.88 425 LEU A CA 1
ATOM 3174 C C . LEU A 1 425 ? 32.185 -22.099 -1.767 1.00 94.88 425 LEU A C 1
ATOM 3176 O O . LEU A 1 425 ? 30.971 -22.108 -1.984 1.00 94.88 425 LEU A O 1
ATOM 3180 N N . THR A 1 426 ? 32.767 -22.996 -0.971 1.00 94.44 426 THR A N 1
ATOM 3181 C CA . THR A 1 426 ? 32.030 -24.037 -0.233 1.00 94.44 426 THR A CA 1
ATOM 3182 C C . THR A 1 426 ? 31.839 -23.704 1.248 1.00 94.44 426 THR A C 1
ATOM 3184 O O . THR A 1 426 ? 31.260 -24.507 1.979 1.00 94.44 426 THR A O 1
ATOM 3187 N N . VAL A 1 427 ? 32.303 -22.532 1.687 1.00 91.31 427 VAL A N 1
ATOM 3188 C CA . VAL A 1 427 ? 32.143 -21.996 3.048 1.00 91.31 427 VAL A CA 1
ATOM 3189 C C . VAL A 1 427 ? 31.201 -20.782 3.054 1.00 91.31 427 VAL A C 1
ATOM 3191 O O . VAL A 1 427 ? 31.108 -20.081 2.041 1.00 91.31 427 VAL A O 1
ATOM 3194 N N . PRO A 1 428 ? 30.478 -20.511 4.158 1.00 93.75 428 PRO A N 1
ATOM 3195 C CA . PRO A 1 428 ? 29.641 -19.320 4.281 1.00 93.75 428 PRO A CA 1
ATOM 3196 C C . PRO A 1 428 ? 30.446 -18.022 4.145 1.00 93.75 428 PRO A C 1
ATOM 3198 O O . PRO A 1 428 ? 31.513 -17.872 4.738 1.00 93.75 428 PRO A O 1
ATOM 3201 N N . ALA A 1 429 ? 29.910 -17.068 3.383 1.00 93.81 429 ALA A N 1
ATOM 3202 C CA . ALA A 1 429 ? 30.563 -15.792 3.128 1.00 93.81 429 ALA A CA 1
ATOM 3203 C C . ALA A 1 429 ? 29.563 -14.626 3.063 1.00 93.81 429 ALA A C 1
ATOM 3205 O O . ALA A 1 429 ? 28.445 -14.757 2.555 1.00 93.81 429 ALA A O 1
ATOM 3206 N N . GLN A 1 430 ? 29.998 -13.465 3.544 1.00 94.56 430 GLN A N 1
ATOM 3207 C CA . GLN A 1 430 ? 29.327 -12.171 3.480 1.00 94.56 430 GLN A CA 1
ATOM 3208 C C . GLN A 1 430 ? 30.093 -11.264 2.519 1.00 94.56 430 GLN A C 1
ATOM 3210 O O . GLN A 1 430 ? 31.320 -11.241 2.532 1.00 94.56 430 GLN A O 1
ATOM 3215 N N . LEU A 1 431 ? 29.376 -10.524 1.674 1.00 95.81 431 LEU A N 1
ATOM 3216 C CA . LEU A 1 431 ? 29.980 -9.638 0.680 1.00 95.81 431 LEU A CA 1
ATOM 3217 C C . LEU A 1 431 ? 29.904 -8.192 1.165 1.00 95.81 431 LEU A C 1
ATOM 3219 O O . LEU A 1 431 ? 28.812 -7.657 1.357 1.00 95.81 431 LEU A O 1
ATOM 3223 N N . GLU A 1 432 ? 31.058 -7.551 1.269 1.00 94.56 432 GLU A N 1
ATOM 3224 C CA . GLU A 1 432 ? 31.210 -6.123 1.510 1.00 94.56 432 GLU A CA 1
ATOM 3225 C C . GLU A 1 432 ? 31.837 -5.445 0.288 1.00 94.56 432 GLU A C 1
ATOM 3227 O O . GLU A 1 432 ? 32.551 -6.063 -0.501 1.00 94.56 432 GLU A O 1
ATOM 3232 N N . PHE A 1 433 ? 31.555 -4.154 0.114 1.00 92.88 433 PHE A N 1
ATOM 3233 C CA . PHE A 1 433 ? 32.069 -3.373 -1.011 1.00 92.88 433 PHE A CA 1
ATOM 3234 C C . PHE A 1 433 ? 32.679 -2.079 -0.505 1.00 92.88 433 PHE A C 1
ATOM 3236 O O . PHE A 1 433 ? 31.956 -1.255 0.063 1.00 92.88 433 PHE A O 1
ATOM 3243 N N . MET A 1 434 ? 33.954 -1.868 -0.812 1.00 89.44 434 MET A N 1
ATOM 3244 C CA . MET A 1 434 ? 34.684 -0.647 -0.494 1.00 89.44 434 MET A CA 1
ATOM 3245 C C . MET A 1 434 ? 35.076 0.074 -1.785 1.00 89.44 434 MET A C 1
ATOM 3247 O O . MET A 1 434 ? 35.507 -0.542 -2.762 1.00 89.44 434 MET A O 1
ATOM 3251 N N . VAL A 1 435 ? 34.899 1.394 -1.816 1.00 86.19 435 VAL A N 1
ATOM 3252 C CA . VAL A 1 435 ? 35.300 2.229 -2.954 1.00 86.19 435 VAL A CA 1
ATOM 3253 C C . VAL A 1 435 ? 36.322 3.236 -2.472 1.00 86.19 435 VAL A C 1
ATOM 3255 O O . VAL A 1 435 ? 36.018 4.080 -1.628 1.00 86.19 435 VAL A O 1
ATOM 3258 N N . VAL A 1 436 ? 37.512 3.161 -3.054 1.00 80.56 436 VAL A N 1
ATOM 3259 C CA . VAL A 1 436 ? 38.621 4.080 -2.818 1.00 80.56 436 VAL A CA 1
ATOM 3260 C C . VAL A 1 436 ? 38.858 4.916 -4.075 1.00 80.56 436 VAL A C 1
ATOM 3262 O O . VAL A 1 436 ? 38.744 4.418 -5.190 1.00 80.56 436 VAL A O 1
ATOM 3265 N N . SER A 1 437 ? 39.147 6.203 -3.924 1.00 70.38 437 SER A N 1
ATOM 3266 C CA . SER A 1 437 ? 39.569 7.069 -5.025 1.00 70.38 437 SER A CA 1
ATOM 3267 C C . SER A 1 437 ? 41.003 7.517 -4.791 1.00 70.38 437 SER A C 1
ATOM 3269 O O . SER A 1 437 ? 41.293 8.115 -3.755 1.00 70.38 437 SER A O 1
ATOM 3271 N N . SER A 1 438 ? 41.882 7.275 -5.758 1.00 59.44 438 SER A N 1
ATOM 3272 C CA . SER A 1 438 ? 43.195 7.917 -5.830 1.00 59.44 438 SER A CA 1
ATOM 3273 C C . SER A 1 438 ? 43.069 9.244 -6.581 1.00 59.44 438 SER A C 1
ATOM 3275 O O . SER A 1 438 ? 42.496 9.273 -7.673 1.00 59.44 438 SER A O 1
ATOM 3277 N N . TYR A 1 439 ? 43.599 10.341 -6.037 1.00 37.16 439 TYR A N 1
ATOM 3278 C CA . TYR A 1 439 ? 43.740 11.585 -6.804 1.00 37.16 439 TYR A CA 1
ATOM 3279 C C . TYR A 1 439 ? 44.704 11.369 -7.992 1.00 37.16 439 TYR A C 1
ATOM 3281 O O . TYR A 1 439 ? 45.754 10.745 -7.840 1.00 37.16 439 TYR A O 1
ATOM 3289 N N . GLY A 1 440 ? 44.346 11.878 -9.180 1.00 40.19 440 GLY A N 1
ATOM 3290 C CA . GLY A 1 440 ? 45.227 11.901 -10.358 1.00 40.19 440 GLY A CA 1
ATOM 3291 C C . GLY A 1 440 ? 44.510 11.634 -11.684 1.00 40.19 440 GLY A C 1
ATOM 3292 O O . GLY A 1 440 ? 44.299 10.494 -12.078 1.00 40.19 440 GLY A O 1
ATOM 3293 N N . SER A 1 441 ? 44.162 12.691 -12.415 1.00 34.22 441 SER A N 1
ATOM 3294 C CA . SER A 1 441 ? 43.691 12.635 -13.806 1.00 34.22 441 SER A CA 1
ATOM 3295 C C . SER A 1 441 ? 44.862 12.460 -14.792 1.00 34.22 441 SER A C 1
ATOM 3297 O O . SER A 1 441 ? 45.084 13.307 -15.656 1.00 34.22 441 SER A O 1
ATOM 3299 N N . GLY A 1 442 ? 45.643 11.392 -14.624 1.00 42.28 442 GLY A N 1
ATOM 3300 C CA . GLY A 1 442 ? 46.825 11.064 -15.426 1.00 42.28 442 GLY A CA 1
ATOM 3301 C C . GLY A 1 442 ? 47.513 9.806 -14.891 1.00 42.28 442 GLY A C 1
ATOM 3302 O O . GLY A 1 442 ? 47.355 9.485 -13.719 1.00 42.28 442 GLY A O 1
ATOM 3303 N N . ALA A 1 443 ? 48.245 9.085 -15.744 1.00 42.12 443 ALA A N 1
ATOM 3304 C CA . ALA A 1 443 ? 48.790 7.738 -15.513 1.00 42.12 443 ALA A CA 1
ATOM 3305 C C . ALA A 1 443 ? 49.883 7.604 -14.416 1.00 42.12 443 ALA A C 1
ATOM 3307 O O . ALA A 1 443 ? 50.681 6.673 -14.464 1.00 42.12 443 ALA A O 1
ATOM 3308 N N . GLU A 1 444 ? 49.913 8.484 -13.412 1.00 41.06 444 GLU A N 1
ATOM 3309 C CA . GLU A 1 444 ? 50.782 8.391 -12.235 1.00 41.06 444 GLU A CA 1
ATOM 3310 C C . GLU A 1 444 ? 49.998 8.736 -10.954 1.00 41.06 444 GLU A C 1
ATOM 3312 O O . GLU A 1 444 ? 49.436 9.821 -10.814 1.00 41.06 444 GLU A O 1
ATOM 3317 N N . SER A 1 445 ? 49.943 7.797 -10.001 1.00 44.72 445 SER A N 1
ATOM 3318 C CA . SER A 1 445 ? 49.178 7.928 -8.751 1.00 44.72 445 SER A CA 1
ATOM 3319 C C . SER A 1 445 ? 49.894 8.834 -7.733 1.00 44.72 445 SER A C 1
ATOM 3321 O O . SER A 1 445 ? 51.024 8.523 -7.345 1.00 44.72 445 SER A O 1
ATOM 3323 N N . SER A 1 446 ? 49.232 9.869 -7.208 1.00 47.09 446 SER A N 1
ATOM 3324 C CA . SER A 1 446 ? 49.803 10.823 -6.235 1.00 47.09 446 SER A CA 1
ATOM 3325 C C . SER A 1 446 ? 49.862 10.329 -4.776 1.00 47.09 446 SER A C 1
ATOM 3327 O O . SER A 1 446 ? 50.169 11.109 -3.881 1.00 47.09 446 SER A O 1
ATOM 3329 N N . GLY A 1 447 ? 49.574 9.050 -4.510 1.00 51.94 447 GLY A N 1
ATOM 3330 C CA . GLY A 1 447 ? 49.741 8.411 -3.193 1.00 51.94 447 GLY A CA 1
ATOM 3331 C C . GLY A 1 447 ? 48.688 8.753 -2.129 1.00 51.94 447 GLY A C 1
ATOM 3332 O O . GLY A 1 447 ? 48.644 8.087 -1.102 1.00 51.94 447 GLY A O 1
ATOM 3333 N N . GLU A 1 448 ? 47.813 9.730 -2.370 1.00 56.97 448 GLU A N 1
ATOM 3334 C CA . GLU A 1 448 ? 46.736 10.108 -1.447 1.00 56.97 448 GLU A CA 1
ATOM 3335 C C . GLU A 1 448 ? 45.425 9.399 -1.840 1.00 56.97 448 GLU A C 1
ATOM 3337 O O . GLU A 1 448 ? 44.878 9.618 -2.929 1.00 56.97 448 GLU A O 1
ATOM 3342 N N . VAL A 1 449 ? 44.945 8.500 -0.970 1.00 69.88 449 VAL A N 1
ATOM 3343 C CA . VAL A 1 449 ? 43.749 7.667 -1.184 1.00 69.88 449 VAL A CA 1
ATOM 3344 C C . VAL A 1 449 ? 42.612 8.164 -0.292 1.00 69.88 449 VAL A C 1
ATOM 3346 O O . VAL A 1 449 ? 42.788 8.349 0.907 1.00 69.88 449 VAL A O 1
ATOM 3349 N N . THR A 1 450 ? 41.429 8.381 -0.869 1.00 74.38 450 THR A N 1
ATOM 3350 C CA . THR A 1 450 ? 40.210 8.750 -0.128 1.00 74.38 450 THR A CA 1
ATOM 3351 C C . THR A 1 450 ? 39.180 7.630 -0.205 1.00 74.38 450 THR A C 1
ATOM 3353 O O . THR A 1 450 ? 38.899 7.112 -1.285 1.00 74.38 450 THR A O 1
ATOM 3356 N N . VAL A 1 451 ? 38.565 7.277 0.924 1.00 84.06 451 VAL A N 1
ATOM 3357 C CA . VAL A 1 451 ? 37.444 6.329 0.959 1.00 84.06 451 VAL A CA 1
ATOM 3358 C C . VAL A 1 451 ? 36.161 7.047 0.543 1.00 84.06 451 VAL A C 1
ATOM 3360 O O . VAL A 1 451 ? 35.675 7.930 1.242 1.00 84.06 451 VAL A O 1
ATOM 3363 N N . VAL A 1 452 ? 35.599 6.661 -0.601 1.00 84.12 452 VAL A N 1
ATOM 3364 C CA . VAL A 1 452 ? 34.314 7.178 -1.106 1.00 84.12 452 VAL A CA 1
ATOM 3365 C C . VAL A 1 452 ? 33.147 6.378 -0.529 1.00 84.12 452 VAL A C 1
ATOM 3367 O O . VAL A 1 452 ? 32.083 6.926 -0.246 1.00 84.12 452 VAL A O 1
ATOM 3370 N N . LYS A 1 453 ? 33.343 5.068 -0.354 1.00 87.88 453 LYS A N 1
ATOM 3371 C CA . LYS A 1 453 ? 32.396 4.170 0.307 1.00 87.88 453 LYS A CA 1
ATOM 3372 C C . LYS A 1 453 ? 33.164 3.212 1.203 1.00 87.88 453 LYS A C 1
ATOM 3374 O O . LYS A 1 453 ? 34.001 2.464 0.703 1.00 87.88 453 LYS A O 1
ATOM 3379 N N . ASP A 1 454 ? 32.822 3.222 2.483 1.00 90.06 454 ASP A N 1
ATOM 3380 C CA . ASP A 1 454 ? 33.388 2.319 3.482 1.00 90.06 454 ASP A CA 1
ATOM 3381 C C . ASP A 1 454 ? 32.518 1.060 3.683 1.00 90.06 454 ASP A C 1
ATOM 3383 O O . ASP A 1 454 ? 31.383 0.985 3.192 1.00 90.06 454 ASP A O 1
ATOM 3387 N N . LEU A 1 455 ? 33.064 0.077 4.400 1.00 89.81 455 LEU A N 1
ATOM 3388 C CA . LEU A 1 455 ? 32.386 -1.139 4.840 1.00 89.81 455 LEU A CA 1
ATOM 3389 C C . LEU A 1 455 ? 31.191 -0.799 5.739 1.00 89.81 455 LEU A C 1
ATOM 3391 O O . LEU A 1 455 ? 31.238 0.127 6.548 1.00 89.81 455 LEU A O 1
ATOM 3395 N N . THR A 1 456 ? 30.119 -1.581 5.625 1.00 87.56 456 THR A N 1
ATOM 3396 C CA . THR A 1 456 ? 28.936 -1.440 6.494 1.00 87.56 456 THR A CA 1
ATOM 3397 C C . THR A 1 456 ? 28.941 -2.387 7.690 1.00 87.56 456 THR A C 1
ATOM 3399 O O . THR A 1 456 ? 28.158 -2.202 8.623 1.00 87.56 456 THR A O 1
ATOM 3402 N N . THR A 1 457 ? 29.830 -3.377 7.666 1.00 86.38 457 THR A N 1
ATOM 3403 C CA . THR A 1 457 ? 29.961 -4.420 8.685 1.00 86.38 457 THR A CA 1
ATOM 3404 C C . THR A 1 457 ? 31.269 -4.259 9.456 1.00 86.38 457 THR A C 1
ATOM 3406 O O . THR A 1 457 ? 32.306 -3.950 8.871 1.00 86.38 457 THR A O 1
ATOM 3409 N N . ASP A 1 458 ? 31.218 -4.488 10.771 1.00 90.75 458 ASP A N 1
ATOM 3410 C CA . ASP A 1 458 ? 32.411 -4.567 11.615 1.00 90.75 458 ASP A CA 1
ATOM 3411 C C . ASP A 1 458 ? 33.197 -5.849 11.300 1.00 90.75 458 ASP A C 1
ATOM 3413 O O . ASP A 1 458 ? 32.634 -6.949 11.256 1.00 90.75 458 ASP A O 1
ATOM 3417 N N . ILE A 1 459 ? 34.495 -5.689 11.052 1.00 94.88 459 ILE A N 1
ATOM 3418 C CA . ILE A 1 459 ? 35.409 -6.777 10.691 1.00 94.88 459 ILE A CA 1
ATOM 3419 C C . ILE A 1 459 ? 36.325 -7.193 11.847 1.00 94.88 459 ILE A C 1
ATOM 3421 O O . ILE A 1 459 ? 37.131 -8.106 11.671 1.00 94.88 459 ILE A O 1
ATOM 3425 N N . SER A 1 460 ? 36.214 -6.558 13.018 1.00 94.94 460 SER A N 1
ATOM 3426 C CA . SER A 1 460 ? 37.050 -6.880 14.174 1.00 94.94 460 SER A CA 1
ATOM 3427 C C . SER A 1 460 ? 36.888 -8.346 14.590 1.00 94.94 460 SER A C 1
ATOM 3429 O O . SER A 1 460 ? 35.774 -8.844 14.751 1.00 94.94 460 SER A O 1
ATOM 3431 N N . GLY A 1 461 ? 38.006 -9.063 14.721 1.00 93.19 461 GLY A N 1
ATOM 3432 C CA . GLY A 1 461 ? 38.028 -10.483 15.075 1.00 93.19 461 GLY A CA 1
ATOM 3433 C C . GLY A 1 461 ? 37.477 -11.435 14.007 1.00 93.19 461 GLY A C 1
ATOM 3434 O O . GLY A 1 461 ? 37.328 -12.619 14.294 1.00 93.19 461 GLY A O 1
ATOM 3435 N N . ARG A 1 462 ? 37.192 -10.963 12.785 1.00 94.56 462 ARG A N 1
ATOM 3436 C CA . ARG A 1 462 ? 36.661 -11.792 11.689 1.00 94.56 462 ARG A CA 1
ATOM 3437 C C . ARG A 1 462 ? 37.736 -12.170 10.675 1.00 94.56 462 ARG A C 1
ATOM 3439 O O . ARG A 1 462 ? 38.729 -11.461 10.528 1.00 94.56 462 ARG A O 1
ATOM 3446 N N . SER A 1 463 ? 37.518 -13.265 9.951 1.00 96.19 463 SER A N 1
ATOM 3447 C CA . SER A 1 463 ? 38.347 -13.653 8.806 1.00 96.19 463 SER A CA 1
ATOM 3448 C C . SER A 1 463 ? 37.911 -12.897 7.554 1.00 96.19 463 SER A C 1
ATOM 3450 O O . SER A 1 463 ? 36.763 -13.003 7.113 1.00 96.19 463 SER A O 1
ATOM 3452 N N . VAL A 1 464 ? 38.829 -12.108 6.999 1.00 96.94 464 VAL A N 1
ATOM 3453 C CA . VAL A 1 464 ? 38.575 -11.188 5.888 1.00 96.94 464 VAL A CA 1
ATOM 3454 C C . VAL A 1 464 ? 39.393 -11.603 4.671 1.00 96.94 464 VAL A C 1
ATOM 3456 O O . VAL A 1 464 ? 40.585 -11.878 4.784 1.00 96.94 464 VAL A O 1
ATOM 3459 N N . VAL A 1 465 ? 38.760 -11.604 3.499 1.00 97.19 465 VAL A N 1
ATOM 3460 C CA . VAL A 1 465 ? 39.409 -11.854 2.210 1.00 97.19 465 VAL A CA 1
ATOM 3461 C C . VAL A 1 465 ? 39.172 -10.658 1.295 1.00 97.19 465 VAL A C 1
ATOM 3463 O O . VAL A 1 465 ? 38.035 -10.361 0.928 1.00 97.19 465 VAL A O 1
ATOM 3466 N N . VAL A 1 466 ? 40.241 -9.966 0.918 1.00 96.75 466 VAL A N 1
ATOM 3467 C CA . VAL A 1 466 ? 40.211 -8.918 -0.106 1.00 96.75 466 VAL A CA 1
ATOM 3468 C C . VAL A 1 466 ? 40.168 -9.587 -1.473 1.00 96.75 466 VAL A C 1
ATOM 3470 O O . VAL A 1 466 ? 41.027 -10.408 -1.786 1.00 96.75 466 VAL A O 1
ATOM 3473 N N . VAL A 1 467 ? 39.169 -9.240 -2.281 1.00 96.62 467 VAL A N 1
ATOM 3474 C CA . VAL A 1 467 ? 39.007 -9.759 -3.641 1.00 96.62 467 VAL A CA 1
ATOM 3475 C C . VAL A 1 467 ? 39.291 -8.631 -4.626 1.00 96.62 467 VAL A C 1
ATOM 3477 O O . VAL A 1 467 ? 38.485 -7.707 -4.765 1.00 96.62 467 VAL A O 1
ATOM 3480 N N . GLU A 1 468 ? 40.434 -8.733 -5.299 1.00 93.38 468 GLU A N 1
ATOM 3481 C CA . GLU A 1 468 ? 40.973 -7.729 -6.224 1.00 93.38 468 GLU A CA 1
ATOM 3482 C C . GLU A 1 468 ? 40.954 -8.262 -7.667 1.00 93.38 468 GLU A C 1
ATOM 3484 O O . GLU A 1 468 ? 41.197 -9.447 -7.916 1.00 93.38 468 GLU A O 1
ATOM 3489 N N . ASP A 1 469 ? 40.676 -7.404 -8.647 1.00 93.06 469 ASP A N 1
ATOM 3490 C CA . ASP A 1 469 ? 40.748 -7.759 -10.067 1.00 93.06 469 ASP A CA 1
ATOM 3491 C C . ASP A 1 469 ? 42.183 -7.755 -10.603 1.00 93.06 469 ASP A C 1
ATOM 3493 O O . ASP A 1 469 ? 42.556 -8.669 -11.340 1.00 93.06 469 ASP A O 1
ATOM 3497 N N . ILE A 1 470 ? 43.001 -6.763 -10.243 1.00 91.69 470 ILE A N 1
ATOM 3498 C CA . ILE A 1 470 ? 44.376 -6.654 -10.734 1.00 91.69 470 ILE A CA 1
ATOM 3499 C C . ILE A 1 470 ? 45.334 -5.983 -9.742 1.00 91.69 470 ILE A C 1
ATOM 3501 O O . ILE A 1 470 ? 45.142 -4.853 -9.305 1.00 91.69 470 ILE A O 1
ATOM 3505 N N . ILE A 1 471 ? 46.463 -6.644 -9.487 1.00 91.31 471 ILE A N 1
ATOM 3506 C CA . ILE A 1 471 ? 47.639 -6.030 -8.868 1.00 91.31 471 ILE A CA 1
ATOM 3507 C C . ILE A 1 471 ? 48.483 -5.394 -9.978 1.00 91.31 471 ILE A C 1
ATOM 3509 O O . ILE A 1 471 ? 49.253 -6.079 -10.656 1.00 91.31 471 ILE A O 1
ATOM 3513 N N . ASP A 1 472 ? 48.299 -4.086 -10.172 1.00 86.94 472 ASP A N 1
ATOM 3514 C CA . ASP A 1 472 ? 49.105 -3.264 -11.084 1.00 86.94 472 ASP A CA 1
ATOM 3515 C C . ASP A 1 472 ? 50.343 -2.712 -10.347 1.00 86.94 472 ASP A C 1
ATOM 3517 O O . ASP A 1 472 ? 51.291 -3.446 -10.085 1.00 86.94 472 ASP A O 1
ATOM 3521 N N . SER A 1 473 ? 50.322 -1.453 -9.895 1.00 83.75 473 SER A N 1
ATOM 3522 C CA . SER A 1 473 ? 51.438 -0.873 -9.121 1.00 83.75 473 SER A CA 1
ATOM 3523 C C . SER A 1 473 ? 51.553 -1.362 -7.668 1.00 83.75 473 SER A C 1
ATOM 3525 O O . SER A 1 473 ? 52.568 -1.105 -7.019 1.00 83.75 473 SER A O 1
ATOM 3527 N N . GLY A 1 474 ? 50.510 -2.003 -7.128 1.00 84.44 474 GLY A N 1
ATOM 3528 C CA . GLY A 1 474 ? 50.429 -2.465 -5.732 1.00 84.44 474 GLY A CA 1
ATOM 3529 C C . GLY A 1 474 ? 50.117 -1.380 -4.688 1.00 84.44 474 GLY A C 1
ATOM 3530 O O . GLY A 1 474 ? 49.751 -1.702 -3.562 1.00 84.44 474 GLY A O 1
ATOM 3531 N N . ARG A 1 475 ? 50.176 -0.088 -5.042 1.00 84.69 475 ARG A N 1
ATOM 3532 C CA . ARG A 1 475 ? 50.010 1.035 -4.092 1.00 84.69 475 ARG A CA 1
ATOM 3533 C C . ARG A 1 475 ? 48.632 1.089 -3.427 1.00 84.69 475 ARG A C 1
ATOM 3535 O O . ARG A 1 475 ? 48.545 1.180 -2.207 1.00 84.69 475 ARG A O 1
ATOM 3542 N N . THR A 1 476 ? 47.563 1.022 -4.223 1.00 82.56 476 THR A N 1
ATOM 3543 C CA . THR A 1 476 ? 46.179 1.070 -3.717 1.00 82.56 476 THR A CA 1
ATOM 3544 C C . THR A 1 476 ? 45.886 -0.108 -2.796 1.00 82.56 476 THR A C 1
ATOM 3546 O O . THR A 1 476 ? 45.313 0.071 -1.724 1.00 82.56 476 THR A O 1
ATOM 3549 N N . LEU A 1 477 ? 46.329 -1.303 -3.194 1.00 88.50 477 LEU A N 1
ATOM 3550 C CA . LEU A 1 477 ? 46.138 -2.518 -2.417 1.00 88.50 477 LEU A CA 1
ATOM 3551 C C . LEU A 1 477 ? 46.947 -2.485 -1.111 1.00 88.50 477 LEU A C 1
ATOM 3553 O O . LEU A 1 477 ? 46.407 -2.831 -0.069 1.00 88.50 477 LEU A O 1
ATOM 3557 N N . SER A 1 478 ? 48.193 -1.998 -1.134 1.00 88.44 478 SER A N 1
ATOM 3558 C CA . SER A 1 478 ? 49.011 -1.820 0.076 1.00 88.44 478 SER A CA 1
ATOM 3559 C C . SER A 1 478 ? 48.332 -0.904 1.094 1.00 88.44 478 SER A C 1
ATOM 3561 O O . SER A 1 478 ? 48.227 -1.259 2.266 1.00 88.44 478 SER A O 1
ATOM 3563 N N . TRP A 1 479 ? 47.822 0.248 0.645 1.00 88.94 479 TRP A N 1
ATOM 3564 C CA . TRP A 1 479 ? 47.084 1.172 1.509 1.00 88.94 479 TRP A CA 1
ATOM 3565 C C . TRP A 1 479 ? 45.821 0.519 2.087 1.00 88.94 479 TRP A C 1
ATOM 3567 O O . TRP A 1 479 ? 45.558 0.617 3.284 1.00 88.94 479 TRP A O 1
ATOM 3577 N N . LEU A 1 480 ? 45.060 -0.199 1.254 1.00 89.69 480 LEU A N 1
ATOM 3578 C CA . LEU A 1 480 ? 43.848 -0.887 1.692 1.00 89.69 480 LEU A CA 1
ATOM 3579 C C . LEU A 1 480 ? 44.150 -1.948 2.756 1.00 89.69 480 LEU A C 1
ATOM 3581 O O . LEU A 1 480 ? 43.413 -2.081 3.729 1.00 89.69 480 LEU A O 1
ATOM 3585 N N . VAL A 1 481 ? 45.224 -2.712 2.570 1.00 91.50 481 VAL A N 1
ATOM 3586 C CA . VAL A 1 481 ? 45.651 -3.742 3.518 1.00 91.50 481 VAL A CA 1
ATOM 3587 C C . VAL A 1 481 ? 46.008 -3.119 4.865 1.00 91.50 481 VAL A C 1
ATOM 3589 O O . VAL A 1 481 ? 45.593 -3.645 5.895 1.00 91.50 481 VAL A O 1
ATOM 3592 N N . GLU A 1 482 ? 46.725 -1.994 4.886 1.00 91.00 482 GLU A N 1
ATOM 3593 C CA . GLU A 1 482 ? 47.021 -1.258 6.122 1.00 91.00 482 GLU A CA 1
ATOM 3594 C C . GLU A 1 482 ? 45.745 -0.752 6.810 1.00 91.00 482 GLU A C 1
ATOM 3596 O O . GLU A 1 482 ? 45.559 -0.975 8.010 1.00 91.00 482 GLU A O 1
ATOM 3601 N N . GLU A 1 483 ? 44.832 -0.153 6.043 1.00 91.44 483 GLU A N 1
ATOM 3602 C CA . GLU A 1 483 ? 43.546 0.345 6.536 1.00 91.44 483 GLU A CA 1
ATOM 3603 C C . GLU A 1 483 ? 42.702 -0.783 7.151 1.00 91.44 483 GLU A C 1
ATOM 3605 O O . GLU A 1 483 ? 42.225 -0.657 8.279 1.00 91.44 483 GLU A O 1
ATOM 3610 N N . LEU A 1 484 ? 42.562 -1.925 6.469 1.00 93.88 484 LEU A N 1
ATOM 3611 C CA . LEU A 1 484 ? 41.799 -3.070 6.974 1.00 93.88 484 LEU A CA 1
ATOM 3612 C C . LEU A 1 484 ? 42.482 -3.741 8.173 1.00 93.88 484 LEU A C 1
ATOM 3614 O O . LEU A 1 484 ? 41.795 -4.115 9.123 1.00 93.88 484 LEU A O 1
ATOM 3618 N N . ARG A 1 485 ? 43.820 -3.852 8.186 1.00 94.88 485 ARG A N 1
ATOM 3619 C CA . ARG A 1 485 ? 44.575 -4.379 9.341 1.00 94.88 485 ARG A CA 1
ATOM 3620 C C . ARG A 1 485 ? 44.368 -3.527 10.588 1.00 94.88 485 ARG A C 1
ATOM 3622 O O . ARG A 1 485 ? 44.233 -4.083 11.677 1.00 94.88 485 ARG A O 1
ATOM 3629 N N . SER A 1 486 ? 44.291 -2.203 10.441 1.00 94.25 486 SER A N 1
ATOM 3630 C CA . SER A 1 486 ? 44.076 -1.283 11.567 1.00 94.25 486 SER A CA 1
ATOM 3631 C C . SER A 1 486 ? 42.753 -1.525 12.315 1.00 94.25 486 SER A C 1
ATOM 3633 O O . SER A 1 486 ? 42.643 -1.201 13.498 1.00 94.25 486 SER A O 1
ATOM 3635 N N . ARG A 1 487 ? 41.774 -2.164 11.658 1.00 94.81 487 ARG A N 1
ATOM 3636 C CA . ARG A 1 487 ? 40.449 -2.502 12.213 1.00 94.81 487 ARG A CA 1
ATOM 3637 C C . ARG A 1 487 ? 40.437 -3.813 13.013 1.00 94.81 487 ARG A C 1
ATOM 3639 O O . ARG A 1 487 ? 39.409 -4.191 13.568 1.00 94.81 487 ARG A O 1
ATOM 3646 N N . GLY A 1 488 ? 41.577 -4.500 13.096 1.00 94.38 488 GLY A N 1
ATOM 3647 C CA . GLY A 1 488 ? 41.782 -5.693 13.920 1.00 94.38 488 GLY A CA 1
ATOM 3648 C C . GLY A 1 488 ? 41.018 -6.952 13.485 1.00 94.38 488 GLY A C 1
ATOM 3649 O O . GLY A 1 488 ? 40.398 -7.574 14.351 1.00 94.38 488 GLY A O 1
ATOM 3650 N N . PRO A 1 489 ? 41.027 -7.357 12.198 1.00 96.69 489 PRO A N 1
ATOM 3651 C CA . PRO A 1 489 ? 40.487 -8.654 11.788 1.00 96.69 489 PRO A CA 1
ATOM 3652 C C . PRO A 1 489 ? 41.294 -9.819 12.392 1.00 96.69 489 PRO A C 1
ATOM 3654 O O . PRO A 1 489 ? 42.469 -9.662 12.724 1.00 96.69 489 PRO A O 1
ATOM 3657 N N . ALA A 1 490 ? 40.680 -11.000 12.521 1.00 94.69 490 ALA A N 1
ATOM 3658 C CA . ALA A 1 490 ? 41.375 -12.212 12.975 1.00 94.69 490 ALA A CA 1
ATOM 3659 C C . ALA A 1 490 ? 42.354 -12.747 11.919 1.00 94.69 490 ALA A C 1
ATOM 3661 O O . ALA A 1 490 ? 43.428 -13.238 12.260 1.00 94.69 490 ALA A O 1
ATOM 3662 N N . SER A 1 491 ? 41.995 -12.622 10.641 1.00 94.62 491 SER A N 1
ATOM 3663 C CA . SER A 1 491 ? 42.883 -12.870 9.506 1.00 94.62 491 SER A CA 1
ATOM 3664 C C . SER A 1 491 ? 42.543 -11.918 8.363 1.00 94.62 491 SER A C 1
ATOM 3666 O O . SER A 1 491 ? 41.392 -11.504 8.214 1.00 94.62 491 SER A O 1
ATOM 3668 N N . LEU A 1 492 ? 43.546 -11.565 7.561 1.00 95.88 492 LEU A N 1
ATOM 3669 C CA . LEU A 1 492 ? 43.371 -10.772 6.349 1.00 95.88 492 LEU A CA 1
ATOM 3670 C C . LEU A 1 492 ? 44.167 -11.421 5.222 1.00 95.88 492 LEU A C 1
ATOM 3672 O O . LEU A 1 492 ? 45.394 -11.420 5.273 1.00 95.88 492 LEU A O 1
ATOM 3676 N N . GLU A 1 493 ? 43.451 -11.954 4.238 1.00 95.75 493 GLU A N 1
ATOM 3677 C CA . GLU A 1 493 ? 44.011 -12.594 3.046 1.00 95.75 493 GLU A CA 1
ATOM 3678 C C . GLU A 1 493 ? 43.673 -11.791 1.791 1.00 95.75 493 GLU A C 1
ATOM 3680 O O . GLU A 1 493 ? 42.661 -11.090 1.736 1.00 95.75 493 GLU A O 1
ATOM 3685 N N . ILE A 1 494 ? 44.498 -11.926 0.762 1.00 96.25 494 ILE A N 1
ATOM 3686 C CA . ILE A 1 494 ? 44.323 -11.285 -0.536 1.00 96.25 494 ILE A CA 1
ATOM 3687 C C . ILE A 1 494 ? 44.182 -12.356 -1.610 1.00 96.25 494 ILE A C 1
ATOM 3689 O O . ILE A 1 494 ? 45.042 -13.221 -1.784 1.00 96.25 494 ILE A O 1
ATOM 3693 N N . VAL A 1 495 ? 43.102 -12.250 -2.375 1.00 97.00 495 VAL A N 1
ATOM 3694 C CA . VAL A 1 495 ? 42.865 -13.038 -3.578 1.00 97.00 495 VAL A CA 1
ATOM 3695 C C . VAL A 1 495 ? 42.775 -12.072 -4.749 1.00 97.00 495 VAL A C 1
ATOM 3697 O O . VAL A 1 495 ? 41.805 -11.324 -4.875 1.00 97.00 495 VAL A O 1
ATOM 3700 N N . ALA A 1 496 ? 43.783 -12.092 -5.616 1.00 95.50 496 ALA A N 1
ATOM 3701 C CA . ALA A 1 496 ? 43.812 -11.260 -6.811 1.00 95.50 496 ALA A CA 1
ATOM 3702 C C . ALA A 1 496 ? 43.635 -12.110 -8.066 1.00 95.50 496 ALA A C 1
ATOM 3704 O O . ALA A 1 496 ? 44.283 -13.149 -8.221 1.00 95.50 496 ALA A O 1
ATOM 3705 N N . LEU A 1 497 ? 42.791 -11.662 -8.996 1.00 96.31 497 LEU A N 1
ATOM 3706 C CA . LEU A 1 497 ? 42.630 -12.366 -10.265 1.00 96.31 497 LEU A CA 1
ATOM 3707 C C . LEU A 1 497 ? 43.881 -12.228 -11.137 1.00 96.31 497 LEU A C 1
ATOM 3709 O O . LEU A 1 497 ? 44.330 -13.225 -11.697 1.00 96.31 497 LEU A O 1
ATOM 3713 N N . LEU A 1 498 ? 44.450 -11.025 -11.240 1.00 95.56 498 LEU A N 1
ATOM 3714 C CA . LEU A 1 498 ? 45.589 -10.736 -12.110 1.00 95.56 498 LEU A CA 1
ATOM 3715 C C . LEU A 1 498 ? 46.745 -10.055 -11.377 1.00 95.56 498 LEU A C 1
ATOM 3717 O O . LEU A 1 498 ? 46.543 -9.318 -10.413 1.00 95.56 498 LEU A O 1
ATOM 3721 N N . ARG A 1 499 ? 47.957 -10.216 -11.911 1.00 94.00 499 ARG A N 1
ATOM 3722 C CA . ARG A 1 499 ? 49.146 -9.442 -11.533 1.00 94.00 499 ARG A CA 1
ATOM 3723 C C . ARG A 1 499 ? 49.960 -9.070 -12.769 1.00 94.00 499 ARG A C 1
ATOM 3725 O O . ARG A 1 499 ? 50.168 -9.913 -13.640 1.00 94.00 499 ARG A O 1
ATOM 3732 N N . LYS A 1 500 ? 50.446 -7.826 -12.820 1.00 91.75 500 LYS A N 1
ATOM 3733 C CA . LYS A 1 500 ? 51.409 -7.349 -13.824 1.00 91.75 500 LYS A CA 1
ATOM 3734 C C . LYS A 1 500 ? 52.805 -7.252 -13.207 1.00 91.75 500 LYS A C 1
ATOM 3736 O O . LYS A 1 500 ? 53.123 -6.211 -12.633 1.00 91.75 500 LYS A O 1
ATOM 3741 N N . PRO A 1 501 ? 53.641 -8.302 -13.294 1.00 87.12 501 PRO A N 1
ATOM 3742 C CA . PRO A 1 501 ? 54.918 -8.349 -12.580 1.00 87.12 501 PRO A CA 1
ATOM 3743 C C . PRO A 1 501 ? 55.840 -7.172 -12.935 1.00 87.12 501 PRO A C 1
ATOM 3745 O O . PRO A 1 501 ? 56.467 -6.603 -12.048 1.00 87.12 501 PRO A O 1
ATOM 3748 N N . ASP A 1 502 ? 55.834 -6.733 -14.197 1.00 85.00 502 ASP A N 1
ATOM 3749 C CA . ASP A 1 502 ? 56.686 -5.640 -14.688 1.00 85.00 502 ASP A CA 1
ATOM 3750 C C . ASP A 1 502 ? 56.263 -4.238 -14.200 1.00 85.00 502 ASP A C 1
ATOM 3752 O O . ASP A 1 502 ? 57.008 -3.273 -14.380 1.00 85.00 502 ASP A O 1
ATOM 3756 N N . ARG A 1 503 ? 55.077 -4.099 -13.585 1.00 81.19 503 ARG A N 1
ATOM 3757 C CA . ARG A 1 503 ? 54.541 -2.822 -13.072 1.00 81.19 503 ARG A CA 1
ATOM 3758 C C . ARG A 1 503 ? 54.528 -2.699 -11.557 1.00 81.19 503 ARG A C 1
ATOM 3760 O O . ARG A 1 503 ? 54.226 -1.614 -11.055 1.00 81.19 503 ARG A O 1
ATOM 3767 N N . VAL A 1 504 ? 54.842 -3.769 -10.831 1.00 81.12 504 VAL A N 1
ATOM 3768 C CA . VAL A 1 504 ? 54.805 -3.768 -9.367 1.00 81.12 504 VAL A CA 1
ATOM 3769 C C . VAL A 1 504 ? 55.824 -2.760 -8.834 1.00 81.12 504 VAL A C 1
ATOM 3771 O O . VAL A 1 504 ? 57.028 -2.901 -9.026 1.00 81.12 504 VAL A O 1
ATOM 3774 N N . VAL A 1 505 ? 55.327 -1.725 -8.153 1.00 83.19 505 VAL A N 1
ATOM 3775 C CA . VAL A 1 505 ? 56.157 -0.722 -7.465 1.00 83.19 505 VAL A CA 1
ATOM 3776 C C . VAL A 1 505 ? 56.212 -1.013 -5.969 1.00 83.19 505 VAL A C 1
ATOM 3778 O O . VAL A 1 505 ? 57.239 -0.793 -5.332 1.00 83.19 505 VAL A O 1
ATOM 3781 N N . VAL A 1 506 ? 55.099 -1.491 -5.409 1.00 83.94 506 VAL A N 1
ATOM 3782 C CA . VAL A 1 506 ? 54.982 -1.929 -4.018 1.00 83.94 506 VAL A CA 1
ATOM 3783 C C . VAL A 1 506 ? 54.650 -3.410 -4.025 1.00 83.94 506 VAL A C 1
ATOM 3785 O O . VAL A 1 506 ? 53.622 -3.802 -4.577 1.00 83.94 506 VAL A O 1
ATOM 3788 N N . ASP A 1 507 ? 55.523 -4.214 -3.427 1.00 81.62 507 ASP A N 1
ATOM 3789 C CA . ASP A 1 507 ? 55.279 -5.643 -3.282 1.00 81.62 507 ASP A CA 1
ATOM 3790 C C . ASP A 1 507 ? 54.212 -5.876 -2.208 1.00 81.62 507 ASP A C 1
ATOM 3792 O O . ASP A 1 507 ? 54.321 -5.377 -1.085 1.00 81.62 507 ASP A O 1
ATOM 3796 N N . VAL A 1 508 ? 53.152 -6.586 -2.584 1.00 85.25 508 VAL A N 1
ATOM 3797 C CA . VAL A 1 508 ? 52.042 -6.933 -1.697 1.00 85.25 508 VAL A CA 1
ATOM 3798 C C . VAL A 1 508 ? 51.877 -8.443 -1.734 1.00 85.25 508 VAL A C 1
ATOM 3800 O O . VAL A 1 508 ? 51.597 -9.022 -2.793 1.00 85.25 508 VAL A O 1
ATOM 3803 N N . ASP A 1 509 ? 52.018 -9.061 -0.563 1.00 87.06 509 ASP A N 1
ATOM 3804 C CA . ASP A 1 509 ? 51.821 -10.494 -0.367 1.00 87.06 509 ASP A CA 1
ATOM 3805 C C . ASP A 1 509 ? 50.389 -10.874 -0.757 1.00 87.06 509 ASP A C 1
ATOM 3807 O O . ASP A 1 509 ? 49.424 -10.497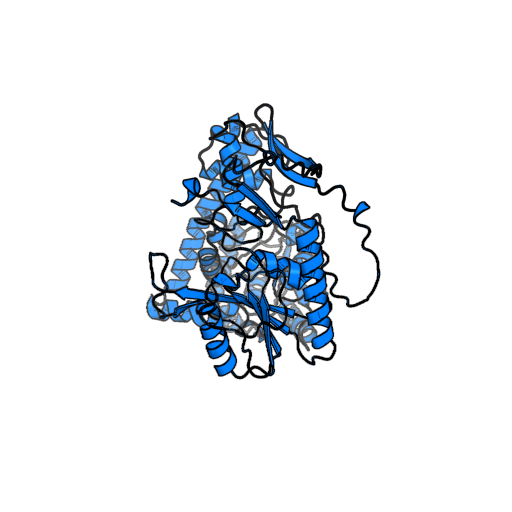 -0.096 1.00 87.06 509 ASP A O 1
ATOM 3811 N N . CYS A 1 510 ? 50.256 -11.593 -1.871 1.00 91.75 510 CYS A N 1
ATOM 3812 C CA . CYS A 1 510 ? 48.983 -12.091 -2.375 1.00 91.75 510 CYS A CA 1
ATOM 3813 C C . CYS A 1 510 ? 48.888 -13.582 -2.065 1.00 91.75 510 CYS A C 1
ATOM 3815 O O . CYS A 1 510 ? 49.695 -14.362 -2.574 1.00 91.75 510 CYS A O 1
ATOM 3817 N N . ASP A 1 511 ? 47.911 -13.972 -1.250 1.00 95.62 511 ASP A N 1
ATOM 3818 C CA . ASP A 1 511 ? 47.763 -15.349 -0.779 1.00 95.62 511 ASP A CA 1
ATOM 3819 C C . ASP A 1 511 ? 47.310 -16.307 -1.881 1.00 95.62 511 ASP A C 1
ATOM 3821 O O . ASP A 1 511 ? 47.675 -17.483 -1.860 1.00 95.62 511 ASP A O 1
ATOM 3825 N N . CYS A 1 512 ? 46.502 -15.821 -2.827 1.00 94.19 512 CYS A N 1
ATOM 3826 C CA . CYS A 1 512 ? 46.054 -16.586 -3.987 1.00 94.19 512 CYS A CA 1
ATOM 3827 C C . CYS A 1 512 ? 46.020 -15.692 -5.232 1.00 94.19 512 CYS A C 1
ATOM 3829 O O . CYS A 1 512 ? 45.248 -14.734 -5.305 1.00 94.19 512 CYS A O 1
ATOM 3831 N N . LEU A 1 513 ? 46.815 -16.044 -6.242 1.00 96.25 513 LEU A N 1
ATOM 3832 C CA . LEU A 1 513 ? 46.873 -15.334 -7.518 1.00 96.25 513 LEU A CA 1
ATOM 3833 C C . LEU A 1 513 ? 46.229 -16.160 -8.636 1.00 96.25 513 LEU A C 1
ATOM 3835 O O . LEU A 1 513 ? 46.563 -17.332 -8.824 1.00 96.25 513 LEU A O 1
ATOM 3839 N N . GLY A 1 514 ? 45.340 -15.542 -9.413 1.00 96.00 514 GLY A N 1
ATOM 3840 C CA . GLY A 1 514 ? 44.745 -16.162 -10.594 1.00 96.00 514 GLY A CA 1
ATOM 3841 C C . GLY A 1 514 ? 45.752 -16.341 -11.726 1.00 96.00 514 GLY A C 1
ATOM 3842 O O . GLY A 1 514 ? 46.085 -17.477 -12.061 1.00 96.00 514 GLY A O 1
ATOM 3843 N N . PHE A 1 515 ? 46.234 -15.234 -12.294 1.00 96.19 515 PHE A N 1
ATOM 3844 C CA . PHE A 1 515 ? 47.113 -15.215 -13.463 1.00 96.19 515 PHE A CA 1
ATOM 3845 C C . PHE A 1 515 ? 48.148 -14.086 -13.393 1.00 96.19 515 PHE A C 1
ATOM 3847 O O . PHE A 1 515 ? 47.868 -12.993 -12.900 1.00 96.19 515 PHE A O 1
ATOM 3854 N N . GLU A 1 516 ? 49.320 -14.319 -13.977 1.00 94.81 516 GLU A N 1
ATOM 3855 C CA . GLU A 1 516 ? 50.237 -13.246 -14.364 1.00 94.81 516 GLU A CA 1
ATOM 3856 C C . GLU A 1 516 ? 49.962 -12.842 -15.813 1.00 94.81 516 GLU A C 1
ATOM 3858 O O . GLU A 1 516 ? 49.757 -13.695 -16.680 1.00 94.81 516 GLU A O 1
ATOM 3863 N N . VAL A 1 517 ? 49.931 -11.538 -16.075 1.00 91.75 517 VAL A N 1
ATOM 3864 C CA . VAL A 1 517 ? 49.633 -10.976 -17.398 1.00 91.75 517 VAL A CA 1
ATOM 3865 C C . VAL A 1 517 ? 50.718 -9.984 -17.820 1.00 91.75 517 VAL A C 1
ATOM 3867 O O . VAL A 1 517 ? 51.302 -9.322 -16.959 1.00 91.75 517 VAL A O 1
ATOM 3870 N N . PRO A 1 518 ? 51.001 -9.864 -19.131 1.00 87.75 518 PRO A N 1
ATOM 3871 C CA . PRO A 1 518 ? 51.994 -8.916 -19.630 1.00 87.75 518 PRO A CA 1
ATOM 3872 C C . PRO A 1 518 ? 51.568 -7.469 -19.364 1.00 87.75 518 PRO A C 1
ATOM 3874 O O . PRO A 1 518 ? 50.389 -7.182 -19.116 1.00 87.75 518 PRO A O 1
ATOM 3877 N N . ASP A 1 519 ? 52.517 -6.537 -19.484 1.00 88.19 519 ASP A N 1
ATOM 3878 C CA . ASP A 1 519 ? 52.200 -5.113 -19.442 1.00 88.19 519 ASP A CA 1
ATOM 3879 C C . ASP A 1 519 ? 51.492 -4.619 -20.723 1.00 88.19 519 ASP A C 1
ATOM 3881 O O . ASP A 1 519 ? 52.054 -3.915 -21.560 1.00 88.19 519 ASP A O 1
ATOM 3885 N N . GLU A 1 520 ? 50.225 -4.999 -20.869 1.00 87.25 520 GLU A N 1
ATOM 3886 C CA . GLU A 1 520 ? 49.315 -4.532 -21.916 1.00 87.25 520 GLU A CA 1
ATOM 3887 C C . GLU A 1 520 ? 48.105 -3.824 -21.286 1.00 87.25 520 GLU A C 1
ATOM 3889 O O . GLU A 1 520 ? 47.735 -4.087 -20.137 1.00 87.25 520 GLU A O 1
ATOM 3894 N N . PHE A 1 521 ? 47.456 -2.910 -22.011 1.00 88.56 521 PHE A N 1
ATOM 3895 C CA . PHE A 1 521 ? 46.192 -2.337 -21.542 1.00 88.56 521 PHE A CA 1
ATOM 3896 C C . PHE A 1 521 ? 45.095 -3.396 -21.687 1.00 88.56 521 PHE A C 1
ATOM 3898 O O . PHE A 1 521 ? 44.726 -3.748 -22.804 1.00 88.56 521 PHE A O 1
ATOM 3905 N N . ILE A 1 522 ? 44.589 -3.932 -20.577 1.00 92.44 522 ILE A N 1
ATOM 3906 C CA . ILE A 1 522 ? 43.656 -5.065 -20.583 1.00 92.44 522 ILE A CA 1
ATOM 3907 C C . ILE A 1 522 ? 42.242 -4.648 -20.186 1.00 92.44 522 ILE A C 1
ATOM 3909 O O . ILE A 1 522 ? 42.050 -3.772 -19.347 1.00 92.44 522 ILE A O 1
ATOM 3913 N N . VAL A 1 523 ? 41.250 -5.301 -20.784 1.00 92.94 523 VAL A N 1
ATOM 3914 C CA . VAL A 1 523 ? 39.825 -5.079 -20.521 1.00 92.94 523 VAL A CA 1
ATOM 3915 C C . VAL A 1 523 ? 39.059 -6.400 -20.518 1.00 92.94 523 VAL A C 1
ATOM 3917 O O . VAL A 1 523 ? 39.541 -7.412 -21.034 1.00 92.94 523 VAL A O 1
ATOM 3920 N N . GLY A 1 524 ? 37.838 -6.376 -19.986 1.00 92.00 524 GLY A N 1
ATOM 3921 C CA . GLY A 1 524 ? 36.971 -7.548 -19.913 1.00 92.00 524 GLY A CA 1
ATOM 3922 C C . GLY A 1 524 ? 36.979 -8.222 -18.547 1.00 92.00 524 GLY A C 1
ATOM 3923 O O . GLY A 1 524 ? 37.821 -7.942 -17.700 1.00 92.00 524 GLY A O 1
ATOM 3924 N N . TYR A 1 525 ? 35.966 -9.052 -18.309 1.00 93.75 525 TYR A N 1
ATOM 3925 C CA . TYR A 1 525 ? 35.707 -9.712 -17.032 1.00 93.75 525 TYR A CA 1
ATOM 3926 C C . TYR A 1 525 ? 35.786 -8.758 -15.824 1.00 93.75 525 TYR A C 1
ATOM 3928 O O . TYR A 1 525 ? 36.509 -8.970 -14.856 1.00 93.75 525 TYR A O 1
ATOM 3936 N N . GLY A 1 526 ? 35.039 -7.657 -15.901 1.00 91.50 526 GLY A N 1
ATOM 3937 C CA . GLY A 1 526 ? 35.029 -6.610 -14.881 1.00 91.50 526 GLY A CA 1
ATOM 3938 C C . GLY A 1 526 ? 36.002 -5.458 -15.139 1.00 91.50 526 GLY A C 1
ATOM 3939 O O . GLY A 1 526 ? 35.651 -4.334 -14.786 1.00 91.50 526 GLY A O 1
ATOM 3940 N N . LEU A 1 527 ? 37.122 -5.671 -15.838 1.00 92.25 527 LEU A N 1
ATOM 3941 C CA . LEU A 1 527 ? 38.084 -4.618 -16.210 1.00 92.25 527 LEU A CA 1
ATOM 3942 C C . LEU A 1 527 ? 37.535 -3.711 -17.319 1.00 92.25 527 LEU A C 1
ATOM 3944 O O . LEU A 1 527 ? 36.785 -4.167 -18.191 1.00 92.25 527 LEU A O 1
ATOM 3948 N N . ASP A 1 528 ? 37.917 -2.431 -17.310 1.00 91.25 528 ASP A N 1
ATOM 3949 C CA . ASP A 1 528 ? 37.348 -1.420 -18.202 1.00 91.25 528 ASP A CA 1
ATOM 3950 C C . ASP A 1 528 ? 38.345 -0.438 -18.817 1.00 91.25 528 ASP A C 1
ATOM 3952 O O . ASP A 1 528 ? 39.454 -0.235 -18.336 1.00 91.25 528 ASP A O 1
ATOM 3956 N N . TYR A 1 529 ? 37.860 0.236 -19.859 1.00 87.38 529 TYR A N 1
ATOM 3957 C CA . TYR A 1 529 ? 38.350 1.538 -20.295 1.00 87.38 529 TYR A CA 1
ATOM 3958 C C . TYR A 1 529 ? 37.149 2.473 -20.424 1.00 87.38 529 TYR A C 1
ATOM 3960 O O . TYR A 1 529 ? 36.212 2.167 -21.167 1.00 87.38 529 TYR A O 1
ATOM 3968 N N . ALA A 1 530 ? 37.155 3.591 -19.694 1.00 84.62 530 ALA A N 1
ATOM 3969 C CA . ALA A 1 530 ? 36.053 4.556 -19.665 1.00 84.62 530 ALA A CA 1
ATOM 3970 C C . ALA A 1 530 ? 34.674 3.901 -19.407 1.00 84.62 530 ALA A C 1
ATOM 3972 O O . ALA A 1 530 ? 33.687 4.216 -20.074 1.00 84.62 530 ALA A O 1
ATOM 3973 N N . GLU A 1 531 ? 34.613 2.962 -18.454 1.00 87.06 531 GLU A N 1
ATOM 3974 C CA . GLU A 1 531 ? 33.425 2.181 -18.066 1.00 87.06 531 GLU A CA 1
ATOM 3975 C C . GLU A 1 531 ? 32.866 1.248 -19.165 1.00 87.06 531 GLU A C 1
ATOM 3977 O O . GLU A 1 531 ? 31.769 0.698 -19.026 1.00 87.06 531 GLU A O 1
ATOM 3982 N N . ARG A 1 532 ? 33.610 1.024 -20.257 1.00 86.50 532 ARG A N 1
ATOM 3983 C CA . ARG A 1 532 ? 33.264 0.069 -21.327 1.00 86.50 532 ARG A CA 1
ATOM 3984 C C . ARG A 1 532 ? 33.947 -1.286 -21.107 1.00 86.50 532 ARG A C 1
ATOM 3986 O O . ARG A 1 532 ? 34.826 -1.418 -20.267 1.00 86.50 532 ARG A O 1
ATOM 3993 N N . TYR A 1 533 ? 33.551 -2.300 -21.880 1.00 90.44 533 TYR A N 1
ATOM 3994 C CA . TYR A 1 533 ? 34.181 -3.634 -21.954 1.00 90.44 533 TYR A CA 1
ATOM 3995 C C . TYR A 1 533 ? 34.043 -4.559 -20.728 1.00 90.44 533 TYR A C 1
ATOM 3997 O O . TYR A 1 533 ? 34.229 -5.762 -20.891 1.00 90.44 533 TYR A O 1
ATOM 4005 N N . ARG A 1 534 ? 33.610 -4.074 -19.552 1.00 90.50 534 ARG A N 1
ATOM 4006 C CA . ARG A 1 534 ? 33.451 -4.890 -18.321 1.00 90.50 534 ARG A CA 1
ATOM 4007 C C . ARG A 1 534 ? 32.659 -6.190 -18.499 1.00 90.50 534 ARG A C 1
ATOM 4009 O O . ARG A 1 534 ? 32.881 -7.146 -17.766 1.00 90.50 534 ARG A O 1
ATOM 4016 N N . THR A 1 535 ? 31.696 -6.205 -19.421 1.00 88.81 535 THR A N 1
ATOM 4017 C CA . THR A 1 535 ? 30.777 -7.333 -19.645 1.00 88.81 535 THR A CA 1
ATOM 4018 C C . THR A 1 535 ? 31.315 -8.391 -20.607 1.00 88.81 535 THR A C 1
ATOM 4020 O O . THR A 1 535 ? 30.593 -9.341 -20.901 1.00 88.81 535 THR A O 1
ATOM 4023 N N . LEU A 1 536 ? 32.532 -8.232 -21.141 1.00 89.75 536 LEU A N 1
ATOM 4024 C CA . LEU A 1 536 ? 33.180 -9.299 -21.902 1.00 89.75 536 LEU A CA 1
ATOM 4025 C C . LEU A 1 536 ? 33.467 -10.487 -20.968 1.00 89.75 536 LEU A C 1
ATOM 4027 O O . LEU A 1 536 ? 33.965 -10.265 -19.867 1.00 89.75 536 LEU A O 1
ATOM 4031 N N . PRO A 1 537 ? 33.170 -11.733 -21.374 1.00 89.81 537 PRO A N 1
ATOM 4032 C CA . PRO A 1 537 ? 33.322 -12.901 -20.502 1.00 89.81 537 PRO A CA 1
ATOM 4033 C C . PRO A 1 537 ? 34.772 -13.415 -20.400 1.00 89.81 537 PRO A C 1
ATOM 4035 O O . PRO A 1 537 ? 35.043 -14.390 -19.707 1.00 89.81 537 PRO A O 1
ATOM 4038 N N . TRP A 1 538 ? 35.702 -12.763 -21.093 1.00 91.00 538 TRP A N 1
ATOM 4039 C CA . TRP A 1 538 ? 37.126 -13.080 -21.183 1.00 91.00 538 TRP A CA 1
ATOM 4040 C C . TRP A 1 538 ? 37.951 -11.800 -21.022 1.00 91.00 538 TRP A C 1
ATOM 4042 O O . TRP A 1 538 ? 37.403 -10.696 -21.073 1.00 91.00 538 TRP A O 1
ATOM 4052 N N . ILE A 1 539 ? 39.267 -11.943 -20.857 1.00 93.75 539 ILE A N 1
ATOM 4053 C CA . ILE A 1 539 ? 40.205 -10.823 -20.697 1.00 93.75 539 ILE A CA 1
ATOM 4054 C C . ILE A 1 539 ? 41.044 -10.692 -21.963 1.00 93.75 539 ILE A C 1
ATOM 4056 O O . ILE A 1 539 ? 41.611 -11.673 -22.450 1.00 93.75 539 ILE A O 1
ATOM 4060 N N . GLY A 1 540 ? 41.118 -9.484 -22.517 1.00 90.88 540 GLY A N 1
ATOM 4061 C CA . GLY A 1 540 ? 41.850 -9.205 -23.750 1.00 90.88 540 GLY A CA 1
ATOM 4062 C C . GLY A 1 540 ? 42.616 -7.891 -23.708 1.00 90.88 540 GLY A C 1
ATOM 4063 O O . GLY A 1 540 ? 42.335 -7.022 -22.885 1.00 90.88 540 GLY A O 1
ATOM 4064 N N . ALA A 1 541 ? 43.585 -7.760 -24.610 1.00 90.75 541 ALA A N 1
ATOM 4065 C CA . ALA A 1 541 ? 44.375 -6.549 -24.783 1.00 90.75 541 ALA A CA 1
ATOM 4066 C C . ALA A 1 541 ? 43.642 -5.553 -25.693 1.00 90.75 541 ALA A C 1
ATOM 4068 O O . ALA A 1 541 ? 43.273 -5.888 -26.823 1.00 90.75 541 ALA A O 1
ATOM 4069 N N . LEU A 1 542 ? 43.444 -4.331 -25.204 1.00 90.00 542 LEU A N 1
ATOM 4070 C CA . LEU A 1 542 ? 42.863 -3.220 -25.945 1.00 90.00 542 LEU A CA 1
ATOM 4071 C C . LEU A 1 542 ? 43.882 -2.685 -26.957 1.00 90.00 542 LEU A C 1
ATOM 4073 O O . LEU A 1 542 ? 45.085 -2.648 -26.698 1.00 90.00 542 LEU A O 1
ATOM 4077 N N . ARG A 1 543 ? 43.409 -2.290 -28.134 1.00 88.25 543 ARG A N 1
ATOM 4078 C CA . ARG A 1 543 ? 44.253 -1.742 -29.192 1.00 88.25 543 ARG A CA 1
ATOM 4079 C C . ARG A 1 543 ? 44.744 -0.327 -28.823 1.00 88.25 543 ARG A C 1
ATOM 4081 O O . ARG A 1 543 ? 43.907 0.469 -28.393 1.00 88.25 543 ARG A O 1
ATOM 4088 N N . PRO A 1 544 ? 46.041 0.016 -28.993 1.00 86.25 544 PRO A N 1
ATOM 4089 C CA . PRO A 1 544 ? 46.579 1.328 -28.621 1.00 86.25 544 PRO A CA 1
ATOM 4090 C C . PRO A 1 544 ? 45.778 2.523 -29.140 1.00 86.25 544 PRO A C 1
ATOM 4092 O O . PRO A 1 544 ? 45.501 3.429 -28.364 1.00 86.25 544 PRO A O 1
ATOM 4095 N N . GLU A 1 545 ? 45.309 2.483 -30.392 1.00 85.62 545 GLU A N 1
ATOM 4096 C CA . GLU A 1 545 ? 44.563 3.578 -31.033 1.00 85.62 545 GLU A CA 1
ATOM 4097 C C . GLU A 1 545 ? 43.229 3.909 -30.339 1.00 85.62 545 GLU A C 1
ATOM 4099 O O . GLU A 1 545 ? 42.635 4.950 -30.611 1.00 85.62 545 GLU A O 1
ATOM 4104 N N . VAL A 1 546 ? 42.738 3.033 -29.456 1.00 82.06 546 VAL A N 1
ATOM 4105 C CA . VAL A 1 546 ? 41.506 3.251 -28.684 1.00 82.06 546 VAL A CA 1
ATOM 4106 C C . VAL A 1 546 ? 41.752 4.133 -27.452 1.00 82.06 546 VAL A C 1
ATOM 4108 O O . VAL A 1 546 ? 40.813 4.769 -26.975 1.00 82.06 546 VAL A O 1
ATOM 4111 N N . TYR A 1 547 ? 42.982 4.177 -26.925 1.00 76.69 547 TYR A N 1
ATOM 4112 C CA . TYR A 1 547 ? 43.302 4.858 -25.662 1.00 76.69 547 TYR A CA 1
ATOM 4113 C C . TYR A 1 547 ? 44.507 5.810 -25.722 1.00 76.69 547 TYR A C 1
ATOM 4115 O O . TYR A 1 547 ? 44.852 6.401 -24.695 1.00 76.69 547 TYR A O 1
ATOM 4123 N N . SER A 1 548 ? 45.131 5.949 -26.896 1.00 64.31 548 SER A N 1
ATOM 4124 C CA . SER A 1 548 ? 46.252 6.854 -27.188 1.00 64.31 548 SER A CA 1
ATOM 4125 C C . SER A 1 548 ? 45.811 8.216 -27.706 1.00 64.31 548 SER A C 1
ATOM 4127 O O . SER A 1 548 ? 44.968 8.223 -28.634 1.00 64.31 548 SER A O 1
#

Radius of gyration: 32.7 Å; chains: 1; bounding box: 93×58×67 Å

pLDDT: mean 84.96, std 16.35, range [26.69, 98.44]

Sequence (548 aa):
MAARPGPRTLAVRHSLASFLRTSGLGEGDAVVCGVSGGGDSMAMAAACVHAGLDVTTVTVDHRLQPGSDKVARDAAARCRELGARAEVVTVTVAGAGEGPARTARYRALGRVAAGRPVFVAHTADDDAEGLLLSLTRGSGTGSLAGLREMSHRHPVVDAGASWLGRPLLAATRADTRGSCAELGITVWDDPHNRHPDILRSRVRNELLPTMRDVLGPATDHALSRSARLLREDADLLDSLAARALTGAGTVPGDPLPVSVVAEQPGPLRRRMYRHWLTGTTGALASGHLSRIDALVTGWHGQGPVAVPWPAPYAPTLRRARHHTPATTIDLSQQRDTHRLVVRRRSGVLETALLRRENRMQVDMPAHPFGDDITKVLIDEATLQSRVRELAAEVSERHRDAADDLVLVCVLKGAAMFMSDFSRALTVPAQLEFMVVSSYGSGAESSGEVTVVKDLTTDISGRSVVVVEDIIDSGRTLSWLVEELRSRGPASLEIVALLRKPDRVVVDVDCDCLGFEVPDEFIVGYGLDYAERYRTLPWIGALRPEVYS

InterPro domains:
  IPR000836 Phosphoribosyltransferase domain [PF00156] (386-529)
  IPR000836 Phosphoribosyltransferase domain [cd06223] (387-501)
  IPR005904 Hypoxanthine phosphoribosyl transferase [TIGR01203] (376-542)
  IPR011063 tRNA(Ile)-lysidine/2-thiocytidine synthase, N-terminal [PF01171] (31-206)
  IPR012094 tRNA(Ile)-lysidine synthase [MF_01161] (16-362)
  IPR012795 tRNA(Ile)-lysidine synthase, N-terminal [TIGR02432] (31-209)
  IPR012795 tRNA(Ile)-lysidine synthase, N-terminal [cd01992] (31-209)
  IPR014729 Rossmann-like alpha/beta/alpha sandwich fold [G3DSA:3.40.50.620] (20-240)
  IPR015262 tRNA(Ile)-lysidine synthase, substrate-binding domain [PF09179] (256-323)
  IPR029057 Phosphoribosyltransferase-like [G3DSA:3.40.50.2020] (352-547)
  IPR029057 Phosphoribosyltransferase-like [SSF53271] (370-547)
  IPR050408 Hypoxanthine-guanine phosphoribosyltransferase [PTHR43340] (369-547)

Organism: NCBI:txid1737425